Protein AF-A0A951AHW3-F1 (afdb_monomer_lite)

Sequence (593 aa):
MLTKVSANDRNKIVEYWTRSLRESMLRDPKLNNRERVKIEQVKAGRLAPDVVARIQASLKAGGKSEKTNSSKPNSSIGSSDPRAGQTSAAGETPHPNPLPVLVAPYLVVPVNRVKKDQPHVLFWVPARLMPDGALQAHPDQLPFVPRVLLDPPVTEHNGRRPTPIASWDEYDCATRAMGVDWQEGWSERLERAEEMFRSVAGVGASEWKCEGWQRVINPIVVPWDKDSGPAGCILPLCEAWLKKETLPGALLGILSPAEHGPGTVESAIEGDVMHLGHYGDHPLNRNQRDAVRAIRLLEEGRVQAVNGPPGTGKTSLLKTLIADAVVNAAAAGDPAPCIVIASTNNDAVINAAGELKIADADGLPVERKRWLPGLRHFAAYNKRRDNPGSGKDANSSDLLLLKSLHSILFTPNYAEEAELHFLDRFKEWCLASGGTFPQHVDLTFAKAILRERLHEVIATIKTKAELIAKAERFVLPGDVPTNITEVRFRLNRTQTDANAAERNREDLSNQHRKAIHTLDSRGNLHPLWMRWVSFLPPIEARRAALLRQTATALKYLPKDDISLDSRAKLYAAVDAEFGNQIDAEEKTAPNPS

pLDDT: mean 75.42, std 17.47, range [23.09, 95.0]

Secondary structure (DSSP, 8-state):
------HHHHHHHHHHHHHHHHHHHT----GGGPEE--HHHHHTTB--HHHHHHHHHHHHHHTTTT-S--PPP-----------------PPP-PPPPEEEEEES-EEEESS--TT---EES-BEEEEE-TTSBEEE-TT---B--GGGEESP-S--SS--PPPSEEHHHHHHHHHHT---SS--HHHHHHHHHHHHHHHHSS-TTT---TTEEEESS-EEEE--TT-STHHHHHHHHHHHHT-SS--HHHHHHHS---SS---HHHHTTS--------SSSPPPHHHHHHHHHHHTPPTT--------TTS-HHHHHHHHHHHHHHHHHHHTPPPP------S-HHHHHHHHHTTB----TT--GGGS-SSTT--BSS-B------TT-TT-TTTTTS-BHHHHHHHHTSTTHHHHHHHHHHHHHHHHHHHTTPPPPSS--HHHHHHHHHHHHHHHHHHHHHHHHHHHHHHHHHTTS---S-HHHHHHHHHHHHHHHHHHHHHHHHHHHHHHHHHHHHHHHHHTS-HHHHHTTTSHHHHHHHHHHHHHHHHHTTSS-S------SHHHHHHHHHHHHHHHHHHHHHHS----

Radius of gyration: 40.54 Å; chains: 1; bounding box: 112×82×89 Å

Foldseek 3Di:
DPDDPDLVNLLVVLVVVLVVLVLVLQADDDCPLKDWFALVCLLVQFGDLVSLVSQVVSVVVVCVVVDPDDDDDDDDDDDDDDDDDDDDDDDDDDADDWFKKKWQSWWKWFPDDDPLTDIAGQKIFIWTQGNRRGTWHDQPDAIDGHLLQEPPRPDPRPYDGFHRQYHPVQLVVLLVVLPDDSPDTSNRSVVSNQVSSCSRNVHGSVPDDTPRMDIDRTMIMHGDDSCPDPSVVCSVVSVVQSVDPDDALLSVQVVDDPPDDPPPLVVLVVDPQDQQFADDDDDQDPLLVSQLSVVSPDDGSHDDDDDDDPPNCPLRSVRSNQRSQQLVCLLVVHPGDDDDDDDPDPVVLLVSFLSQFQDPDPPDDLVSDDLAPPDGGPDADADDDDDVPPPPPPSCVPGHHPVVCCVQCPDPCRVVVSQVSNVVSLCSNCVVVVHDDDPDDGPVNSSVVVSVVSVVVVVVVVVVVVVVVLVVVVPVVVCPPPDPVVVVVVVVVLVVLVVVLVVVLVVLVVVLVVLVVVLVVVLVPPDPVLVVVCVDQVSQQVSCVVSVVVCCVVVLAPPDDDRQSHVVSSNVRSVVSSVVVNVVSVVVRPPSD

Structure (mmCIF, N/CA/C/O backbone):
data_AF-A0A951AHW3-F1
#
_entry.id   AF-A0A951AHW3-F1
#
loop_
_atom_site.group_PDB
_atom_site.id
_atom_site.type_symbol
_atom_site.label_atom_id
_atom_site.label_alt_id
_atom_site.label_comp_id
_atom_site.label_asym_id
_atom_site.label_entity_id
_atom_site.label_seq_id
_atom_site.pdbx_PDB_ins_code
_atom_site.Cartn_x
_atom_site.Cartn_y
_atom_site.Cartn_z
_atom_site.occupancy
_atom_site.B_iso_or_equiv
_atom_site.auth_seq_id
_atom_site.auth_comp_id
_atom_site.auth_asym_id
_atom_site.auth_atom_id
_atom_site.pdbx_PDB_model_num
ATOM 1 N N . MET A 1 1 ? -28.454 1.665 -17.421 1.00 29.88 1 MET A N 1
ATOM 2 C CA . MET A 1 1 ? -27.746 0.455 -17.899 1.00 29.88 1 MET A CA 1
ATOM 3 C C . MET A 1 1 ? -26.393 0.853 -18.487 1.00 29.88 1 MET A C 1
ATOM 5 O O . MET A 1 1 ? -26.208 0.800 -19.693 1.00 29.88 1 MET A O 1
ATOM 9 N N . LEU A 1 2 ? -25.445 1.282 -17.651 1.00 25.47 2 LEU A N 1
ATOM 10 C CA . LEU A 1 2 ? -24.068 1.546 -18.080 1.00 25.47 2 LEU A CA 1
ATOM 11 C C . LEU A 1 2 ? -23.147 0.576 -17.338 1.00 25.47 2 LEU A C 1
ATOM 13 O O . LEU A 1 2 ? -22.740 0.792 -16.207 1.00 25.47 2 LEU A O 1
ATOM 17 N N . THR A 1 3 ? -23.023 -0.575 -17.997 1.00 33.25 3 THR A N 1
ATOM 18 C CA . THR A 1 3 ? -21.928 -1.550 -18.029 1.00 33.25 3 THR A CA 1
ATOM 19 C C . THR A 1 3 ? -20.988 -1.647 -16.825 1.00 33.25 3 THR A C 1
ATOM 21 O O . THR A 1 3 ? -19.967 -0.968 -16.748 1.00 33.25 3 THR A O 1
ATOM 24 N N . LYS A 1 4 ? -21.260 -2.667 -15.998 1.00 41.50 4 LYS A N 1
ATOM 25 C CA . LYS A 1 4 ? -20.240 -3.457 -15.298 1.00 41.50 4 LYS A CA 1
ATOM 26 C C . LYS A 1 4 ? -19.067 -3.699 -16.252 1.00 41.50 4 LYS A C 1
ATOM 28 O O . LYS A 1 4 ? -19.249 -4.357 -17.275 1.00 41.50 4 LYS A O 1
ATOM 33 N N . VAL A 1 5 ? -17.882 -3.193 -15.918 1.00 47.88 5 VAL A N 1
ATOM 34 C CA . VAL A 1 5 ? -16.636 -3.578 -16.594 1.00 47.88 5 VAL A CA 1
ATOM 35 C C . VAL A 1 5 ? -16.549 -5.102 -16.545 1.00 47.88 5 VAL A C 1
ATOM 37 O O . VAL A 1 5 ? -16.540 -5.681 -15.451 1.00 47.88 5 VAL A O 1
ATOM 40 N N . SER A 1 6 ? -16.567 -5.744 -17.713 1.00 53.81 6 SER A N 1
ATOM 41 C CA . SER A 1 6 ? -16.580 -7.201 -17.819 1.00 53.81 6 SER A CA 1
ATOM 42 C C . SER A 1 6 ? -15.304 -7.784 -17.196 1.00 53.81 6 SER A C 1
ATOM 44 O O . SER A 1 6 ? -14.267 -7.119 -17.153 1.00 53.81 6 SER A O 1
ATOM 46 N N . ALA A 1 7 ? -15.342 -9.032 -16.715 1.00 56.00 7 ALA A N 1
ATOM 47 C CA . ALA A 1 7 ? -14.135 -9.718 -16.231 1.00 56.00 7 ALA A CA 1
ATOM 48 C C . ALA A 1 7 ? -12.995 -9.690 -17.275 1.00 56.00 7 ALA A C 1
ATOM 50 O O . ALA A 1 7 ? -11.824 -9.574 -16.921 1.00 56.00 7 ALA A O 1
ATOM 51 N N . ASN A 1 8 ? -13.364 -9.682 -18.561 1.00 58.88 8 ASN A N 1
ATOM 52 C CA . ASN A 1 8 ? -12.454 -9.596 -19.696 1.00 58.88 8 ASN A CA 1
ATOM 53 C C . ASN A 1 8 ? -11.688 -8.259 -19.749 1.00 58.88 8 ASN A C 1
ATOM 55 O O . ASN A 1 8 ? -10.498 -8.236 -20.036 1.00 58.88 8 ASN A O 1
ATOM 59 N N . ASP A 1 9 ? -12.328 -7.137 -19.415 1.00 64.69 9 ASP A N 1
ATOM 60 C CA . ASP A 1 9 ? -11.677 -5.819 -19.455 1.00 64.69 9 ASP A CA 1
ATOM 61 C C . ASP A 1 9 ? -10.730 -5.588 -18.268 1.00 64.69 9 ASP A C 1
ATOM 63 O O . ASP A 1 9 ? -9.774 -4.823 -18.367 1.00 64.69 9 ASP A O 1
ATOM 67 N N . ARG A 1 10 ? -10.943 -6.297 -17.156 1.00 69.38 10 ARG A N 1
ATOM 68 C CA . ARG A 1 10 ? -10.081 -6.223 -15.964 1.00 69.38 10 ARG A CA 1
ATOM 69 C C . ARG A 1 10 ? -8.768 -6.969 -16.177 1.00 69.38 10 ARG A C 1
ATOM 71 O O . ARG A 1 10 ? -7.709 -6.450 -15.824 1.00 69.38 10 ARG A O 1
ATOM 78 N N . ASN A 1 11 ? -8.830 -8.137 -16.819 1.00 71.56 11 ASN A N 1
ATOM 79 C CA . ASN A 1 11 ? -7.635 -8.878 -17.216 1.00 71.56 11 ASN A CA 1
ATOM 80 C C . ASN A 1 11 ? -6.808 -8.091 -18.238 1.00 71.56 11 ASN A C 1
ATOM 82 O O . ASN A 1 11 ? -5.597 -8.015 -18.069 1.00 71.56 11 ASN A O 1
ATOM 86 N N . LYS A 1 12 ? -7.440 -7.375 -19.182 1.00 74.81 12 LYS A N 1
ATOM 87 C CA . LYS A 1 12 ? -6.726 -6.477 -20.113 1.00 74.81 12 LYS A CA 1
ATOM 88 C C . LYS A 1 12 ? -5.884 -5.410 -19.406 1.00 74.81 12 LYS A C 1
ATOM 90 O O . LYS A 1 12 ? -4.805 -5.077 -19.886 1.00 74.81 12 LYS A O 1
ATOM 95 N N . ILE A 1 13 ? -6.335 -4.869 -18.268 1.00 77.00 13 ILE A N 1
ATOM 96 C CA . ILE A 1 13 ? -5.553 -3.863 -17.526 1.00 77.00 13 ILE A CA 1
ATOM 97 C C . ILE A 1 13 ? -4.350 -4.504 -16.831 1.00 77.00 13 ILE A C 1
ATOM 99 O O . ILE A 1 13 ? -3.252 -3.951 -16.871 1.00 77.00 13 ILE A O 1
ATOM 103 N N . VAL A 1 14 ? -4.522 -5.683 -16.227 1.00 81.44 14 VAL A N 1
ATOM 104 C CA . VAL A 1 14 ? -3.399 -6.423 -15.632 1.00 81.44 14 VAL A CA 1
ATOM 105 C C . VAL A 1 14 ? -2.416 -6.876 -16.716 1.00 81.44 14 VAL A C 1
ATOM 107 O O . VAL A 1 14 ? -1.206 -6.797 -16.509 1.00 81.44 14 VAL A O 1
ATOM 110 N N . GLU A 1 15 ? -2.901 -7.282 -17.889 1.00 77.25 15 GLU A N 1
ATOM 111 C CA . GLU A 1 15 ? -2.076 -7.586 -19.064 1.00 77.25 15 GLU A CA 1
ATOM 112 C C . GLU A 1 15 ? -1.301 -6.352 -19.518 1.00 77.25 15 GLU A C 1
ATOM 114 O O . GLU A 1 15 ? -0.089 -6.435 -19.713 1.00 77.25 15 GLU A O 1
ATOM 119 N N . TYR A 1 16 ? -1.966 -5.198 -19.606 1.00 78.38 16 TYR A N 1
ATOM 120 C CA . TYR A 1 16 ? -1.329 -3.925 -19.921 1.00 78.38 16 TYR A CA 1
ATOM 121 C C . TYR A 1 16 ? -0.237 -3.578 -18.903 1.00 78.38 16 TYR A C 1
ATOM 123 O O . TYR A 1 16 ? 0.895 -3.324 -19.300 1.00 78.38 16 TYR A O 1
ATOM 131 N N . TRP A 1 17 ? -0.505 -3.657 -17.594 1.00 79.38 17 TRP A N 1
ATOM 132 C CA . TRP A 1 17 ? 0.514 -3.418 -16.562 1.00 79.38 17 TRP A CA 1
ATOM 133 C C . TRP A 1 17 ? 1.667 -4.413 -16.633 1.00 79.38 17 TRP A C 1
ATOM 135 O O . TRP A 1 17 ? 2.822 -4.020 -16.488 1.00 79.38 17 TRP A O 1
ATOM 145 N N . THR A 1 18 ? 1.375 -5.690 -16.882 1.00 78.94 18 THR A N 1
ATOM 146 C CA . THR A 1 18 ? 2.400 -6.726 -17.055 1.00 78.94 18 THR A CA 1
ATOM 147 C C . THR A 1 18 ? 3.284 -6.391 -18.253 1.00 78.94 18 THR A C 1
ATOM 149 O O . THR A 1 18 ? 4.509 -6.450 -18.145 1.00 78.94 18 THR A O 1
ATOM 152 N N . ARG A 1 19 ? 2.682 -5.972 -19.373 1.00 71.38 19 ARG A N 1
ATOM 153 C CA . ARG A 1 19 ? 3.387 -5.537 -20.584 1.00 71.38 19 ARG A CA 1
ATOM 154 C C . ARG A 1 19 ? 4.236 -4.295 -20.299 1.00 71.38 19 ARG A C 1
ATOM 156 O O . ARG A 1 19 ? 5.442 -4.353 -20.509 1.00 71.38 19 ARG A O 1
ATOM 163 N N . SER A 1 20 ? 3.681 -3.267 -19.656 1.00 70.62 20 SER A N 1
ATOM 164 C CA . SER A 1 20 ? 4.406 -2.052 -19.250 1.00 70.62 20 SER A CA 1
ATOM 165 C C . SER A 1 20 ? 5.531 -2.300 -18.233 1.00 70.62 20 SER A C 1
ATOM 167 O O . SER A 1 20 ? 6.553 -1.613 -18.235 1.00 70.62 20 SER A O 1
ATOM 169 N N . LEU A 1 21 ? 5.391 -3.284 -17.342 1.00 72.81 21 LEU A N 1
ATOM 170 C CA . LEU A 1 21 ? 6.455 -3.654 -16.408 1.00 72.81 21 LEU A CA 1
ATOM 171 C C . LEU A 1 21 ? 7.578 -4.407 -17.122 1.00 72.81 21 LEU A C 1
ATOM 173 O O . LEU A 1 21 ? 8.745 -4.097 -16.873 1.00 72.81 21 LEU A O 1
ATOM 177 N N . ARG A 1 22 ? 7.253 -5.318 -18.051 1.00 69.50 22 ARG A N 1
ATOM 178 C CA . ARG A 1 22 ? 8.246 -5.960 -18.930 1.00 69.50 22 ARG A CA 1
ATOM 179 C C . ARG A 1 22 ? 8.958 -4.917 -19.791 1.00 69.50 22 ARG A C 1
ATOM 181 O O . ARG A 1 22 ? 10.179 -4.924 -19.853 1.00 69.50 22 ARG A O 1
ATOM 188 N N . GLU A 1 23 ? 8.222 -3.957 -20.346 1.00 63.44 23 GLU A N 1
ATOM 189 C CA . GLU A 1 23 ? 8.766 -2.785 -21.044 1.00 63.44 23 GLU A CA 1
ATOM 190 C C . GLU A 1 23 ? 9.741 -1.996 -20.174 1.00 63.44 23 GLU A C 1
ATOM 192 O O . GLU A 1 23 ? 10.816 -1.607 -20.623 1.00 63.44 23 GLU A O 1
ATOM 197 N N . SER A 1 24 ? 9.398 -1.768 -18.905 1.00 62.00 24 SER A N 1
ATOM 198 C CA . SER A 1 24 ? 10.264 -1.024 -17.991 1.00 62.00 24 SER A CA 1
ATOM 199 C C . SER A 1 24 ? 11.580 -1.746 -17.677 1.00 62.00 24 SER A C 1
ATOM 201 O O . SER A 1 24 ? 12.550 -1.085 -17.302 1.00 62.00 24 SER A O 1
ATOM 203 N N . MET A 1 25 ? 11.637 -3.071 -17.854 1.00 62.38 25 MET A N 1
ATOM 204 C CA . MET A 1 25 ? 12.884 -3.840 -17.778 1.00 62.38 25 MET A CA 1
ATOM 205 C C . MET A 1 25 ? 13.758 -3.676 -19.021 1.00 62.38 25 MET A C 1
ATOM 207 O O . MET A 1 25 ? 14.972 -3.826 -18.931 1.00 62.38 25 MET A O 1
ATOM 211 N N . LEU A 1 26 ? 13.165 -3.303 -20.156 1.00 60.56 26 LEU A N 1
ATOM 212 C CA . LEU A 1 26 ? 13.854 -2.974 -21.408 1.00 60.56 26 LEU A CA 1
ATOM 213 C C . LEU A 1 26 ? 14.328 -1.505 -21.432 1.00 60.56 26 LEU A C 1
ATOM 215 O O . LEU A 1 26 ? 14.475 -0.895 -22.492 1.00 60.56 26 LEU A O 1
ATOM 219 N N . ARG A 1 27 ? 14.531 -0.885 -20.260 1.00 62.12 27 ARG A N 1
ATOM 220 C CA . ARG A 1 27 ? 15.001 0.504 -20.165 1.00 62.12 27 ARG A CA 1
ATOM 221 C C . ARG A 1 27 ? 16.423 0.639 -20.695 1.00 62.12 27 ARG A C 1
ATOM 223 O O . ARG A 1 27 ? 17.281 -0.193 -20.418 1.00 62.12 27 ARG A O 1
ATOM 230 N N . ASP A 1 28 ? 16.661 1.756 -21.380 1.00 63.81 28 ASP A N 1
ATOM 231 C CA . ASP A 1 28 ? 17.989 2.156 -21.834 1.00 63.81 28 ASP A CA 1
ATOM 232 C C . ASP A 1 28 ? 18.928 2.260 -20.613 1.00 63.81 28 ASP A C 1
ATOM 234 O O . ASP A 1 28 ? 18.671 3.073 -19.708 1.00 63.81 28 ASP A O 1
ATOM 238 N N . PRO A 1 29 ? 19.959 1.403 -20.500 1.00 69.38 29 PRO A N 1
ATOM 239 C CA . PRO A 1 29 ? 20.860 1.432 -19.362 1.00 69.38 29 PRO A CA 1
ATOM 240 C C . PRO A 1 29 ? 21.580 2.780 -19.300 1.00 69.38 29 PRO A C 1
ATOM 242 O O . PRO A 1 29 ? 21.905 3.401 -20.313 1.00 69.38 29 PRO A O 1
ATOM 245 N N . LYS A 1 30 ? 21.912 3.234 -18.085 1.00 69.94 30 LYS A N 1
ATOM 246 C CA . LYS A 1 30 ? 22.781 4.407 -17.946 1.00 69.94 30 LYS A CA 1
ATOM 247 C C . LYS A 1 30 ? 24.118 4.109 -18.616 1.00 69.94 30 LYS A C 1
ATOM 249 O O . LYS A 1 30 ? 24.856 3.222 -18.199 1.00 69.94 30 LYS A O 1
ATOM 254 N N . LEU A 1 31 ? 24.476 4.927 -19.595 1.00 72.75 31 LEU A N 1
ATOM 255 C CA . LEU A 1 31 ? 25.666 4.741 -20.421 1.00 72.75 31 LEU A CA 1
ATOM 256 C C . LEU A 1 31 ? 26.993 5.134 -19.731 1.00 72.75 31 LEU A C 1
ATOM 258 O O . LEU A 1 31 ? 27.953 5.510 -20.406 1.00 72.75 31 LEU A O 1
ATOM 262 N N . ASN A 1 32 ? 27.049 5.085 -18.397 1.00 66.12 32 ASN A N 1
ATOM 263 C CA . ASN A 1 32 ? 28.188 5.539 -17.592 1.00 66.12 32 ASN A CA 1
ATOM 264 C C . ASN A 1 32 ? 29.388 4.579 -17.672 1.00 66.12 32 ASN A C 1
ATOM 266 O O . ASN A 1 32 ? 30.523 5.038 -17.620 1.00 66.12 32 ASN A O 1
ATOM 270 N N . ASN A 1 33 ? 29.137 3.279 -17.870 1.00 73.38 33 ASN A N 1
ATOM 271 C CA . ASN A 1 33 ? 30.155 2.218 -17.930 1.00 73.38 33 ASN A CA 1
ATOM 272 C C . ASN A 1 33 ? 30.241 1.582 -19.329 1.00 73.38 33 ASN A C 1
ATOM 274 O O . ASN A 1 33 ? 30.407 0.373 -19.464 1.00 73.38 33 ASN A O 1
ATOM 278 N N . ARG A 1 34 ? 30.042 2.385 -20.380 1.00 84.19 34 ARG A N 1
ATOM 279 C CA . ARG A 1 34 ? 30.096 1.903 -21.766 1.00 84.19 34 ARG A CA 1
ATOM 280 C C . ARG A 1 34 ? 31.534 1.771 -22.256 1.00 84.19 34 ARG A C 1
ATOM 282 O O . ARG A 1 34 ? 32.315 2.713 -22.149 1.00 84.19 34 ARG A O 1
ATOM 289 N N . GLU A 1 35 ? 31.830 0.655 -22.899 1.00 87.75 35 GLU A N 1
ATOM 290 C CA . GLU A 1 35 ? 33.065 0.440 -23.644 1.00 87.75 35 GLU A CA 1
ATOM 291 C C . GLU A 1 35 ? 32.789 0.597 -25.135 1.00 87.75 35 GLU A C 1
ATOM 293 O O . GLU A 1 35 ? 31.811 0.063 -25.655 1.00 87.75 35 GLU A O 1
ATOM 298 N N . ARG A 1 36 ? 33.641 1.353 -25.833 1.00 88.62 36 ARG A N 1
ATOM 299 C CA . ARG A 1 36 ? 33.556 1.493 -27.291 1.00 88.62 36 ARG A CA 1
ATOM 300 C C . ARG A 1 36 ? 34.306 0.347 -27.946 1.00 88.62 36 ARG A C 1
ATOM 302 O O . ARG A 1 36 ? 35.459 0.098 -27.603 1.00 88.62 36 ARG A O 1
ATOM 309 N N . VAL A 1 37 ? 33.675 -0.293 -28.919 1.00 91.12 37 VAL A N 1
ATOM 310 C CA . VAL A 1 37 ? 34.258 -1.413 -29.667 1.00 91.12 37 VAL A CA 1
ATOM 311 C C . VAL A 1 37 ? 34.194 -1.146 -31.164 1.00 91.12 37 VAL A C 1
ATOM 313 O O . VAL A 1 37 ? 33.603 -0.161 -31.606 1.00 91.12 37 VAL A O 1
ATOM 316 N N . LYS A 1 38 ? 34.846 -2.004 -31.947 1.00 89.81 38 LYS A N 1
ATOM 317 C CA . LYS A 1 38 ? 34.792 -1.964 -33.409 1.00 89.81 38 LYS A CA 1
ATOM 318 C C . LYS A 1 38 ? 33.591 -2.766 -33.918 1.00 89.81 38 LYS A C 1
ATOM 320 O O . LYS A 1 38 ? 33.267 -3.807 -33.349 1.00 89.81 38 LYS A O 1
ATOM 325 N N . ILE A 1 39 ? 32.940 -2.316 -34.991 1.00 88.88 39 ILE A N 1
ATOM 326 C CA . ILE A 1 39 ? 31.772 -3.021 -35.551 1.00 88.88 39 ILE A CA 1
ATOM 327 C C . ILE A 1 39 ? 32.142 -4.409 -36.079 1.00 88.88 39 ILE A C 1
ATOM 329 O O . ILE A 1 39 ? 31.355 -5.340 -35.950 1.00 88.88 39 ILE A O 1
ATOM 333 N N . GLU A 1 40 ? 33.363 -4.580 -36.582 1.00 90.12 40 GLU A N 1
ATOM 334 C CA . GLU A 1 40 ? 33.877 -5.861 -37.062 1.00 90.12 40 GLU A CA 1
ATOM 335 C C . GLU A 1 40 ? 33.987 -6.883 -35.923 1.00 90.12 40 GLU A C 1
ATOM 337 O O . GLU A 1 40 ? 33.681 -8.051 -36.123 1.00 90.12 40 GLU A O 1
ATOM 342 N N . GLN A 1 41 ? 34.342 -6.442 -34.709 1.00 90.12 41 GLN A N 1
ATOM 343 C CA . GLN A 1 41 ? 34.396 -7.299 -33.514 1.00 90.12 41 GLN A CA 1
ATOM 344 C C . GLN A 1 41 ? 33.001 -7.754 -33.079 1.00 90.12 41 GLN A C 1
ATOM 346 O O . GLN A 1 41 ? 32.807 -8.911 -32.712 1.00 90.12 41 GLN A O 1
ATOM 351 N N . VAL A 1 42 ? 32.020 -6.849 -33.154 1.00 90.62 42 VAL A N 1
ATOM 352 C CA . VAL A 1 42 ? 30.616 -7.166 -32.868 1.00 90.62 42 VAL A CA 1
ATOM 353 C C . VAL A 1 42 ? 30.082 -8.158 -33.897 1.00 90.62 42 VAL A C 1
ATOM 355 O O . VAL A 1 42 ? 29.520 -9.173 -33.509 1.00 90.62 42 VAL A O 1
ATOM 358 N N . LYS A 1 43 ? 30.306 -7.928 -35.195 1.00 90.56 43 LYS A N 1
ATOM 359 C CA . LYS A 1 43 ? 29.845 -8.830 -36.265 1.00 90.56 43 LYS A CA 1
ATOM 360 C C . LYS A 1 43 ? 30.532 -10.197 -36.232 1.00 90.56 43 LYS A C 1
ATOM 362 O O . LYS A 1 43 ? 29.877 -11.207 -36.448 1.00 90.56 43 LYS A O 1
ATOM 367 N N . ALA A 1 44 ? 31.824 -10.238 -35.904 1.00 90.81 44 ALA A N 1
ATOM 368 C CA . ALA A 1 44 ? 32.575 -11.482 -35.736 1.00 90.81 44 ALA A CA 1
ATOM 369 C C . ALA A 1 44 ? 32.254 -12.226 -34.424 1.00 90.81 44 ALA A C 1
ATOM 371 O O . ALA A 1 44 ? 32.784 -13.311 -34.200 1.00 90.81 44 ALA A O 1
ATOM 372 N N . GLY A 1 45 ? 31.445 -11.639 -33.532 1.00 91.44 45 GLY A N 1
ATOM 373 C CA . GLY A 1 45 ? 31.101 -12.235 -32.241 1.00 91.44 45 GLY A CA 1
ATOM 374 C C . GLY A 1 45 ? 32.283 -12.384 -31.292 1.00 91.44 45 GLY A C 1
ATOM 375 O O . GLY A 1 45 ? 32.273 -13.270 -30.441 1.00 91.44 45 GLY A O 1
ATOM 376 N N . ARG A 1 46 ? 33.318 -11.545 -31.422 1.00 93.19 46 ARG A N 1
ATOM 377 C CA . ARG A 1 46 ? 34.514 -11.629 -30.579 1.00 93.19 46 ARG A CA 1
ATOM 378 C C . ARG A 1 46 ? 35.087 -10.259 -30.246 1.00 93.19 46 ARG A C 1
ATOM 380 O O . ARG A 1 46 ? 35.539 -9.528 -31.126 1.00 93.19 46 ARG A O 1
ATOM 387 N N . LEU A 1 47 ? 35.114 -9.932 -28.958 1.00 91.62 47 LEU A N 1
ATOM 388 C CA . LEU A 1 47 ? 35.725 -8.716 -28.429 1.00 91.62 47 LEU A CA 1
ATOM 389 C C . LEU A 1 47 ? 37.217 -8.921 -28.153 1.00 91.62 47 LEU A C 1
ATOM 391 O O . LEU A 1 47 ? 37.664 -10.017 -27.815 1.00 91.62 47 LEU A O 1
ATOM 395 N N . ALA A 1 48 ? 37.992 -7.843 -28.273 1.00 89.88 48 ALA A N 1
ATOM 396 C CA . ALA A 1 48 ? 39.416 -7.888 -27.970 1.00 89.88 48 ALA A CA 1
ATOM 397 C C . ALA A 1 48 ? 39.667 -8.098 -26.458 1.00 89.88 48 ALA A C 1
ATOM 399 O O . ALA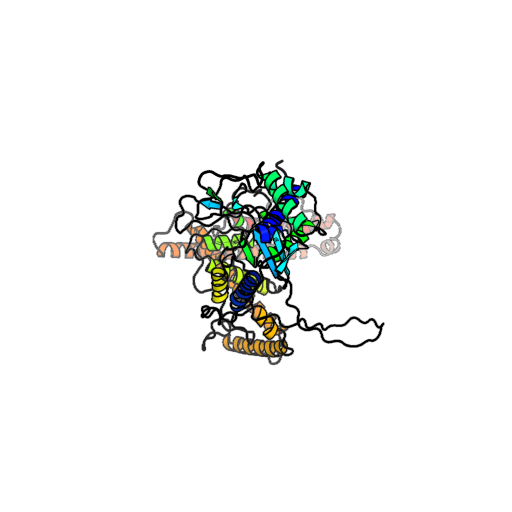 A 1 48 ? 38.919 -7.558 -25.636 1.00 89.88 48 ALA A O 1
ATOM 400 N N . PRO A 1 49 ? 40.723 -8.837 -26.062 1.00 85.50 49 PRO A N 1
ATOM 401 C CA . PRO A 1 49 ? 40.985 -9.162 -24.656 1.00 85.50 49 PRO A CA 1
ATOM 402 C C . PRO A 1 49 ? 41.107 -7.942 -23.728 1.00 85.50 49 PRO A C 1
ATOM 404 O O . PRO A 1 49 ? 40.706 -7.999 -22.566 1.00 85.50 49 PRO A O 1
ATOM 407 N N . ASP A 1 50 ? 41.615 -6.815 -24.233 1.00 86.38 50 ASP A N 1
ATOM 408 C CA . ASP A 1 50 ? 41.732 -5.560 -23.484 1.00 86.38 50 ASP A CA 1
ATOM 409 C C . ASP A 1 50 ? 40.358 -4.945 -23.161 1.00 86.38 50 ASP A C 1
ATOM 411 O O . ASP A 1 50 ? 40.152 -4.428 -22.062 1.00 86.38 50 ASP A O 1
ATOM 415 N N . VAL A 1 51 ? 39.400 -5.042 -24.089 1.00 85.75 51 VAL A N 1
ATOM 416 C CA . VAL A 1 51 ? 38.006 -4.621 -23.886 1.00 85.75 51 VAL A CA 1
ATOM 417 C C . VAL A 1 51 ? 37.355 -5.501 -22.824 1.00 85.75 51 VAL A C 1
ATOM 419 O O . VAL A 1 51 ? 36.733 -4.985 -21.898 1.00 85.75 51 VAL A O 1
ATOM 422 N N . VAL A 1 52 ? 37.538 -6.822 -22.913 1.00 86.44 52 VAL A N 1
ATOM 423 C CA . VAL A 1 52 ? 37.000 -7.784 -21.935 1.00 86.44 52 VAL A CA 1
ATOM 424 C C . VAL A 1 52 ? 37.515 -7.465 -20.531 1.00 86.44 52 VAL A C 1
ATOM 426 O O . VAL A 1 52 ? 36.727 -7.400 -19.585 1.00 86.44 52 VAL A O 1
ATOM 429 N N . ALA A 1 53 ? 38.815 -7.186 -20.399 1.00 84.56 53 ALA A N 1
ATOM 430 C CA . ALA A 1 53 ? 39.427 -6.803 -19.132 1.00 84.56 53 ALA A CA 1
ATOM 431 C C . ALA A 1 53 ? 38.848 -5.490 -18.573 1.00 84.56 53 ALA A C 1
ATOM 433 O O . ALA A 1 53 ? 38.588 -5.405 -17.371 1.00 84.56 53 ALA A O 1
ATOM 434 N N . ARG A 1 54 ? 38.582 -4.484 -19.421 1.00 84.00 54 ARG A N 1
ATOM 435 C CA . ARG A 1 54 ? 37.941 -3.224 -19.000 1.00 84.00 54 ARG A CA 1
ATOM 436 C C . ARG A 1 54 ? 36.487 -3.411 -18.574 1.00 84.00 54 ARG A C 1
ATOM 438 O O . ARG A 1 54 ? 36.104 -2.902 -17.523 1.00 84.00 54 ARG A O 1
ATOM 445 N N . ILE A 1 55 ? 35.700 -4.203 -19.304 1.00 83.00 55 ILE A N 1
ATOM 446 C CA . ILE A 1 55 ? 34.318 -4.546 -18.924 1.00 83.00 55 ILE A CA 1
ATOM 447 C C . ILE A 1 55 ? 34.320 -5.277 -17.575 1.00 83.00 55 ILE A C 1
ATOM 449 O O . ILE A 1 55 ? 33.604 -4.886 -16.652 1.00 83.00 55 ILE A O 1
ATOM 453 N N . GLN A 1 56 ? 35.195 -6.270 -17.404 1.00 81.00 56 GLN A N 1
ATOM 454 C CA . GLN A 1 56 ? 35.390 -6.974 -16.133 1.00 81.00 56 GLN A CA 1
ATOM 455 C C . GLN A 1 56 ? 35.806 -6.027 -15.001 1.00 81.00 56 GLN A C 1
ATOM 457 O O . GLN A 1 56 ? 35.306 -6.148 -13.882 1.00 81.00 56 GLN A O 1
ATOM 462 N N . ALA A 1 57 ? 36.697 -5.071 -15.272 1.00 77.94 57 ALA A N 1
ATOM 463 C CA . ALA A 1 57 ? 37.114 -4.064 -14.304 1.00 77.94 57 ALA A CA 1
ATOM 464 C C . ALA A 1 57 ? 35.971 -3.106 -13.947 1.00 77.94 57 ALA A C 1
ATOM 466 O O . ALA A 1 57 ? 35.781 -2.835 -12.766 1.00 77.94 57 ALA A O 1
ATOM 467 N N . SER A 1 58 ? 35.153 -2.664 -14.908 1.00 71.75 58 SER A N 1
ATOM 468 C CA . SER A 1 58 ? 33.971 -1.830 -14.649 1.00 71.75 58 SER A CA 1
ATOM 469 C C . SER A 1 58 ? 32.908 -2.560 -13.828 1.00 71.75 58 SER A C 1
ATOM 471 O O . SER A 1 58 ? 32.259 -1.944 -12.994 1.00 71.75 58 SER A O 1
ATOM 473 N N . LEU A 1 59 ? 32.793 -3.883 -13.970 1.00 68.06 59 LEU A N 1
ATOM 474 C CA . LEU A 1 59 ? 31.934 -4.734 -13.142 1.00 68.06 59 LEU A CA 1
ATOM 475 C C . LEU A 1 59 ? 32.529 -5.020 -11.766 1.00 68.06 59 LEU A C 1
ATOM 477 O O . LEU A 1 59 ? 31.785 -5.300 -10.836 1.00 68.06 59 LEU A O 1
ATOM 481 N N . LYS A 1 60 ? 33.855 -4.978 -11.612 1.00 63.84 60 LYS A N 1
ATOM 482 C CA . LYS A 1 60 ? 34.545 -5.091 -10.316 1.00 63.84 60 LYS A CA 1
ATOM 483 C C . LYS A 1 60 ? 34.677 -3.750 -9.598 1.00 63.84 60 LYS A C 1
ATOM 485 O O . LYS A 1 60 ? 34.824 -3.759 -8.388 1.00 63.84 60 LYS A O 1
ATOM 490 N N . ALA A 1 61 ? 34.640 -2.623 -10.303 1.00 55.00 61 ALA A N 1
ATOM 491 C CA . ALA A 1 61 ? 34.621 -1.269 -9.749 1.00 55.00 61 ALA A CA 1
ATOM 492 C C . ALA A 1 61 ? 33.179 -0.836 -9.462 1.00 55.00 61 ALA A C 1
ATOM 494 O O . ALA A 1 61 ? 32.873 -0.425 -8.347 1.00 55.00 61 ALA A O 1
ATOM 495 N N . GLY A 1 62 ? 32.274 -1.090 -10.410 1.00 45.94 62 GLY A N 1
ATOM 496 C CA . GLY A 1 62 ? 30.833 -1.157 -10.191 1.00 45.94 62 GLY A CA 1
ATOM 497 C C . GLY A 1 62 ? 30.509 -2.174 -9.106 1.00 45.94 62 GLY A C 1
ATOM 498 O O . GLY A 1 62 ? 29.764 -1.846 -8.214 1.00 45.94 62 GLY A O 1
ATOM 499 N N . GLY A 1 63 ? 31.215 -3.308 -9.056 1.00 36.09 63 GLY A N 1
ATOM 500 C CA . GLY A 1 63 ? 31.205 -4.305 -7.980 1.00 36.09 63 GLY A CA 1
ATOM 501 C C . GLY A 1 63 ? 32.079 -3.985 -6.754 1.00 36.09 63 GLY A C 1
ATOM 502 O O . GLY A 1 63 ? 32.037 -4.692 -5.768 1.00 36.09 63 GLY A O 1
ATOM 503 N N . LYS A 1 64 ? 32.850 -2.907 -6.706 1.00 31.39 64 LYS A N 1
ATOM 504 C CA . LYS A 1 64 ? 33.316 -2.351 -5.420 1.00 31.39 64 LYS A CA 1
ATOM 505 C C . LYS A 1 64 ? 32.313 -1.319 -4.908 1.00 31.39 64 LYS A C 1
ATOM 507 O O . LYS A 1 64 ? 32.341 -0.971 -3.737 1.00 31.39 64 LYS A O 1
ATOM 512 N N . SER A 1 65 ? 31.370 -0.938 -5.772 1.00 35.09 65 SER A N 1
ATOM 513 C CA . SER A 1 65 ? 30.111 -0.279 -5.449 1.00 35.09 65 SER A CA 1
ATOM 514 C C . SER A 1 65 ? 28.898 -1.252 -5.362 1.00 35.09 65 SER A C 1
ATOM 516 O O . SER A 1 65 ? 27.851 -0.822 -4.886 1.00 35.09 65 SER A O 1
ATOM 518 N N . GLU A 1 66 ? 29.018 -2.534 -5.771 1.00 31.45 66 GLU A N 1
ATOM 519 C CA . GLU A 1 66 ? 27.921 -3.540 -5.903 1.00 31.45 66 GLU A CA 1
ATOM 520 C C . GLU A 1 66 ? 28.342 -5.034 -5.720 1.00 31.45 66 GLU A C 1
ATOM 522 O O . GLU A 1 66 ? 27.565 -5.948 -5.973 1.00 31.45 66 GLU A O 1
ATOM 527 N N . LYS A 1 67 ? 29.558 -5.348 -5.260 1.00 27.20 67 LYS A N 1
ATOM 528 C CA . LYS A 1 67 ? 30.052 -6.705 -4.910 1.00 27.20 67 LYS A CA 1
ATOM 529 C C . LYS A 1 67 ? 30.973 -6.648 -3.686 1.00 27.20 67 LYS A C 1
ATOM 531 O O . LYS A 1 67 ? 32.167 -6.935 -3.743 1.00 27.20 67 LYS A O 1
ATOM 536 N N . THR A 1 68 ? 30.364 -6.445 -2.531 1.00 28.44 68 THR A N 1
ATOM 537 C CA . THR A 1 68 ? 30.573 -7.411 -1.452 1.00 28.44 68 THR A CA 1
ATOM 538 C C . THR A 1 68 ? 29.243 -8.116 -1.242 1.00 28.44 68 THR A C 1
ATOM 540 O O . THR A 1 68 ? 28.323 -7.552 -0.667 1.00 28.44 68 THR A O 1
ATOM 543 N N . ASN A 1 69 ? 29.121 -9.311 -1.829 1.00 30.19 69 ASN A N 1
ATOM 544 C CA . ASN A 1 69 ? 28.380 -10.474 -1.318 1.00 30.19 69 ASN A CA 1
ATOM 545 C C . ASN A 1 69 ? 27.842 -11.347 -2.454 1.00 30.19 69 ASN A C 1
ATOM 547 O O . ASN A 1 69 ? 26.745 -11.155 -2.967 1.00 30.19 69 ASN A O 1
ATOM 551 N N . SER A 1 70 ? 28.588 -12.408 -2.738 1.00 28.34 70 SER A N 1
ATOM 552 C CA . SER A 1 70 ? 27.976 -13.714 -2.949 1.00 28.34 70 SER A CA 1
ATOM 553 C C . SER A 1 70 ? 28.727 -14.711 -2.066 1.00 28.34 70 SER A C 1
ATOM 555 O O . SER A 1 70 ? 29.723 -15.303 -2.482 1.00 28.34 70 SER A O 1
ATOM 557 N N . SER A 1 71 ? 28.308 -14.835 -0.805 1.00 28.58 71 SER A N 1
ATOM 558 C CA . SER A 1 71 ? 28.558 -16.053 -0.041 1.00 28.58 71 SER A CA 1
ATOM 559 C C . SER A 1 71 ? 27.635 -17.153 -0.575 1.00 28.58 71 SER A C 1
ATOM 561 O O . SER A 1 71 ? 26.511 -16.903 -1.008 1.00 28.58 71 SER A O 1
ATOM 563 N N . LYS A 1 72 ? 28.202 -18.356 -0.622 1.00 27.03 72 LYS A N 1
ATOM 564 C CA . LYS A 1 72 ? 27.671 -19.603 -1.184 1.00 27.03 72 LYS A CA 1
ATOM 565 C C . LYS A 1 72 ? 26.243 -19.939 -0.706 1.00 27.03 72 LYS A C 1
ATOM 567 O O . LYS A 1 72 ? 25.884 -19.566 0.410 1.00 27.03 72 LYS A O 1
ATOM 572 N N . PRO A 1 73 ? 25.462 -20.705 -1.491 1.00 24.44 73 PRO A N 1
ATOM 573 C CA . PRO A 1 73 ? 24.197 -21.254 -1.022 1.00 24.44 73 PRO A CA 1
ATOM 574 C C . PRO A 1 73 ? 24.484 -22.353 0.011 1.00 24.44 73 PRO A C 1
ATOM 576 O O . PRO A 1 73 ? 25.206 -23.300 -0.290 1.00 24.44 73 PRO A O 1
ATOM 579 N N . ASN A 1 74 ? 23.919 -22.238 1.214 1.00 26.50 74 ASN A N 1
ATOM 580 C CA . ASN A 1 74 ? 23.792 -23.376 2.121 1.00 26.50 74 ASN A CA 1
ATOM 581 C C . ASN A 1 74 ? 22.388 -23.954 1.973 1.00 26.50 74 ASN A C 1
ATOM 583 O O . ASN A 1 74 ? 21.396 -23.345 2.367 1.00 26.50 74 ASN A O 1
ATOM 587 N N . SER A 1 75 ? 22.343 -25.145 1.389 1.00 26.09 75 SER A N 1
ATOM 588 C CA . SER A 1 75 ? 21.259 -26.104 1.511 1.00 26.09 75 SER A CA 1
ATOM 589 C C . SER A 1 75 ? 21.302 -26.766 2.890 1.00 26.09 75 SER A C 1
ATOM 591 O O . SER A 1 75 ? 22.287 -27.425 3.223 1.00 26.09 75 SER A O 1
ATOM 593 N N . SER A 1 76 ? 20.211 -26.681 3.643 1.00 24.33 76 SER A N 1
ATOM 594 C CA . SER A 1 76 ? 19.779 -27.750 4.546 1.00 24.33 76 SER A CA 1
ATOM 595 C C . SER A 1 76 ? 18.279 -27.612 4.812 1.00 24.33 76 SER A C 1
ATOM 597 O O . SER A 1 76 ? 17.830 -26.617 5.364 1.00 24.33 76 SER A O 1
ATOM 599 N N . ILE A 1 77 ? 17.507 -28.592 4.343 1.00 27.19 77 ILE A N 1
ATOM 600 C CA . ILE A 1 77 ? 16.500 -29.377 5.077 1.00 27.19 77 ILE A CA 1
ATOM 601 C C . ILE A 1 77 ? 16.085 -30.498 4.112 1.00 27.19 77 ILE A C 1
ATOM 603 O O . ILE A 1 77 ? 15.822 -30.263 2.934 1.00 27.19 77 ILE A O 1
ATOM 607 N N . GLY A 1 78 ? 16.176 -31.732 4.604 1.00 23.34 78 GLY A N 1
ATOM 608 C CA . GLY A 1 78 ? 16.141 -32.950 3.810 1.00 23.34 78 GLY A CA 1
ATOM 609 C C . GLY A 1 78 ? 14.768 -33.344 3.272 1.00 23.34 78 GLY A C 1
ATOM 610 O O . GLY A 1 78 ? 13.733 -33.113 3.887 1.00 23.34 78 GLY A O 1
ATOM 611 N N . SER A 1 79 ? 14.811 -34.052 2.150 1.00 24.78 79 SER A N 1
ATOM 612 C CA . SER A 1 79 ? 13.907 -35.163 1.874 1.00 24.78 79 SER A CA 1
ATOM 613 C C . SER A 1 79 ? 14.760 -36.306 1.323 1.00 24.78 79 SER A C 1
ATOM 615 O O . SER A 1 79 ? 15.718 -36.092 0.582 1.00 24.78 79 SER A O 1
ATOM 617 N N . SER A 1 80 ? 14.495 -37.494 1.840 1.00 26.08 80 SER A N 1
ATOM 618 C CA . SER A 1 80 ? 15.206 -38.745 1.619 1.00 26.08 80 SER A CA 1
ATOM 619 C C . SER A 1 80 ? 15.003 -39.293 0.210 1.00 26.08 80 SER A C 1
ATOM 621 O O . SER A 1 80 ? 13.857 -39.491 -0.178 1.00 26.08 80 SER A O 1
ATOM 623 N N . ASP A 1 81 ? 16.086 -39.664 -0.476 1.00 26.95 81 ASP A N 1
ATOM 624 C CA . ASP A 1 81 ? 16.086 -40.859 -1.330 1.00 26.95 81 ASP A CA 1
ATOM 625 C C . ASP A 1 81 ? 17.523 -41.360 -1.605 1.00 26.95 81 ASP A C 1
ATOM 627 O O . ASP A 1 81 ? 18.392 -40.552 -1.945 1.00 26.95 81 ASP A O 1
ATOM 631 N N . PRO A 1 82 ? 17.829 -42.666 -1.444 1.00 28.20 82 PRO A N 1
ATOM 632 C CA . PRO A 1 82 ? 19.171 -43.204 -1.628 1.00 28.20 82 PRO A CA 1
ATOM 633 C C . PRO A 1 82 ? 19.295 -43.930 -2.974 1.00 28.20 82 PRO A C 1
ATOM 635 O O . PRO A 1 82 ? 18.611 -44.928 -3.187 1.00 28.20 82 PRO A O 1
ATOM 638 N N . ARG A 1 83 ? 20.218 -43.512 -3.853 1.00 25.94 83 ARG A N 1
ATOM 639 C CA . ARG A 1 83 ? 20.900 -44.402 -4.822 1.00 25.94 83 ARG A CA 1
ATOM 640 C C . ARG A 1 83 ? 22.004 -43.680 -5.606 1.00 25.94 83 ARG A C 1
ATOM 642 O O . ARG A 1 83 ? 21.784 -42.593 -6.118 1.00 25.94 83 ARG A O 1
ATOM 649 N N . ALA A 1 84 ? 23.127 -44.395 -5.750 1.00 27.98 84 ALA A N 1
ATOM 650 C CA . ALA A 1 84 ? 24.332 -44.121 -6.551 1.00 27.98 84 ALA A CA 1
ATOM 651 C C . ALA A 1 84 ? 25.242 -42.988 -6.018 1.00 27.98 84 ALA A C 1
ATOM 653 O O . ALA A 1 84 ? 24.807 -41.865 -5.842 1.00 27.98 84 ALA A O 1
ATOM 654 N N . GLY A 1 85 ? 26.527 -43.167 -5.701 1.00 23.09 85 GLY A N 1
ATOM 655 C CA . GLY A 1 85 ? 27.491 -44.205 -6.073 1.00 23.09 85 GLY A CA 1
ATOM 656 C C . GLY A 1 85 ? 28.664 -43.573 -6.839 1.00 23.09 85 GLY A C 1
ATOM 657 O O . GLY A 1 85 ? 28.541 -43.390 -8.036 1.00 23.09 85 GLY A O 1
ATOM 658 N N . GLN A 1 86 ? 29.739 -43.226 -6.111 1.00 25.25 86 GLN A N 1
ATOM 659 C CA . GLN A 1 86 ? 31.171 -43.101 -6.488 1.00 25.25 86 GLN A CA 1
ATOM 660 C C . GLN A 1 86 ? 31.577 -42.564 -7.888 1.00 25.25 86 GLN A C 1
ATOM 662 O O . GLN A 1 86 ? 31.268 -43.194 -8.885 1.00 25.25 86 GLN A O 1
ATOM 667 N N . THR A 1 87 ? 32.413 -41.506 -7.954 1.00 25.62 87 THR A N 1
ATOM 668 C CA . THR A 1 87 ? 33.887 -41.574 -8.207 1.00 25.62 87 THR A CA 1
ATOM 669 C C . THR A 1 87 ? 34.547 -40.184 -8.401 1.00 25.62 87 THR A C 1
ATOM 671 O O . THR A 1 87 ? 34.122 -39.390 -9.228 1.00 25.62 87 THR A O 1
ATOM 674 N N . SER A 1 88 ? 35.599 -39.941 -7.605 1.00 24.72 88 SER A N 1
ATOM 675 C CA . SER A 1 88 ? 36.883 -39.226 -7.823 1.00 24.72 88 SER A CA 1
ATOM 676 C C . SER A 1 88 ? 37.113 -38.115 -8.881 1.00 24.72 88 SER A C 1
ATOM 678 O O . SER A 1 88 ? 37.094 -38.363 -10.078 1.00 24.72 88 SER A O 1
ATOM 680 N N . ALA A 1 89 ? 37.593 -36.973 -8.357 1.00 25.72 89 ALA A N 1
ATOM 681 C CA . ALA A 1 89 ? 38.857 -36.258 -8.644 1.00 25.72 89 ALA A CA 1
ATOM 682 C C . ALA A 1 89 ? 39.273 -35.847 -10.080 1.00 25.72 89 ALA A C 1
ATOM 684 O O . ALA A 1 89 ? 39.717 -36.678 -10.860 1.00 25.72 89 ALA A O 1
ATOM 685 N N . ALA A 1 90 ? 39.372 -34.528 -10.308 1.00 25.12 90 ALA A N 1
ATOM 686 C CA . ALA A 1 90 ? 40.540 -33.829 -10.878 1.00 25.12 90 ALA A CA 1
ATOM 687 C C . ALA A 1 90 ? 40.345 -32.306 -10.722 1.00 25.12 90 ALA A C 1
ATOM 689 O O . ALA A 1 90 ? 39.229 -31.808 -10.833 1.00 25.12 90 ALA A O 1
ATOM 690 N N . GLY A 1 91 ? 41.411 -31.572 -10.394 1.00 32.28 91 GLY A N 1
ATOM 691 C CA . GLY A 1 91 ? 41.358 -30.130 -10.157 1.00 32.28 91 GLY A CA 1
ATOM 692 C C . GLY A 1 91 ? 41.121 -29.327 -11.435 1.00 32.28 91 GLY A C 1
ATOM 693 O O . GLY A 1 91 ? 41.932 -29.380 -12.354 1.00 32.28 91 GLY A O 1
ATOM 694 N N . GLU A 1 92 ? 40.057 -28.529 -11.449 1.00 26.27 92 GLU A N 1
ATOM 695 C CA . GLU A 1 92 ? 39.850 -27.462 -12.428 1.00 26.27 92 GLU A CA 1
ATOM 696 C C . GLU A 1 92 ? 40.152 -26.107 -11.778 1.00 26.27 92 GLU A C 1
ATOM 698 O O . GLU A 1 92 ? 39.653 -25.759 -10.704 1.00 26.27 92 GLU A O 1
ATOM 703 N N . THR A 1 93 ? 41.019 -25.339 -12.430 1.00 27.30 93 THR A N 1
ATOM 704 C CA . THR A 1 93 ? 41.263 -23.925 -12.146 1.00 27.30 93 THR A CA 1
ATOM 705 C C . THR A 1 93 ? 39.964 -23.119 -12.319 1.00 27.30 93 THR A C 1
ATOM 707 O O . THR A 1 93 ? 39.124 -23.467 -13.148 1.00 27.30 93 THR A O 1
ATOM 710 N N . PRO A 1 94 ? 39.746 -22.025 -11.562 1.00 33.78 94 PRO A N 1
ATOM 711 C CA . PRO A 1 94 ? 38.493 -21.279 -11.632 1.00 33.78 94 PRO A CA 1
ATOM 712 C C . PRO A 1 94 ? 38.408 -20.512 -12.960 1.00 33.78 94 PRO A C 1
ATOM 714 O O . PRO A 1 94 ? 38.972 -19.425 -13.100 1.00 33.78 94 PRO A O 1
ATOM 717 N N . HIS A 1 95 ? 37.701 -21.065 -13.945 1.00 35.19 95 HIS A N 1
ATOM 718 C CA . HIS A 1 95 ? 37.348 -20.343 -15.165 1.00 35.19 95 HIS A CA 1
ATOM 719 C C . HIS A 1 95 ? 36.446 -19.137 -14.815 1.00 35.19 95 HIS A C 1
ATOM 721 O O . HIS A 1 95 ? 35.515 -19.280 -14.018 1.00 35.19 95 HIS A O 1
ATOM 727 N N . PRO A 1 96 ? 36.693 -17.926 -15.355 1.00 54.91 96 PRO A N 1
ATOM 728 C CA . PRO A 1 96 ? 35.841 -16.772 -15.077 1.00 54.91 96 PRO A CA 1
ATOM 729 C C . PRO A 1 96 ? 34.420 -17.018 -15.607 1.00 54.91 96 PRO A C 1
ATOM 731 O O . PRO A 1 96 ? 34.251 -17.465 -16.737 1.00 54.91 96 PRO A O 1
ATOM 734 N N . ASN A 1 97 ? 33.392 -16.717 -14.808 1.00 73.25 97 ASN A N 1
ATOM 735 C CA . ASN A 1 97 ? 32.001 -16.896 -15.236 1.00 73.25 97 ASN A CA 1
ATOM 736 C C . ASN A 1 97 ? 31.656 -15.968 -16.426 1.00 73.25 97 ASN A C 1
ATOM 738 O O . ASN A 1 97 ? 32.107 -14.816 -16.429 1.00 73.25 97 ASN A O 1
ATOM 742 N N . PRO A 1 98 ? 30.827 -16.418 -17.391 1.00 83.12 98 PRO A N 1
ATOM 743 C CA . PRO A 1 98 ? 30.308 -15.572 -18.467 1.00 83.12 98 PRO A CA 1
ATOM 744 C C . PRO A 1 98 ? 29.621 -14.315 -17.920 1.00 83.12 98 PRO A C 1
ATOM 746 O O . PRO A 1 98 ? 28.915 -14.375 -16.910 1.00 83.12 98 PRO A O 1
ATOM 749 N N . LEU A 1 99 ? 29.809 -13.176 -18.587 1.00 85.75 99 LEU A N 1
ATOM 750 C CA . LEU A 1 99 ? 29.287 -11.885 -18.138 1.00 85.75 99 LEU A CA 1
ATOM 751 C C . LEU A 1 99 ? 28.068 -11.439 -18.951 1.00 85.75 99 LEU A C 1
ATOM 753 O O . LEU A 1 99 ? 28.171 -11.359 -20.174 1.00 85.75 99 LEU A O 1
ATOM 757 N N . PRO A 1 100 ? 26.938 -11.084 -18.316 1.00 86.44 100 PRO A N 1
ATOM 758 C CA . PRO A 1 100 ? 25.814 -10.486 -19.025 1.00 86.44 100 PRO A CA 1
ATOM 759 C C . PRO A 1 100 ? 26.161 -9.059 -19.475 1.00 86.44 100 PRO A C 1
ATOM 761 O O . PRO A 1 100 ? 26.589 -8.213 -18.682 1.00 86.44 100 PRO A O 1
ATOM 764 N N . VAL A 1 101 ? 25.990 -8.793 -20.769 1.00 88.69 101 VAL A N 1
ATOM 765 C CA . VAL A 1 101 ? 26.238 -7.486 -21.388 1.00 88.69 101 VAL A CA 1
ATOM 766 C C . VAL A 1 101 ? 25.108 -7.127 -22.352 1.00 88.69 101 VAL A C 1
ATOM 768 O O . VAL A 1 101 ? 24.457 -8.006 -22.916 1.00 88.69 101 VAL A O 1
ATOM 771 N N . LEU A 1 102 ? 24.892 -5.831 -22.570 1.00 90.56 102 LEU A N 1
ATOM 772 C CA . LEU A 1 102 ? 24.116 -5.331 -23.704 1.00 90.56 102 LEU A CA 1
ATOM 773 C C . LEU A 1 102 ? 25.072 -4.755 -24.744 1.00 90.56 102 LEU A C 1
ATOM 775 O O . LEU A 1 102 ? 25.964 -3.964 -24.423 1.00 90.56 102 LEU A O 1
ATOM 779 N N . VAL A 1 103 ? 24.862 -5.139 -25.997 1.00 92.25 103 VAL A N 1
ATOM 780 C CA . VAL A 1 103 ? 25.608 -4.636 -27.149 1.00 92.25 103 VAL A CA 1
ATOM 781 C C . VAL A 1 103 ? 24.699 -3.708 -27.944 1.00 92.25 103 VAL A C 1
ATOM 783 O O . VAL A 1 103 ? 23.587 -4.082 -28.299 1.00 92.25 103 VAL A O 1
ATOM 786 N N . ALA A 1 104 ? 25.170 -2.500 -28.233 1.00 93.50 104 ALA A N 1
ATOM 787 C CA . ALA A 1 104 ? 24.516 -1.554 -29.129 1.00 93.50 104 ALA A CA 1
ATOM 788 C C . ALA A 1 104 ? 25.387 -1.373 -30.374 1.00 93.50 104 ALA A C 1
ATOM 790 O O . ALA A 1 104 ? 26.367 -0.618 -30.327 1.00 93.50 104 ALA A O 1
ATOM 791 N N . PRO A 1 105 ? 25.046 -2.044 -31.490 1.00 92.19 105 PRO A N 1
ATOM 792 C CA . PRO A 1 105 ? 25.775 -1.907 -32.747 1.00 92.19 105 PRO A CA 1
ATOM 793 C C . PRO A 1 105 ? 25.734 -0.476 -33.285 1.00 92.19 105 PRO A C 1
ATOM 795 O O . PRO A 1 105 ? 26.723 0.015 -33.827 1.00 92.19 105 PRO A O 1
ATOM 798 N N . TYR A 1 106 ? 24.601 0.209 -33.108 1.00 91.75 106 TYR A N 1
ATOM 799 C CA . TYR A 1 106 ? 24.344 1.506 -33.718 1.00 91.75 106 TYR A CA 1
ATOM 800 C C . TYR A 1 106 ? 23.705 2.481 -32.731 1.00 91.75 106 TYR A C 1
ATOM 802 O O . TYR A 1 106 ? 22.803 2.133 -31.966 1.00 91.75 106 TYR A O 1
ATOM 810 N N . LEU A 1 107 ? 24.179 3.725 -32.768 1.00 90.81 107 LEU A N 1
ATOM 811 C CA . LEU A 1 107 ? 23.721 4.801 -31.898 1.00 90.81 107 LEU A CA 1
ATOM 812 C C . LEU A 1 107 ? 23.883 6.170 -32.564 1.00 90.81 107 LEU A C 1
ATOM 814 O O . LEU A 1 107 ? 24.719 6.362 -33.454 1.00 90.81 107 LEU A O 1
ATOM 818 N N . VAL A 1 108 ? 23.081 7.126 -32.107 1.00 89.06 108 VAL A N 1
ATOM 819 C CA . VAL A 1 108 ? 23.014 8.489 -32.636 1.00 89.06 108 VAL A CA 1
ATOM 820 C C . VAL A 1 108 ? 23.225 9.530 -31.544 1.00 89.06 108 VAL A C 1
ATOM 822 O O . VAL A 1 108 ? 22.922 9.314 -30.372 1.00 89.06 108 VAL A O 1
ATOM 825 N N . VAL A 1 109 ? 23.764 10.682 -31.931 1.00 87.81 109 VAL A N 1
ATOM 826 C CA . VAL A 1 109 ? 23.955 11.860 -31.073 1.00 87.81 109 VAL A CA 1
ATOM 827 C C . VAL A 1 109 ? 23.394 13.094 -31.771 1.00 87.81 109 VAL A C 1
ATOM 829 O O . VAL A 1 109 ? 23.405 13.138 -33.000 1.00 87.81 109 VAL A O 1
ATOM 832 N N . PRO A 1 110 ? 22.933 14.118 -31.039 1.00 85.12 110 PRO A N 1
ATOM 833 C CA . PRO A 1 110 ? 22.479 15.338 -31.686 1.00 85.12 110 PRO A CA 1
ATOM 834 C C . PRO A 1 110 ? 23.661 16.062 -32.345 1.00 85.12 110 PRO A C 1
ATOM 836 O O . PRO A 1 110 ? 24.780 16.056 -31.821 1.00 85.12 110 PRO A O 1
ATOM 839 N N . VAL A 1 111 ? 23.414 16.679 -33.504 1.00 83.62 111 VAL A N 1
ATOM 840 C CA . VAL A 1 111 ? 24.439 17.379 -34.307 1.00 83.62 111 VAL A CA 1
ATOM 841 C C . VAL A 1 111 ? 25.057 18.544 -33.521 1.00 83.62 111 VAL A C 1
ATOM 843 O O . VAL A 1 111 ? 26.276 18.691 -33.492 1.00 83.62 111 VAL A O 1
ATOM 846 N N . ASN A 1 112 ? 24.232 19.302 -32.788 1.00 78.88 112 ASN A N 1
ATOM 847 C CA . ASN A 1 112 ? 24.650 20.438 -31.957 1.00 78.88 112 ASN A CA 1
ATOM 848 C C . ASN A 1 112 ? 24.564 20.083 -30.471 1.00 78.88 112 ASN A C 1
ATOM 850 O O . ASN A 1 112 ? 23.608 20.443 -29.785 1.00 78.88 112 ASN A O 1
ATOM 854 N N . ARG A 1 113 ? 25.549 19.324 -29.988 1.00 68.38 113 ARG A N 1
ATOM 855 C CA . ARG A 1 113 ? 25.522 18.728 -28.650 1.00 68.38 113 ARG A CA 1
ATOM 856 C C . ARG A 1 113 ? 25.672 19.769 -27.533 1.00 68.38 113 ARG A C 1
ATOM 858 O O . ARG A 1 113 ? 26.719 20.396 -27.396 1.00 68.38 113 ARG A O 1
ATOM 865 N N . VAL A 1 114 ? 24.670 19.875 -26.662 1.00 68.62 114 VAL A N 1
ATOM 866 C CA . VAL A 1 114 ? 24.739 20.621 -25.392 1.00 68.62 114 VAL A CA 1
ATOM 867 C C . VAL A 1 114 ? 25.175 19.671 -24.265 1.00 68.62 114 VAL A C 1
ATOM 869 O O . VAL A 1 114 ? 24.989 18.461 -24.361 1.00 68.62 114 VAL A O 1
ATOM 872 N N . LYS A 1 115 ? 25.728 20.179 -23.150 1.00 60.34 115 LYS A N 1
ATOM 873 C CA . LYS A 1 115 ? 26.141 19.355 -21.983 1.00 60.34 115 LYS A CA 1
ATOM 874 C C . LYS A 1 115 ? 25.056 18.390 -21.463 1.00 60.34 115 LYS A C 1
ATOM 876 O O . LYS A 1 115 ? 25.401 17.401 -20.824 1.00 60.34 115 LYS A O 1
ATOM 881 N N . LYS A 1 116 ? 23.772 18.668 -21.718 1.00 58.72 116 LYS A N 1
ATOM 882 C CA . LYS A 1 116 ? 22.631 17.823 -21.320 1.00 58.72 116 LYS A CA 1
ATOM 883 C C . LYS A 1 116 ? 22.296 16.703 -22.321 1.00 58.72 116 LYS A C 1
ATOM 885 O O . LYS A 1 116 ? 21.526 15.814 -21.972 1.00 58.72 116 LYS A O 1
ATOM 890 N N . ASP A 1 117 ? 22.872 16.713 -23.522 1.00 67.50 117 ASP A N 1
ATOM 891 C CA . ASP A 1 117 ? 22.523 15.772 -24.586 1.00 67.50 117 ASP A CA 1
ATOM 892 C C . ASP A 1 117 ? 23.256 14.428 -24.459 1.00 67.50 117 ASP A C 1
ATOM 894 O O . ASP A 1 117 ? 24.497 14.342 -24.422 1.00 67.50 117 ASP A O 1
ATOM 898 N N . GLN A 1 118 ? 22.461 13.359 -24.442 1.00 71.38 118 GLN A N 1
ATOM 899 C CA . GLN A 1 118 ? 22.920 11.977 -24.352 1.00 71.38 118 GLN A CA 1
ATOM 900 C C . GLN A 1 118 ? 22.816 11.275 -25.717 1.00 71.38 118 GLN A C 1
ATOM 902 O O . GLN A 1 118 ? 21.942 11.619 -26.511 1.00 71.38 118 GLN A O 1
ATOM 907 N N . PRO A 1 119 ? 23.726 10.329 -26.022 1.00 82.75 119 PRO A N 1
ATOM 908 C CA . PRO A 1 119 ? 23.551 9.446 -27.169 1.00 82.75 119 PRO A CA 1
ATOM 909 C C . PRO A 1 119 ? 22.349 8.528 -26.951 1.00 82.75 119 PRO A C 1
ATOM 911 O O . PRO A 1 119 ? 22.160 8.051 -25.834 1.00 82.75 119 PRO A O 1
ATOM 914 N N . HIS A 1 120 ? 21.619 8.237 -28.027 1.00 86.25 120 HIS A N 1
ATOM 915 C CA . HIS A 1 120 ? 20.524 7.265 -28.036 1.00 86.25 120 HIS A CA 1
ATOM 916 C C . HIS A 1 120 ? 20.901 6.058 -28.880 1.00 86.25 120 HIS A C 1
ATOM 918 O O . HIS A 1 120 ? 21.447 6.194 -29.978 1.00 86.25 120 HIS A O 1
ATOM 924 N N . VAL A 1 121 ? 20.623 4.874 -28.352 1.00 89.31 121 VAL A N 1
ATOM 925 C CA . VAL A 1 121 ? 20.861 3.602 -29.033 1.00 89.31 121 VAL A CA 1
ATOM 926 C C . VAL A 1 121 ? 19.688 3.275 -29.955 1.00 89.31 121 VAL A C 1
ATOM 928 O O . VAL A 1 121 ? 18.542 3.550 -29.613 1.00 89.31 121 VAL A O 1
ATOM 931 N N . LEU A 1 122 ? 19.971 2.699 -31.127 1.00 91.06 122 LEU A N 1
ATOM 932 C CA . LEU A 1 122 ? 18.923 2.293 -32.072 1.00 91.06 122 LEU A CA 1
ATOM 933 C C . LEU A 1 122 ? 18.230 0.997 -31.643 1.00 91.06 122 LEU A C 1
ATOM 935 O O . LEU A 1 122 ? 17.007 0.912 -31.650 1.00 91.06 122 LEU A O 1
ATOM 939 N N . PHE A 1 123 ? 19.013 0.004 -31.227 1.00 91.56 123 PHE A N 1
ATOM 940 C CA . PHE A 1 123 ? 18.531 -1.225 -30.606 1.00 91.56 123 PHE A CA 1
ATOM 941 C C . PHE A 1 123 ? 19.626 -1.850 -29.740 1.00 91.56 123 PHE A C 1
ATOM 943 O O . PHE A 1 123 ? 20.823 -1.649 -29.974 1.00 91.56 123 PHE A O 1
ATOM 950 N N . TRP A 1 124 ? 19.204 -2.621 -28.746 1.00 91.38 124 TRP A N 1
ATOM 951 C CA . TRP A 1 124 ? 20.071 -3.375 -27.854 1.00 91.38 124 TRP A CA 1
ATOM 952 C C . TRP A 1 124 ? 20.029 -4.862 -28.188 1.00 91.38 124 TRP A C 1
ATOM 954 O O . TRP A 1 124 ? 18.963 -5.414 -28.452 1.00 91.38 124 TRP A O 1
ATOM 964 N N . VAL A 1 125 ? 21.188 -5.516 -28.121 1.00 92.19 125 VAL A N 1
ATOM 965 C CA . VAL A 1 125 ? 21.351 -6.962 -28.287 1.00 92.19 125 VAL A CA 1
ATOM 966 C C . VAL A 1 125 ? 21.922 -7.547 -26.992 1.00 92.19 125 VAL A C 1
ATOM 968 O O . VAL A 1 125 ? 23.104 -7.345 -26.694 1.00 92.19 125 VAL A O 1
ATOM 971 N N . PRO A 1 126 ? 21.102 -8.246 -26.192 1.00 90.00 126 PRO A N 1
ATOM 972 C CA . PRO A 1 126 ? 21.572 -8.982 -25.024 1.00 90.00 126 PRO A CA 1
ATOM 973 C C . PRO A 1 126 ? 22.547 -10.110 -25.369 1.00 90.00 126 PRO A C 1
ATOM 975 O O . PRO A 1 126 ? 22.265 -10.942 -26.233 1.00 90.00 126 PRO A O 1
ATOM 978 N N . ALA A 1 127 ? 23.666 -10.176 -24.644 1.00 90.75 127 ALA A N 1
ATOM 979 C CA . ALA A 1 127 ? 24.710 -11.172 -24.861 1.00 90.75 127 ALA A CA 1
ATOM 980 C C . ALA A 1 127 ? 25.325 -11.694 -23.553 1.00 90.75 127 ALA A C 1
ATOM 982 O O . ALA A 1 127 ? 25.274 -11.046 -22.504 1.00 90.75 127 ALA A O 1
ATOM 983 N N . ARG A 1 128 ? 25.972 -12.857 -23.643 1.00 91.19 128 ARG A N 1
ATOM 984 C CA . ARG A 1 128 ? 26.945 -13.359 -22.670 1.00 91.19 128 ARG A CA 1
ATOM 985 C C . ARG A 1 128 ? 28.345 -13.185 -23.242 1.00 91.19 128 ARG A C 1
ATOM 987 O O . ARG A 1 128 ? 28.671 -13.755 -24.277 1.00 91.19 128 ARG A O 1
ATOM 994 N N . LEU A 1 129 ? 29.164 -12.395 -22.560 1.00 91.62 129 LEU A N 1
ATOM 995 C CA . LEU A 1 129 ? 30.572 -12.221 -22.873 1.00 91.62 129 LEU A CA 1
ATOM 996 C C . LEU A 1 129 ? 31.392 -13.294 -22.153 1.00 91.62 129 LEU A C 1
ATOM 998 O O . LEU A 1 129 ? 31.492 -13.299 -20.922 1.00 91.62 129 LEU A O 1
ATOM 1002 N N . MET A 1 130 ? 31.974 -14.193 -22.935 1.00 92.12 130 MET A N 1
ATOM 1003 C CA . MET A 1 130 ? 32.850 -15.255 -22.464 1.00 92.12 130 MET A CA 1
ATOM 1004 C C . MET A 1 130 ? 34.247 -14.706 -22.118 1.00 92.12 130 MET A C 1
ATOM 1006 O O . MET A 1 130 ? 34.660 -13.667 -22.645 1.00 92.12 130 MET A O 1
ATOM 1010 N N . PRO A 1 131 ? 35.012 -15.382 -21.240 1.00 85.56 131 PRO A N 1
ATOM 1011 C CA . PRO A 1 131 ? 36.340 -14.916 -20.826 1.00 85.56 131 PRO A CA 1
ATOM 1012 C C . PRO A 1 131 ? 37.356 -14.800 -21.967 1.00 85.56 131 PRO A C 1
ATOM 1014 O O . PRO A 1 131 ? 38.276 -13.991 -21.891 1.00 85.56 131 PRO A O 1
ATOM 1017 N N . ASP A 1 132 ? 37.182 -15.596 -23.020 1.00 87.88 132 ASP A N 1
ATOM 1018 C CA . ASP A 1 132 ? 38.001 -15.616 -24.236 1.00 87.88 132 ASP A CA 1
ATOM 1019 C C . ASP A 1 132 ? 37.590 -14.541 -25.268 1.00 87.88 132 ASP A C 1
ATOM 1021 O O . ASP A 1 132 ? 38.100 -14.518 -26.396 1.00 87.88 132 ASP A O 1
ATOM 1025 N N . GLY A 1 133 ? 36.649 -13.673 -24.882 1.00 89.19 133 GLY A N 1
ATOM 1026 C CA . GLY A 1 133 ? 36.107 -12.583 -25.681 1.00 89.19 133 GLY A CA 1
ATOM 1027 C C . GLY A 1 133 ? 34.954 -12.969 -26.599 1.00 89.19 133 GLY A C 1
ATOM 1028 O O . GLY A 1 133 ? 34.430 -12.077 -27.265 1.00 89.19 133 GLY A O 1
ATOM 1029 N N . ALA A 1 134 ? 34.536 -14.238 -26.650 1.00 93.00 134 ALA A N 1
ATOM 1030 C CA . ALA A 1 134 ? 33.405 -14.642 -27.478 1.00 93.00 134 ALA A CA 1
ATOM 1031 C C . ALA A 1 134 ? 32.083 -14.053 -26.950 1.00 93.00 134 ALA A C 1
ATOM 1033 O O . ALA A 1 134 ? 31.804 -14.076 -25.750 1.00 93.00 134 ALA A O 1
ATOM 1034 N N . LEU A 1 135 ? 31.261 -13.525 -27.854 1.00 92.50 135 LEU A N 1
ATOM 1035 C CA . LEU A 1 135 ? 29.894 -13.101 -27.583 1.00 92.50 135 LEU A CA 1
ATOM 1036 C C . LEU A 1 135 ? 28.955 -14.250 -27.931 1.00 92.50 135 LEU A C 1
ATOM 1038 O O . LEU A 1 135 ? 28.971 -14.763 -29.045 1.00 92.50 135 LEU A O 1
ATOM 1042 N N . GLN A 1 136 ? 28.130 -14.641 -26.969 1.00 92.62 136 GLN A N 1
ATOM 1043 C CA . GLN A 1 136 ? 27.058 -15.609 -27.161 1.00 92.62 136 GLN A CA 1
ATOM 1044 C C . GLN A 1 136 ? 25.712 -14.920 -26.973 1.00 92.62 136 GLN A C 1
ATOM 1046 O O . GLN A 1 136 ? 25.582 -14.007 -26.154 1.00 92.62 136 GLN A O 1
ATOM 1051 N N . ALA A 1 137 ? 24.703 -15.359 -27.719 1.00 89.44 137 ALA A N 1
ATOM 1052 C CA . ALA A 1 137 ? 23.342 -14.878 -27.556 1.00 89.44 137 ALA A CA 1
ATOM 1053 C C . ALA A 1 137 ? 22.851 -15.107 -26.113 1.00 89.44 137 ALA A C 1
ATOM 1055 O O . ALA A 1 137 ? 23.154 -16.125 -25.486 1.00 89.44 137 ALA A O 1
ATOM 1056 N N . HIS A 1 138 ? 22.113 -14.147 -25.548 1.00 85.88 138 HIS A N 1
ATOM 1057 C CA . HIS A 1 138 ? 21.551 -14.340 -24.212 1.00 85.88 138 HIS A CA 1
ATOM 1058 C C . HIS A 1 138 ? 20.423 -15.392 -24.261 1.00 85.88 138 HIS A C 1
ATOM 1060 O O . HIS A 1 138 ? 19.499 -15.231 -25.065 1.00 85.88 138 HIS A O 1
ATOM 1066 N N . PRO A 1 139 ? 20.420 -16.417 -23.385 1.00 80.12 139 PRO A N 1
ATOM 1067 C CA . PRO A 1 139 ? 19.482 -17.540 -23.500 1.00 80.12 139 PRO A CA 1
ATOM 1068 C C . PRO A 1 139 ? 18.021 -17.155 -23.269 1.00 80.12 139 PRO A C 1
ATOM 1070 O O . PRO A 1 139 ? 17.147 -17.782 -23.841 1.00 80.12 139 PRO A O 1
ATOM 1073 N N . ASP A 1 140 ? 17.763 -16.108 -22.476 1.00 76.81 140 ASP A N 1
ATOM 1074 C CA . ASP A 1 140 ? 16.388 -15.739 -22.095 1.00 76.81 140 ASP A CA 1
ATOM 1075 C C . ASP A 1 140 ? 15.972 -14.324 -22.522 1.00 76.81 140 ASP A C 1
ATOM 1077 O O . ASP A 1 140 ? 14.972 -13.810 -22.020 1.00 76.81 140 ASP A O 1
ATOM 1081 N N . GLN A 1 141 ? 16.781 -13.605 -23.311 1.00 79.75 141 GLN A N 1
ATOM 1082 C CA . GLN A 1 141 ? 16.535 -12.183 -23.610 1.00 79.75 141 GLN A CA 1
ATOM 1083 C C . GLN A 1 141 ? 16.758 -11.863 -25.081 1.00 79.75 141 GLN A C 1
ATOM 1085 O O . GLN A 1 141 ? 17.860 -12.034 -25.598 1.00 79.75 141 GLN A O 1
ATOM 1090 N N . LEU A 1 142 ? 15.709 -11.364 -25.729 1.00 85.62 142 LEU A N 1
ATOM 1091 C CA . LEU A 1 142 ? 15.727 -10.989 -27.137 1.00 85.62 142 LEU A CA 1
ATOM 1092 C C . LEU A 1 142 ? 16.225 -9.550 -27.333 1.00 85.62 142 LEU A C 1
ATOM 1094 O O . LEU A 1 142 ? 16.201 -8.756 -26.387 1.00 85.62 142 LEU A O 1
ATOM 1098 N N . PRO A 1 143 ? 16.676 -9.205 -28.550 1.00 89.06 143 PRO A N 1
ATOM 1099 C CA . PRO A 1 143 ? 16.962 -7.826 -28.913 1.00 89.06 143 PRO A CA 1
ATOM 1100 C C . PRO A 1 143 ? 15.735 -6.928 -28.728 1.00 89.06 143 PRO A C 1
ATOM 1102 O O . PRO A 1 143 ? 14.603 -7.394 -28.850 1.00 89.06 143 PRO A O 1
ATOM 1105 N N . PHE A 1 144 ? 15.954 -5.645 -28.441 1.00 87.81 144 PHE A N 1
ATOM 1106 C CA . PHE A 1 144 ? 14.858 -4.691 -28.259 1.00 87.81 144 PHE A CA 1
ATOM 1107 C C . PHE A 1 144 ? 15.212 -3.272 -28.710 1.00 87.81 144 PHE A C 1
ATOM 1109 O O . PHE A 1 144 ? 16.373 -2.858 -28.670 1.00 87.81 144 PHE A O 1
ATOM 1116 N N . VAL A 1 145 ? 14.195 -2.505 -29.110 1.00 88.44 145 VAL A N 1
ATOM 1117 C CA . VAL A 1 145 ? 14.316 -1.073 -29.427 1.00 88.44 145 VAL A CA 1
ATOM 1118 C C . VAL A 1 145 ? 14.058 -0.237 -28.164 1.00 88.44 145 VAL A C 1
ATOM 1120 O O . VAL A 1 145 ? 13.043 -0.445 -27.495 1.00 88.44 145 VAL A O 1
ATOM 1123 N N . PRO A 1 146 ? 14.929 0.730 -27.812 1.00 83.88 146 PRO A N 1
ATOM 1124 C CA . PRO A 1 146 ? 14.694 1.632 -26.691 1.00 83.88 146 PRO A CA 1
ATOM 1125 C C . PRO A 1 146 ? 13.409 2.444 -26.841 1.00 83.88 146 PRO A C 1
ATOM 1127 O O . PRO A 1 146 ? 13.139 3.033 -27.888 1.00 83.88 146 PRO A O 1
ATOM 1130 N N . ARG A 1 147 ? 12.665 2.594 -25.739 1.00 79.56 147 ARG A N 1
ATOM 1131 C CA . ARG A 1 147 ? 11.390 3.330 -25.717 1.00 79.56 147 ARG A CA 1
ATOM 1132 C C . ARG A 1 147 ? 11.495 4.789 -26.172 1.00 79.56 147 ARG A C 1
ATOM 1134 O O . ARG A 1 147 ? 10.494 5.354 -26.588 1.00 79.56 147 ARG A O 1
ATOM 1141 N N . VAL A 1 148 ? 12.683 5.402 -26.115 1.00 80.19 148 VAL A N 1
ATOM 1142 C CA . VAL A 1 148 ? 12.917 6.775 -26.604 1.00 80.19 148 VAL A CA 1
ATOM 1143 C C . VAL A 1 148 ? 12.660 6.926 -28.109 1.00 80.19 148 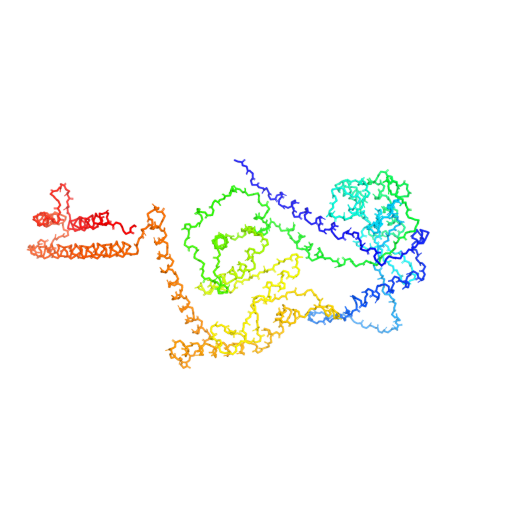VAL A C 1
ATOM 1145 O O . VAL A 1 148 ? 12.392 8.036 -28.556 1.00 80.19 148 VAL A O 1
ATOM 1148 N N . LEU A 1 149 ? 12.716 5.825 -28.865 1.00 86.06 149 LEU A N 1
ATOM 1149 C CA . LEU A 1 149 ? 12.424 5.778 -30.297 1.00 86.06 149 LEU A CA 1
ATOM 1150 C C . LEU A 1 149 ? 10.981 5.350 -30.602 1.00 86.06 149 LEU A C 1
ATOM 1152 O O . LEU A 1 149 ? 10.635 5.237 -31.769 1.00 86.06 149 LEU A O 1
ATOM 1156 N N . LEU A 1 150 ? 10.133 5.106 -29.600 1.00 85.75 150 LEU A N 1
ATOM 1157 C CA . LEU A 1 150 ? 8.769 4.604 -29.798 1.00 85.75 150 LEU A CA 1
ATOM 1158 C C . LEU A 1 150 ? 7.733 5.571 -29.212 1.00 85.75 150 LEU A C 1
ATOM 1160 O O . LEU A 1 150 ? 7.972 6.177 -28.166 1.00 85.75 150 LEU A O 1
ATOM 1164 N N . ASP A 1 151 ? 6.546 5.635 -29.814 1.00 82.56 151 ASP A N 1
ATOM 1165 C CA . ASP A 1 151 ? 5.418 6.467 -29.358 1.00 82.56 151 ASP A CA 1
ATOM 1166 C C . ASP A 1 151 ? 4.397 5.657 -28.517 1.00 82.56 151 ASP A C 1
ATOM 1168 O O . ASP A 1 151 ? 4.240 4.456 -28.759 1.00 82.56 151 ASP A O 1
ATOM 1172 N N . PRO A 1 152 ? 3.752 6.200 -27.462 1.00 73.12 152 PRO A N 1
ATOM 1173 C CA . PRO A 1 152 ? 4.101 7.418 -26.725 1.00 73.12 152 PRO A CA 1
ATOM 1174 C C . PRO A 1 152 ? 5.360 7.250 -25.859 1.00 73.12 152 PRO A C 1
ATOM 1176 O O . PRO A 1 152 ? 5.538 6.217 -25.217 1.00 73.12 152 PRO A O 1
ATOM 1179 N N . PRO A 1 153 ? 6.238 8.250 -25.738 1.00 65.94 153 PRO A N 1
ATOM 1180 C CA . PRO A 1 153 ? 7.447 8.105 -24.934 1.00 65.94 153 PRO A CA 1
ATOM 1181 C C . PRO A 1 153 ? 7.140 8.001 -23.421 1.00 65.94 153 PRO A C 1
ATOM 1183 O O . PRO A 1 153 ? 6.390 8.800 -22.873 1.00 65.94 153 PRO A O 1
ATOM 1186 N N . VAL A 1 154 ? 7.780 7.060 -22.709 1.00 58.75 154 VAL A N 1
ATOM 1187 C CA . VAL A 1 154 ? 7.443 6.699 -21.301 1.00 58.75 154 VAL A CA 1
ATOM 1188 C C . VAL A 1 154 ? 8.144 7.569 -20.235 1.00 58.75 154 VAL A C 1
ATOM 1190 O O . VAL A 1 154 ? 8.004 7.348 -19.035 1.00 58.75 154 VAL A O 1
ATOM 1193 N N . THR A 1 155 ? 8.903 8.591 -20.623 1.00 53.31 155 THR A N 1
ATOM 1194 C CA . THR A 1 155 ? 9.679 9.409 -19.673 1.00 53.31 155 THR A CA 1
ATOM 1195 C C . THR A 1 155 ? 9.712 10.882 -20.056 1.00 53.31 155 THR A C 1
ATOM 1197 O O . THR A 1 155 ? 9.838 11.241 -21.226 1.00 53.31 155 THR A O 1
ATOM 1200 N N . GLU A 1 156 ? 9.703 11.761 -19.056 1.00 47.62 156 GLU A N 1
ATOM 1201 C CA . GLU A 1 156 ? 10.202 13.133 -19.167 1.00 47.62 156 GLU A CA 1
ATOM 1202 C C . GLU A 1 156 ? 11.742 13.095 -19.268 1.00 47.62 156 GLU A C 1
ATOM 1204 O O . GLU A 1 156 ? 12.475 13.293 -18.303 1.00 47.62 156 GLU A O 1
ATOM 1209 N N . HIS A 1 157 ? 12.290 12.752 -20.435 1.00 53.72 157 HIS A N 1
ATOM 1210 C CA . HIS A 1 157 ? 13.694 13.026 -20.723 1.00 53.72 157 HIS A CA 1
ATOM 1211 C C . HIS A 1 157 ? 13.909 14.536 -20.863 1.00 53.72 157 HIS A C 1
ATOM 1213 O O . HIS A 1 157 ? 13.348 15.169 -21.755 1.00 53.72 157 HIS A O 1
ATOM 1219 N N . ASN A 1 158 ? 14.800 15.070 -20.025 1.00 52.81 158 ASN A N 1
ATOM 1220 C CA . ASN A 1 158 ? 15.259 16.465 -19.997 1.00 52.81 158 ASN A CA 1
ATOM 1221 C C . ASN A 1 158 ? 16.147 16.874 -21.200 1.00 52.81 158 ASN A C 1
ATOM 1223 O O . ASN A 1 158 ? 16.895 17.849 -21.107 1.00 52.81 158 ASN A O 1
ATOM 1227 N N . GLY A 1 159 ? 16.131 16.112 -22.297 1.00 63.19 159 GLY A N 1
ATOM 1228 C CA . GLY A 1 159 ? 17.012 16.288 -23.456 1.00 63.19 159 GLY A CA 1
ATOM 1229 C C . GLY A 1 159 ? 16.279 16.095 -24.781 1.00 63.19 159 GLY A C 1
ATOM 1230 O O . GLY A 1 159 ? 15.150 15.600 -24.809 1.00 63.19 159 GLY A O 1
ATOM 1231 N N . ARG A 1 160 ? 16.931 16.487 -25.885 1.00 72.00 160 ARG A N 1
ATOM 1232 C CA . ARG A 1 160 ? 16.393 16.277 -27.238 1.00 72.00 160 ARG A CA 1
ATOM 1233 C C . ARG A 1 160 ? 16.203 14.785 -27.510 1.00 72.00 160 ARG A C 1
ATOM 1235 O O . ARG A 1 160 ? 16.996 13.952 -27.061 1.00 72.00 160 ARG A O 1
ATOM 1242 N N . ARG A 1 161 ? 15.165 14.458 -28.280 1.00 77.62 161 ARG A N 1
ATOM 1243 C CA . ARG A 1 161 ? 14.849 13.085 -28.691 1.00 77.62 161 ARG A CA 1
ATOM 1244 C C . ARG A 1 161 ? 14.783 12.982 -30.212 1.00 77.62 161 ARG A C 1
ATOM 1246 O O . ARG A 1 161 ? 14.446 13.980 -30.852 1.00 77.62 161 ARG A O 1
ATOM 1253 N N . PRO A 1 162 ? 15.130 11.824 -30.785 1.00 83.19 162 PRO A N 1
ATOM 1254 C CA . PRO A 1 162 ? 14.837 11.538 -32.178 1.00 83.19 162 PRO A CA 1
ATOM 1255 C C . PRO A 1 162 ? 13.329 11.424 -32.389 1.00 83.19 162 PRO A C 1
ATOM 1257 O O . PRO A 1 162 ? 12.583 11.165 -31.442 1.00 83.19 162 PRO A O 1
ATOM 1260 N N . THR A 1 163 ? 12.891 11.620 -33.628 1.00 85.38 163 THR A N 1
ATOM 1261 C CA . THR A 1 163 ? 11.508 11.339 -34.017 1.00 85.38 163 THR A CA 1
ATOM 1262 C C . THR A 1 163 ? 11.217 9.854 -33.776 1.00 85.38 163 THR A C 1
ATOM 1264 O O . THR A 1 163 ? 12.064 9.027 -34.139 1.00 85.38 163 THR A O 1
ATOM 1267 N N . PRO A 1 164 ? 10.073 9.496 -33.162 1.00 88.25 164 PRO A N 1
ATOM 1268 C CA . PRO A 1 164 ? 9.692 8.100 -32.997 1.00 88.25 164 PRO A CA 1
ATOM 1269 C C . PRO A 1 164 ? 9.674 7.366 -34.341 1.00 88.25 164 PRO A C 1
ATOM 1271 O O . PRO A 1 164 ? 9.208 7.912 -35.339 1.00 88.25 164 PRO A O 1
ATOM 1274 N N . ILE A 1 165 ? 10.198 6.141 -34.363 1.00 90.56 165 ILE A N 1
ATOM 1275 C CA . ILE A 1 165 ? 10.253 5.296 -35.561 1.00 90.56 165 ILE A CA 1
ATOM 1276 C C . ILE A 1 165 ? 8.968 4.490 -35.763 1.00 90.56 165 ILE A C 1
ATOM 1278 O O . ILE A 1 165 ? 8.669 4.125 -36.890 1.00 90.56 165 ILE A O 1
ATOM 1282 N N . ALA A 1 166 ? 8.225 4.229 -34.684 1.00 89.12 166 ALA A N 1
ATOM 1283 C CA . ALA A 1 166 ? 6.944 3.532 -34.696 1.00 89.12 166 ALA A CA 1
ATOM 1284 C C . ALA A 1 166 ? 6.177 3.781 -33.392 1.00 89.12 166 ALA A C 1
ATOM 1286 O O . ALA A 1 166 ? 6.747 4.202 -32.375 1.00 89.12 166 ALA A O 1
ATOM 1287 N N . SER A 1 167 ? 4.890 3.458 -33.394 1.00 86.25 167 SER A N 1
ATOM 1288 C CA . SER A 1 167 ? 4.133 3.267 -32.161 1.00 86.25 167 SER A CA 1
ATOM 1289 C C . SER A 1 167 ? 4.562 1.983 -31.440 1.00 86.25 167 SER A C 1
ATOM 1291 O O . SER A 1 167 ? 5.129 1.052 -32.019 1.00 86.25 167 SER A O 1
ATOM 1293 N N . TRP A 1 168 ? 4.284 1.916 -30.140 1.00 80.94 168 TRP A N 1
ATOM 1294 C CA . TRP A 1 168 ? 4.538 0.714 -29.346 1.00 80.94 168 TRP A CA 1
ATOM 1295 C C . TRP A 1 168 ? 3.783 -0.520 -29.854 1.00 80.94 168 TRP A C 1
ATOM 1297 O O . TRP A 1 168 ? 4.317 -1.627 -29.814 1.00 80.94 168 TRP A O 1
ATOM 1307 N N . ASP A 1 169 ? 2.550 -0.338 -30.327 1.00 80.75 169 ASP A N 1
ATOM 1308 C CA . ASP A 1 169 ? 1.728 -1.451 -30.800 1.00 80.75 169 ASP A CA 1
ATOM 1309 C C . ASP A 1 169 ? 2.225 -2.006 -32.135 1.00 80.75 169 ASP A C 1
ATOM 1311 O O . ASP A 1 169 ? 2.261 -3.223 -32.306 1.00 80.75 169 ASP A O 1
ATOM 1315 N N . GLU A 1 170 ? 2.705 -1.147 -33.037 1.00 85.69 170 GLU A N 1
ATOM 1316 C CA . GLU A 1 170 ? 3.392 -1.580 -34.260 1.00 85.69 170 GLU A CA 1
ATOM 1317 C C . GLU A 1 170 ? 4.675 -2.357 -33.929 1.00 85.69 170 GLU A C 1
ATOM 1319 O O . GLU A 1 170 ? 4.895 -3.439 -34.474 1.00 85.69 170 GLU A O 1
ATOM 1324 N N . TYR A 1 171 ? 5.482 -1.862 -32.983 1.00 86.81 171 TYR A N 1
ATOM 1325 C CA . TYR A 1 171 ? 6.693 -2.546 -32.515 1.00 86.81 171 TYR A CA 1
ATOM 1326 C C . TYR A 1 171 ? 6.404 -3.926 -31.900 1.00 86.81 171 TYR A C 1
ATOM 1328 O O . TYR A 1 171 ? 7.056 -4.920 -32.230 1.00 86.81 171 TYR A O 1
ATOM 1336 N N . ASP A 1 172 ? 5.422 -4.018 -31.006 1.00 82.19 172 ASP A N 1
ATOM 1337 C CA . ASP A 1 172 ? 5.058 -5.277 -30.350 1.00 82.19 172 ASP A CA 1
ATOM 1338 C C . ASP A 1 172 ? 4.443 -6.279 -31.338 1.00 82.19 172 ASP A C 1
ATOM 1340 O O . ASP A 1 172 ? 4.748 -7.470 -31.289 1.00 82.19 172 ASP A O 1
ATOM 1344 N N . CYS A 1 173 ? 3.631 -5.807 -32.288 1.00 81.94 173 CYS A N 1
ATOM 1345 C CA . CYS A 1 173 ? 3.104 -6.652 -33.353 1.00 81.94 173 CYS A CA 1
ATOM 1346 C C . CYS A 1 173 ? 4.233 -7.206 -34.237 1.00 81.94 173 CYS A C 1
ATOM 1348 O O . CYS A 1 173 ? 4.275 -8.412 -34.493 1.00 81.94 173 CYS A O 1
ATOM 1350 N N . ALA A 1 174 ? 5.172 -6.351 -34.658 1.00 83.81 174 ALA A N 1
ATOM 1351 C CA . ALA A 1 174 ? 6.312 -6.748 -35.480 1.00 83.81 174 ALA A CA 1
ATOM 1352 C C . ALA A 1 174 ? 7.203 -7.773 -34.760 1.00 83.81 174 ALA A C 1
ATOM 1354 O O . ALA A 1 174 ? 7.513 -8.827 -35.309 1.00 83.81 174 ALA A O 1
ATOM 1355 N N . THR A 1 175 ? 7.549 -7.523 -33.495 1.00 82.19 175 THR A N 1
ATOM 1356 C CA . THR A 1 175 ? 8.401 -8.432 -32.707 1.00 82.19 175 THR A CA 1
ATOM 1357 C C . THR A 1 175 ? 7.756 -9.792 -32.444 1.00 82.19 175 THR A C 1
ATOM 1359 O O . THR A 1 175 ? 8.458 -10.804 -32.476 1.00 82.19 175 THR A O 1
ATOM 1362 N N . ARG A 1 176 ? 6.432 -9.857 -32.236 1.00 80.19 176 ARG A N 1
ATOM 1363 C CA . ARG A 1 176 ? 5.703 -11.133 -32.099 1.00 80.19 176 ARG A CA 1
ATOM 1364 C C . ARG A 1 176 ? 5.662 -11.929 -33.399 1.00 80.19 176 ARG A C 1
ATOM 1366 O O . ARG A 1 176 ? 5.798 -13.150 -33.361 1.00 80.19 176 ARG A O 1
ATOM 1373 N N . ALA A 1 177 ? 5.498 -11.255 -34.537 1.00 81.00 177 ALA A N 1
ATOM 1374 C CA . ALA A 1 177 ? 5.456 -11.905 -35.846 1.00 81.00 177 ALA A CA 1
ATOM 1375 C C . ALA A 1 177 ? 6.781 -12.602 -36.208 1.00 81.00 177 ALA A C 1
ATOM 1377 O O . ALA A 1 177 ? 6.772 -13.607 -36.913 1.00 81.00 177 ALA A O 1
ATOM 1378 N N . MET A 1 178 ? 7.911 -12.126 -35.674 1.00 80.12 178 MET A N 1
ATOM 1379 C CA . MET A 1 178 ? 9.241 -12.712 -35.899 1.00 80.12 178 MET A CA 1
ATOM 1380 C C . MET A 1 178 ? 9.481 -14.060 -35.185 1.00 80.12 178 MET A C 1
ATOM 1382 O O . MET A 1 178 ? 10.568 -14.631 -35.310 1.00 80.12 178 MET A O 1
ATOM 1386 N N . GLY A 1 179 ? 8.525 -14.567 -34.394 1.00 76.06 179 GLY A N 1
ATOM 1387 C CA . GLY A 1 179 ? 8.678 -15.814 -33.630 1.00 76.06 179 GLY A CA 1
ATOM 1388 C C . GLY A 1 179 ? 9.776 -15.727 -32.566 1.00 76.06 179 GLY A C 1
ATOM 1389 O O . GLY A 1 179 ? 10.248 -14.639 -32.268 1.00 76.06 179 GLY A O 1
ATOM 1390 N N . VAL A 1 180 ? 10.202 -16.839 -31.966 1.00 78.50 180 VAL A N 1
ATOM 1391 C CA . VAL A 1 180 ? 11.306 -16.852 -30.989 1.00 78.50 180 VAL A CA 1
ATOM 1392 C C . VAL A 1 180 ? 12.145 -18.106 -31.198 1.00 78.50 180 VAL A C 1
ATOM 1394 O O . VAL A 1 180 ? 11.605 -19.206 -31.116 1.00 78.50 180 VAL A O 1
ATOM 1397 N N . ASP A 1 181 ? 13.450 -17.938 -31.418 1.00 80.12 181 ASP A N 1
ATOM 1398 C CA . ASP A 1 181 ? 14.415 -19.037 -31.425 1.00 80.12 181 ASP A CA 1
ATOM 1399 C C . ASP A 1 181 ? 15.484 -18.797 -30.353 1.00 80.12 181 ASP A C 1
ATOM 1401 O O . ASP A 1 181 ? 16.256 -17.841 -30.403 1.00 80.12 181 ASP A O 1
ATOM 1405 N N . TRP A 1 182 ? 15.499 -19.656 -29.337 1.00 81.31 182 TRP A N 1
ATOM 1406 C CA . TRP A 1 182 ? 16.443 -19.562 -28.225 1.00 81.31 182 TRP A CA 1
ATOM 1407 C C . TRP A 1 182 ? 17.752 -20.318 -28.476 1.00 81.31 182 TRP A C 1
ATOM 1409 O O . TRP A 1 182 ? 18.674 -20.186 -27.672 1.00 81.31 182 TRP A O 1
ATOM 1419 N N . GLN A 1 183 ? 17.839 -21.096 -29.560 1.00 81.75 183 GLN A N 1
ATOM 1420 C CA . GLN A 1 183 ? 19.041 -21.840 -29.949 1.00 81.75 183 GLN A CA 1
ATOM 1421 C C . GLN A 1 183 ? 19.932 -21.060 -30.924 1.00 81.75 183 GLN A C 1
ATOM 1423 O O . GLN A 1 183 ? 21.002 -21.545 -31.287 1.00 81.75 183 GLN A O 1
ATOM 1428 N N . GLU A 1 184 ? 19.516 -19.854 -31.320 1.00 84.88 184 GLU A N 1
ATOM 1429 C CA . GLU A 1 184 ? 20.235 -19.058 -32.311 1.00 84.88 184 GLU A CA 1
ATOM 1430 C C . GLU A 1 184 ? 21.639 -18.639 -31.840 1.00 84.88 184 GLU A C 1
ATOM 1432 O O . GLU A 1 184 ? 21.870 -18.247 -30.685 1.00 84.88 184 GLU A O 1
ATOM 1437 N N . GLY A 1 185 ? 22.594 -18.705 -32.767 1.00 89.69 185 GLY A N 1
ATOM 1438 C CA . GLY A 1 185 ? 23.958 -18.236 -32.562 1.00 89.69 185 GLY A CA 1
ATOM 1439 C C . GLY A 1 185 ? 24.043 -16.709 -32.454 1.00 89.69 185 GLY A C 1
ATOM 1440 O O . GLY A 1 185 ? 23.082 -15.975 -32.670 1.00 89.69 185 GLY A O 1
ATOM 1441 N N . TRP A 1 186 ? 25.233 -16.183 -32.145 1.00 93.56 186 TRP A N 1
ATOM 1442 C CA . TRP A 1 186 ? 25.425 -14.730 -32.040 1.00 93.56 186 TRP A CA 1
ATOM 1443 C C . TRP A 1 186 ? 25.157 -13.981 -33.355 1.00 93.56 186 TRP A C 1
ATOM 1445 O O . TRP A 1 186 ? 24.537 -12.918 -33.342 1.00 93.56 186 TRP A O 1
ATOM 1455 N N . SER A 1 187 ? 25.613 -14.526 -34.485 1.00 92.50 187 SER A N 1
ATOM 1456 C CA . SER A 1 187 ? 25.406 -13.912 -35.801 1.00 92.50 187 SER A CA 1
ATOM 1457 C C . SER A 1 187 ? 23.923 -13.857 -36.168 1.00 92.50 187 SER A C 1
ATOM 1459 O O . SER A 1 187 ? 23.434 -12.794 -36.537 1.00 92.50 187 SER A O 1
ATOM 1461 N N . GLU A 1 188 ? 23.194 -14.952 -35.951 1.00 91.44 188 GLU A N 1
ATOM 1462 C CA . GLU A 1 188 ? 21.742 -15.038 -36.166 1.00 91.44 188 GLU A CA 1
ATOM 1463 C C . GLU A 1 188 ? 20.985 -14.053 -35.258 1.00 91.44 188 GLU A C 1
ATOM 1465 O O . GLU A 1 188 ? 20.163 -13.273 -35.734 1.00 91.44 188 GLU A O 1
ATOM 1470 N N . ARG A 1 189 ? 21.357 -13.969 -33.969 1.00 92.00 189 ARG A N 1
ATOM 1471 C CA . ARG A 1 189 ? 20.807 -12.991 -33.010 1.00 92.00 189 ARG A CA 1
ATOM 1472 C C . ARG A 1 189 ? 21.002 -11.544 -33.475 1.00 92.00 189 ARG A C 1
ATOM 1474 O O . ARG A 1 189 ? 20.134 -10.699 -33.241 1.00 92.00 189 ARG A O 1
ATOM 1481 N N . LEU A 1 190 ? 22.146 -11.233 -34.087 1.00 92.81 190 LEU A N 1
ATOM 1482 C CA . LEU A 1 190 ? 22.444 -9.897 -34.604 1.00 92.81 190 LEU A CA 1
ATOM 1483 C C . LEU A 1 190 ? 21.637 -9.590 -35.872 1.00 92.81 190 LEU A C 1
ATOM 1485 O O . LEU A 1 190 ? 21.075 -8.502 -35.972 1.00 92.81 190 LEU A O 1
ATOM 1489 N N . GLU A 1 191 ? 21.536 -10.541 -36.801 1.00 92.44 191 GLU A N 1
ATOM 1490 C CA . GLU A 1 191 ? 20.704 -10.418 -38.006 1.00 92.44 191 GLU A CA 1
ATOM 1491 C C . GLU A 1 191 ? 19.231 -10.223 -37.642 1.00 92.44 191 GLU A C 1
ATOM 1493 O O . GLU A 1 191 ? 18.575 -9.308 -38.142 1.00 92.44 191 GLU A O 1
ATOM 1498 N N . ARG A 1 192 ? 18.741 -10.999 -36.673 1.00 90.62 192 ARG A N 1
ATOM 1499 C CA . ARG A 1 192 ? 17.407 -10.847 -36.096 1.00 90.62 192 ARG A CA 1
ATOM 1500 C C . ARG A 1 192 ? 17.196 -9.457 -35.498 1.00 90.62 192 ARG A C 1
ATOM 1502 O O . ARG A 1 192 ? 16.130 -8.872 -35.669 1.00 90.62 192 ARG A O 1
ATOM 1509 N N . ALA A 1 193 ? 18.187 -8.904 -34.801 1.00 91.75 193 ALA A N 1
ATOM 1510 C CA . ALA A 1 193 ? 18.092 -7.555 -34.249 1.00 91.75 193 ALA A CA 1
ATOM 1511 C C . ALA A 1 193 ? 18.012 -6.477 -35.346 1.00 91.75 193 ALA A C 1
ATOM 1513 O O . ALA A 1 193 ? 17.250 -5.515 -35.214 1.00 91.75 193 ALA A O 1
ATOM 1514 N N . GLU A 1 194 ? 18.772 -6.639 -36.434 1.00 93.38 194 GLU A N 1
ATOM 1515 C CA . GLU A 1 194 ? 18.712 -5.737 -37.587 1.00 93.38 194 GLU A CA 1
ATOM 1516 C C . GLU A 1 194 ? 17.370 -5.840 -38.326 1.00 93.38 194 GLU A C 1
ATOM 1518 O O . GLU A 1 194 ? 16.811 -4.807 -38.698 1.00 93.38 194 GLU A O 1
ATOM 1523 N N . GLU A 1 195 ? 16.822 -7.048 -38.485 1.00 92.44 195 GLU A N 1
ATOM 1524 C CA . GLU A 1 195 ? 15.502 -7.265 -39.088 1.00 92.44 195 GLU A CA 1
ATOM 1525 C C . GLU A 1 195 ? 14.376 -6.704 -38.215 1.00 92.44 195 GLU A C 1
ATOM 1527 O O . GLU A 1 195 ? 13.487 -6.018 -38.716 1.00 92.44 195 GLU A O 1
ATOM 1532 N N . MET A 1 196 ? 14.460 -6.882 -36.893 1.00 91.62 196 MET A N 1
ATOM 1533 C CA . MET A 1 196 ? 13.536 -6.260 -35.945 1.00 91.62 196 MET A CA 1
ATOM 1534 C C . MET A 1 196 ? 13.527 -4.742 -36.129 1.00 91.62 196 MET A C 1
ATOM 1536 O O . MET A 1 196 ? 12.463 -4.152 -36.293 1.00 91.62 196 MET A O 1
ATOM 1540 N N . PHE A 1 197 ? 14.697 -4.098 -36.153 1.00 93.25 197 PHE A N 1
ATOM 1541 C CA . PHE A 1 197 ? 14.759 -2.654 -36.366 1.00 93.25 197 PHE A CA 1
ATOM 1542 C C . PHE A 1 197 ? 14.205 -2.254 -37.741 1.00 93.25 197 PHE A C 1
ATOM 1544 O O . PHE A 1 197 ? 13.450 -1.290 -37.827 1.00 93.25 197 PHE A O 1
ATOM 1551 N N . ARG A 1 198 ? 14.535 -3.000 -38.805 1.00 93.94 198 ARG A N 1
ATOM 1552 C CA . ARG A 1 198 ? 14.059 -2.738 -40.173 1.00 93.94 198 ARG A CA 1
ATOM 1553 C C . ARG A 1 198 ? 12.539 -2.824 -40.281 1.00 93.94 198 ARG A C 1
ATOM 1555 O O . ARG A 1 198 ? 11.938 -1.942 -40.885 1.00 93.94 198 ARG A O 1
ATOM 1562 N N . SER A 1 199 ? 11.928 -3.836 -39.670 1.00 90.75 199 SER A N 1
ATOM 1563 C CA . SER A 1 199 ? 10.473 -4.029 -39.686 1.00 90.75 199 SER A CA 1
ATOM 1564 C C . SER A 1 199 ? 9.712 -2.878 -39.018 1.00 90.75 199 SER A C 1
ATOM 1566 O O . SER A 1 199 ? 8.599 -2.557 -39.419 1.00 90.75 199 SER A O 1
ATOM 1568 N N . VAL A 1 200 ? 10.339 -2.227 -38.036 1.00 90.88 200 VAL A N 1
ATOM 1569 C CA . VAL A 1 200 ? 9.736 -1.159 -37.230 1.00 90.88 200 VAL A CA 1
ATOM 1570 C C . VAL A 1 200 ? 10.039 0.219 -37.819 1.00 90.88 200 VAL A C 1
ATOM 1572 O O . VAL A 1 200 ? 9.156 1.059 -37.902 1.00 90.88 200 VAL A O 1
ATOM 1575 N N . ALA A 1 201 ? 11.278 0.465 -38.255 1.00 91.00 201 ALA A N 1
ATOM 1576 C CA . ALA A 1 201 ? 11.712 1.751 -38.805 1.00 91.00 201 ALA A CA 1
ATOM 1577 C C . ALA A 1 201 ? 11.487 1.893 -40.322 1.00 91.00 201 ALA A C 1
ATOM 1579 O O . ALA A 1 201 ? 11.759 2.956 -40.880 1.00 91.00 201 ALA A O 1
ATOM 1580 N N . GLY A 1 202 ? 11.108 0.813 -41.013 1.00 90.06 202 GLY A N 1
ATOM 1581 C CA . GLY A 1 202 ? 10.995 0.730 -42.474 1.00 90.06 202 GLY A CA 1
ATOM 1582 C C . GLY A 1 202 ? 12.332 0.703 -43.230 1.00 90.06 202 GLY A C 1
ATOM 1583 O O . GLY A 1 202 ? 12.359 0.420 -44.425 1.00 90.06 202 GLY A O 1
ATOM 1584 N N . VAL A 1 203 ? 13.453 0.978 -42.556 1.00 92.56 203 VAL A N 1
ATOM 1585 C CA . VAL A 1 203 ? 14.805 1.007 -43.133 1.00 92.56 203 VAL A CA 1
ATOM 1586 C C . VAL A 1 203 ? 15.812 0.321 -42.213 1.00 92.56 203 VAL A C 1
ATOM 1588 O O . VAL A 1 203 ? 15.624 0.250 -40.998 1.00 92.56 203 VAL A O 1
ATOM 1591 N N . GLY A 1 204 ? 16.916 -0.170 -42.780 1.00 91.19 204 GLY A N 1
ATOM 1592 C CA . GLY A 1 204 ? 17.978 -0.797 -41.997 1.00 91.19 204 GLY A CA 1
ATOM 1593 C C . GLY A 1 204 ? 18.630 0.183 -41.019 1.00 91.19 204 GLY A C 1
ATOM 1594 O O . GLY A 1 204 ? 18.845 1.357 -41.328 1.00 91.19 204 GLY A O 1
ATOM 1595 N N . ALA A 1 205 ? 19.027 -0.306 -39.844 1.00 88.94 205 ALA A N 1
ATOM 1596 C CA . ALA A 1 205 ? 19.667 0.529 -38.831 1.00 88.94 205 ALA A CA 1
ATOM 1597 C C . ALA A 1 205 ? 20.984 1.164 -39.301 1.00 88.94 205 ALA A C 1
ATOM 1599 O O . ALA A 1 205 ? 21.391 2.179 -38.746 1.00 88.94 205 ALA A O 1
ATOM 1600 N N . SER A 1 206 ? 21.661 0.596 -40.307 1.00 85.94 206 SER A N 1
ATOM 1601 C CA . SER A 1 206 ? 22.836 1.167 -40.986 1.00 85.94 206 SER A CA 1
ATOM 1602 C C . SER A 1 206 ? 22.539 2.427 -41.797 1.00 85.94 206 SER A C 1
ATOM 1604 O O . SER A 1 206 ? 23.381 3.321 -41.877 1.00 85.94 206 SER A O 1
ATOM 1606 N N . GLU A 1 207 ? 21.339 2.505 -42.356 1.00 87.44 207 GLU A N 1
ATOM 1607 C CA . GLU A 1 207 ? 20.910 3.518 -43.323 1.00 87.44 207 GLU A CA 1
ATOM 1608 C C . GLU A 1 207 ? 19.982 4.564 -42.704 1.00 87.44 207 GLU A C 1
ATOM 1610 O O . GLU A 1 207 ? 19.773 5.628 -43.286 1.00 87.44 207 GLU A O 1
ATOM 1615 N N . TRP A 1 208 ? 19.463 4.285 -41.507 1.00 90.31 208 TRP A N 1
ATOM 1616 C CA . TRP A 1 208 ? 18.573 5.175 -40.779 1.00 90.31 208 TRP A CA 1
ATOM 1617 C C . TRP A 1 208 ? 19.214 6.543 -40.502 1.00 90.31 208 TRP A C 1
ATOM 1619 O O . TRP A 1 208 ? 20.329 6.647 -39.976 1.00 90.31 208 TRP A O 1
ATOM 1629 N N . LYS A 1 209 ? 18.478 7.604 -40.844 1.00 86.75 209 LYS A N 1
ATOM 1630 C CA . LYS A 1 209 ? 18.847 9.009 -40.637 1.00 86.75 209 LYS A CA 1
ATOM 1631 C C . LYS A 1 209 ? 17.680 9.740 -39.984 1.00 86.75 209 LYS A C 1
ATOM 1633 O O . LYS A 1 209 ? 16.532 9.519 -40.349 1.00 86.75 209 LYS A O 1
ATOM 1638 N N . CYS A 1 210 ? 17.987 10.646 -39.063 1.00 85.06 210 CYS A N 1
ATOM 1639 C CA . CYS A 1 210 ? 17.002 11.502 -38.412 1.00 85.06 210 CYS A CA 1
ATOM 1640 C C . CYS A 1 210 ? 17.508 12.943 -38.412 1.00 85.06 210 CYS A C 1
ATOM 1642 O O . CYS A 1 210 ? 18.680 13.198 -38.128 1.00 85.06 210 CYS A O 1
ATOM 1644 N N . GLU A 1 211 ? 16.628 13.892 -38.721 1.00 85.19 211 GLU A N 1
ATOM 1645 C CA . GLU A 1 211 ? 16.975 15.311 -38.742 1.00 85.19 211 GLU A CA 1
ATOM 1646 C C . GLU A 1 211 ? 17.474 15.774 -37.365 1.00 85.19 211 GLU A C 1
ATOM 1648 O O . GLU A 1 211 ? 16.890 15.451 -36.332 1.00 85.19 211 GLU A O 1
ATOM 1653 N N . GLY A 1 212 ? 18.592 16.502 -37.335 1.00 84.81 212 GLY A N 1
ATOM 1654 C CA . GLY A 1 212 ? 19.217 16.958 -36.090 1.00 84.81 212 GLY A CA 1
ATOM 1655 C C . GLY A 1 212 ? 20.031 15.893 -35.342 1.00 84.81 212 GLY A C 1
ATOM 1656 O O . GLY A 1 212 ? 20.621 16.218 -34.306 1.00 84.81 212 GLY A O 1
ATOM 1657 N N . TRP A 1 213 ? 20.132 14.671 -35.875 1.00 88.62 213 TRP A N 1
ATOM 1658 C CA . TRP A 1 213 ? 20.901 13.560 -35.310 1.00 88.62 213 TRP A CA 1
ATOM 1659 C C . TRP A 1 213 ? 21.968 13.061 -36.286 1.00 88.62 213 TRP A C 1
ATOM 1661 O O . TRP A 1 213 ? 21.739 12.927 -37.484 1.00 88.62 213 TRP A O 1
ATOM 1671 N N . GLN A 1 214 ? 23.151 12.756 -35.761 1.00 88.81 214 GLN A N 1
ATOM 1672 C CA . GLN A 1 214 ? 24.259 12.163 -36.504 1.00 88.81 214 GLN A CA 1
ATOM 1673 C C . GLN A 1 214 ? 24.656 10.816 -35.909 1.00 88.81 214 GLN A C 1
ATOM 1675 O O . GLN A 1 214 ? 24.529 10.566 -34.706 1.00 88.81 214 GLN A O 1
ATOM 1680 N N . ARG A 1 215 ? 25.167 9.946 -36.772 1.00 86.06 215 ARG A N 1
ATOM 1681 C CA . ARG A 1 215 ? 25.573 8.590 -36.424 1.00 86.06 215 ARG A CA 1
ATOM 1682 C C . ARG A 1 215 ? 26.914 8.579 -35.702 1.00 86.06 215 ARG A C 1
ATOM 1684 O O . ARG A 1 215 ? 27.846 9.279 -36.090 1.00 86.06 215 ARG A O 1
ATOM 1691 N N . VAL A 1 216 ? 27.031 7.727 -34.691 1.00 82.81 216 VAL A N 1
ATOM 1692 C CA . VAL A 1 216 ? 28.320 7.419 -34.070 1.00 82.81 216 VAL A CA 1
ATOM 1693 C C . VAL A 1 216 ? 28.902 6.160 -34.703 1.00 82.81 216 VAL A C 1
ATOM 1695 O O . VAL A 1 216 ? 28.203 5.174 -34.912 1.00 82.81 216 VAL A O 1
ATOM 1698 N N . ILE A 1 217 ? 30.197 6.218 -35.007 1.00 76.12 217 ILE A N 1
ATOM 1699 C CA . ILE A 1 217 ? 30.912 5.182 -35.766 1.00 76.12 217 ILE A CA 1
ATOM 1700 C C . ILE A 1 217 ? 31.150 3.919 -34.926 1.00 76.12 217 ILE A C 1
ATOM 1702 O O . ILE A 1 217 ? 31.112 2.813 -35.455 1.00 76.12 217 ILE A O 1
ATOM 1706 N N . ASN A 1 218 ? 31.369 4.073 -33.618 1.00 86.12 218 ASN A N 1
ATOM 1707 C CA . ASN A 1 218 ? 31.775 2.965 -32.756 1.00 86.12 218 ASN A CA 1
ATOM 1708 C C . ASN A 1 218 ? 30.582 2.416 -31.960 1.00 86.12 218 ASN A C 1
ATOM 1710 O O . ASN A 1 218 ? 30.006 3.179 -31.171 1.00 86.12 218 ASN A O 1
ATOM 1714 N N . PRO A 1 219 ? 30.266 1.113 -32.093 1.00 90.31 219 PRO A N 1
ATOM 1715 C CA . PRO A 1 219 ? 29.365 0.413 -31.190 1.00 90.31 219 PRO A CA 1
ATOM 1716 C C . PRO A 1 219 ? 29.784 0.541 -29.731 1.00 90.31 219 PRO A C 1
ATOM 1718 O O . PRO A 1 219 ? 30.955 0.788 -29.412 1.00 90.31 219 PRO A O 1
ATOM 1721 N N . ILE A 1 220 ? 28.827 0.300 -28.840 1.00 91.19 220 ILE A N 1
ATOM 1722 C CA . ILE A 1 220 ? 29.090 0.258 -27.406 1.00 91.19 220 ILE A CA 1
ATOM 1723 C C . ILE A 1 220 ? 28.652 -1.063 -26.792 1.00 91.19 220 ILE A C 1
ATOM 1725 O O . ILE A 1 220 ? 27.653 -1.653 -27.194 1.00 91.19 220 ILE A O 1
ATOM 1729 N N . VAL A 1 221 ? 29.399 -1.495 -25.785 1.00 89.81 221 VAL A N 1
ATOM 1730 C CA . VAL A 1 221 ? 29.056 -2.626 -24.927 1.00 89.81 221 VAL A CA 1
ATOM 1731 C C . VAL A 1 221 ? 28.950 -2.108 -23.503 1.00 89.81 221 VAL A C 1
ATOM 1733 O O . VAL A 1 221 ? 29.828 -1.378 -23.039 1.00 89.81 221 VAL A O 1
ATOM 1736 N N . VAL A 1 222 ? 27.869 -2.454 -22.815 1.00 88.25 222 VAL A N 1
ATOM 1737 C CA . VAL A 1 222 ? 27.652 -2.093 -21.412 1.00 88.25 222 VAL A CA 1
ATOM 1738 C C . VAL A 1 222 ? 27.443 -3.356 -20.582 1.00 88.25 222 VAL A C 1
ATOM 1740 O O . VAL A 1 222 ? 26.748 -4.270 -21.031 1.00 88.25 222 VAL A O 1
ATOM 1743 N N . PRO A 1 223 ? 28.010 -3.431 -19.367 1.00 84.25 223 PRO A N 1
ATOM 1744 C CA . PRO A 1 223 ? 27.594 -4.437 -18.404 1.00 84.25 223 PRO A CA 1
ATOM 1745 C C . PRO A 1 223 ? 26.095 -4.328 -18.130 1.00 84.25 223 PRO A C 1
ATOM 1747 O O . PRO A 1 223 ? 25.576 -3.216 -17.996 1.00 84.25 223 PRO A O 1
ATOM 1750 N N . TRP A 1 224 ? 25.411 -5.465 -18.031 1.00 78.31 224 TRP A N 1
ATOM 1751 C CA . TRP A 1 224 ? 23.968 -5.486 -17.833 1.00 78.31 224 TRP A CA 1
ATOM 1752 C C . TRP A 1 224 ? 23.574 -6.391 -16.678 1.00 78.31 224 TRP A C 1
ATOM 1754 O O . TRP A 1 224 ? 23.840 -7.589 -16.699 1.00 78.31 224 TRP A O 1
ATOM 1764 N N . ASP A 1 225 ? 22.919 -5.806 -15.679 1.00 68.81 225 ASP A N 1
ATOM 1765 C CA . ASP A 1 225 ? 22.281 -6.550 -14.601 1.00 68.81 225 ASP A CA 1
ATOM 1766 C C . ASP A 1 225 ? 20.772 -6.606 -14.859 1.00 68.81 225 ASP A C 1
ATOM 1768 O O . ASP A 1 225 ? 20.044 -5.638 -14.624 1.00 68.81 225 ASP A O 1
ATOM 1772 N N . LYS A 1 226 ? 20.308 -7.742 -15.381 1.00 57.31 226 LYS A N 1
ATOM 1773 C CA . LYS A 1 226 ? 18.893 -8.000 -15.680 1.00 57.31 226 LYS A CA 1
ATOM 1774 C C . LYS A 1 226 ? 18.012 -7.943 -14.423 1.00 57.31 226 LYS A C 1
ATOM 1776 O O . LYS A 1 226 ? 16.837 -7.596 -14.524 1.00 57.31 226 LYS A O 1
ATOM 1781 N N . ASP A 1 227 ? 18.580 -8.215 -13.249 1.00 54.16 227 ASP A N 1
ATOM 1782 C CA . ASP A 1 227 ? 17.851 -8.223 -11.977 1.00 54.16 227 ASP A CA 1
ATOM 1783 C C . ASP A 1 227 ? 17.789 -6.825 -11.333 1.00 54.16 227 ASP A C 1
ATOM 1785 O O . ASP A 1 227 ? 17.187 -6.622 -10.271 1.00 54.16 227 ASP A O 1
ATOM 1789 N N . SER A 1 228 ? 18.374 -5.815 -11.986 1.00 54.16 228 SER A N 1
ATOM 1790 C CA . SER A 1 228 ? 18.406 -4.442 -11.490 1.00 54.16 228 SER A CA 1
ATOM 1791 C C . SER A 1 228 ? 17.113 -3.679 -11.826 1.00 54.16 228 SER A C 1
ATOM 1793 O O . SER A 1 228 ? 17.038 -2.847 -12.725 1.00 54.16 228 SER A O 1
ATOM 1795 N N . GLY A 1 229 ? 16.042 -3.910 -11.060 1.00 61.19 229 GLY A N 1
ATOM 1796 C CA . GLY A 1 229 ? 14.842 -3.076 -11.176 1.00 61.19 229 GLY A CA 1
ATOM 1797 C C . GLY A 1 229 ? 13.667 -3.491 -10.288 1.00 61.19 229 GLY A C 1
ATOM 1798 O O . GLY A 1 229 ? 13.478 -4.681 -10.047 1.00 61.19 229 GLY A O 1
ATOM 1799 N N . PRO A 1 230 ? 12.816 -2.545 -9.833 1.00 62.59 230 PRO A N 1
ATOM 1800 C CA . PRO A 1 230 ? 11.607 -2.871 -9.067 1.00 62.59 230 PRO A CA 1
ATOM 1801 C C . PRO A 1 230 ? 10.640 -3.794 -9.820 1.00 62.59 230 PRO A C 1
ATOM 1803 O O . PRO A 1 230 ? 9.943 -4.591 -9.198 1.00 62.59 230 PRO A O 1
ATOM 1806 N N . ALA A 1 231 ? 10.626 -3.717 -11.156 1.00 69.50 231 ALA A N 1
ATOM 1807 C CA . ALA A 1 231 ? 9.758 -4.527 -12.003 1.00 69.50 231 ALA A CA 1
ATOM 1808 C C . ALA A 1 231 ? 9.970 -6.035 -11.805 1.00 69.50 231 ALA A C 1
ATOM 1810 O O . ALA A 1 231 ? 9.008 -6.787 -11.908 1.00 69.50 231 ALA A O 1
ATOM 1811 N N . GLY A 1 232 ? 11.180 -6.483 -11.448 1.00 67.31 232 GLY A N 1
ATOM 1812 C CA . GLY A 1 232 ? 11.473 -7.914 -11.300 1.00 67.31 232 GLY A CA 1
ATOM 1813 C C . GLY A 1 232 ? 10.742 -8.537 -10.122 1.00 67.31 232 GLY A C 1
ATOM 1814 O O . GLY A 1 232 ? 10.343 -9.693 -10.179 1.00 67.31 232 GLY A O 1
ATOM 1815 N N . CYS A 1 233 ? 10.483 -7.739 -9.086 1.00 73.88 233 CYS A N 1
ATOM 1816 C CA . CYS A 1 233 ? 9.702 -8.160 -7.930 1.00 73.88 233 CYS A CA 1
ATOM 1817 C C . CYS A 1 233 ? 8.188 -8.078 -8.179 1.00 73.88 233 CYS A C 1
ATOM 1819 O O . CYS A 1 233 ? 7.428 -8.798 -7.539 1.00 73.88 233 CYS A O 1
ATOM 1821 N N . ILE A 1 234 ? 7.742 -7.192 -9.077 1.00 81.81 234 ILE A N 1
ATOM 1822 C CA . ILE A 1 234 ? 6.315 -6.933 -9.325 1.00 81.81 234 ILE A CA 1
ATOM 1823 C C . ILE A 1 234 ? 5.768 -7.864 -10.416 1.00 81.81 234 ILE A C 1
ATOM 1825 O O . ILE A 1 234 ? 4.633 -8.320 -10.319 1.00 81.81 234 ILE A O 1
ATOM 1829 N N . LEU A 1 235 ? 6.571 -8.199 -11.429 1.00 81.12 235 LEU A N 1
ATOM 1830 C CA . LEU A 1 235 ? 6.152 -9.049 -12.546 1.00 81.12 235 LEU A CA 1
ATOM 1831 C C . LEU A 1 235 ? 5.582 -10.409 -12.112 1.00 81.12 235 LEU A C 1
ATOM 1833 O O . LEU A 1 235 ? 4.491 -10.735 -12.580 1.00 81.12 235 LEU A O 1
ATOM 1837 N N . PRO A 1 236 ? 6.211 -11.167 -11.188 1.00 84.31 236 PRO A N 1
ATOM 1838 C CA . PRO A 1 236 ? 5.643 -12.430 -10.718 1.00 84.31 236 PRO A CA 1
ATOM 1839 C C . PRO A 1 236 ? 4.257 -12.265 -10.084 1.00 84.31 236 PRO A C 1
ATOM 1841 O O . PRO A 1 236 ? 3.402 -13.136 -10.230 1.00 84.31 236 PRO A O 1
ATOM 1844 N N . LEU A 1 237 ? 4.011 -11.137 -9.405 1.00 86.56 237 LEU A N 1
ATOM 1845 C CA . LEU A 1 237 ? 2.709 -10.829 -8.815 1.00 86.56 237 LEU A CA 1
ATOM 1846 C C . LEU A 1 237 ? 1.656 -10.573 -9.901 1.00 86.56 237 LEU A C 1
ATOM 1848 O O . LEU A 1 237 ? 0.558 -11.121 -9.822 1.00 86.56 237 LEU A O 1
ATOM 1852 N N . CYS A 1 238 ? 1.993 -9.793 -10.931 1.00 84.75 238 CYS A N 1
ATOM 1853 C CA . CYS A 1 238 ? 1.089 -9.545 -12.053 1.00 84.75 238 CYS A CA 1
ATOM 1854 C C . CYS A 1 238 ? 0.792 -10.830 -12.844 1.00 84.75 238 CYS A C 1
ATOM 1856 O O . CYS A 1 238 ? -0.366 -11.110 -13.141 1.00 84.75 238 CYS A O 1
ATOM 1858 N N . GLU A 1 239 ? 1.804 -11.659 -13.112 1.00 83.56 239 GLU A N 1
ATOM 1859 C CA . GLU A 1 239 ? 1.623 -12.967 -13.755 1.00 83.56 239 GLU A CA 1
ATOM 1860 C C . GLU A 1 239 ? 0.744 -13.907 -12.922 1.00 83.56 239 GLU A C 1
ATOM 1862 O O . GLU A 1 239 ? -0.085 -14.632 -13.471 1.00 83.56 239 GLU A O 1
ATOM 1867 N N . ALA A 1 240 ? 0.898 -13.896 -11.595 1.00 86.69 240 ALA A N 1
ATOM 1868 C CA . ALA A 1 240 ? 0.039 -14.664 -10.702 1.00 86.69 240 ALA A CA 1
ATOM 1869 C C . ALA A 1 240 ? -1.414 -14.169 -10.747 1.00 86.69 240 ALA A C 1
ATOM 1871 O O . ALA A 1 240 ? -2.329 -14.989 -10.698 1.00 86.69 240 ALA A O 1
ATOM 1872 N N . TRP A 1 241 ? -1.644 -12.858 -10.871 1.00 86.81 241 TRP A N 1
ATOM 1873 C CA . TRP A 1 241 ? -2.988 -12.298 -11.040 1.00 86.81 241 TRP A CA 1
ATOM 1874 C C . TRP A 1 241 ? -3.633 -12.687 -12.369 1.00 86.81 241 TRP A C 1
ATOM 1876 O O . TRP A 1 241 ? -4.811 -13.022 -12.364 1.00 86.81 241 TRP A O 1
ATOM 1886 N N . LEU A 1 242 ? -2.873 -12.736 -13.467 1.00 83.25 242 LEU A N 1
ATOM 1887 C CA . LEU A 1 242 ? -3.382 -13.187 -14.772 1.00 83.25 242 LEU A CA 1
ATOM 1888 C C . LEU A 1 242 ? -3.844 -14.651 -14.773 1.00 83.25 242 LEU A C 1
ATOM 1890 O O . LEU A 1 242 ? -4.698 -15.027 -15.568 1.00 83.25 242 LEU A O 1
ATOM 1894 N N . LYS A 1 243 ? -3.287 -15.481 -13.884 1.00 84.06 243 LYS A N 1
ATOM 1895 C CA . LYS A 1 243 ? -3.658 -16.897 -13.740 1.00 84.06 243 LYS A CA 1
ATOM 1896 C C . LYS A 1 243 ? -4.864 -17.122 -12.823 1.00 84.06 243 LYS A C 1
ATOM 1898 O O . LYS A 1 243 ? -5.341 -18.249 -12.738 1.00 84.06 243 LYS A O 1
ATOM 1903 N N . LYS A 1 244 ? -5.324 -16.101 -12.091 1.00 80.31 244 LYS A N 1
ATOM 1904 C CA . LYS A 1 244 ? -6.455 -16.220 -11.161 1.00 80.31 244 LYS A CA 1
ATOM 1905 C C . LYS A 1 244 ? -7.771 -15.884 -11.854 1.00 80.31 244 LYS A C 1
ATOM 1907 O O . LYS A 1 244 ? -7.856 -14.910 -12.590 1.00 80.31 244 LYS A O 1
ATOM 1912 N N . GLU A 1 245 ? -8.822 -16.632 -11.520 1.00 69.12 245 GLU A N 1
ATOM 1913 C CA . GLU A 1 245 ? -10.189 -16.343 -11.979 1.00 69.12 245 GLU A CA 1
ATOM 1914 C C . GLU A 1 245 ? -10.739 -15.032 -11.389 1.00 69.12 245 GLU A C 1
ATOM 1916 O O . GLU A 1 245 ? -11.511 -14.326 -12.035 1.00 69.12 245 GLU A O 1
ATOM 1921 N N . THR A 1 246 ? -10.311 -14.673 -10.171 1.00 76.06 246 THR A N 1
ATOM 1922 C CA . THR A 1 246 ? -10.750 -13.461 -9.466 1.00 76.06 246 THR A CA 1
ATOM 1923 C C . THR A 1 246 ? -9.568 -12.617 -8.994 1.00 76.06 246 THR A C 1
ATOM 1925 O O . THR A 1 246 ? -8.692 -13.093 -8.263 1.00 76.06 246 THR A O 1
ATOM 1928 N N . LEU A 1 247 ? -9.575 -11.336 -9.368 1.00 82.19 247 LEU A N 1
ATOM 1929 C CA . LEU A 1 247 ? -8.601 -10.340 -8.917 1.00 82.19 247 LEU A CA 1
ATOM 1930 C C . LEU A 1 247 ? -8.905 -9.849 -7.486 1.00 82.19 247 LEU A C 1
ATOM 1932 O O . LEU A 1 247 ? -10.061 -9.896 -7.063 1.00 82.19 247 LEU A O 1
ATOM 1936 N N . PRO A 1 248 ? -7.903 -9.335 -6.741 1.00 84.00 248 PRO A N 1
ATOM 1937 C CA . PRO A 1 248 ? -8.120 -8.774 -5.405 1.00 84.00 248 PRO A CA 1
ATOM 1938 C C . PRO A 1 248 ? -9.142 -7.628 -5.393 1.00 84.00 248 PRO A C 1
ATOM 1940 O O . PRO A 1 248 ? -9.098 -6.755 -6.260 1.00 84.00 248 PRO A O 1
ATOM 1943 N N . GLY A 1 249 ? -9.999 -7.574 -4.367 1.00 82.19 249 GLY A N 1
ATOM 1944 C CA . GLY A 1 249 ? -11.054 -6.557 -4.238 1.00 82.19 249 GLY A CA 1
ATOM 1945 C C . GLY A 1 249 ? -10.536 -5.119 -4.3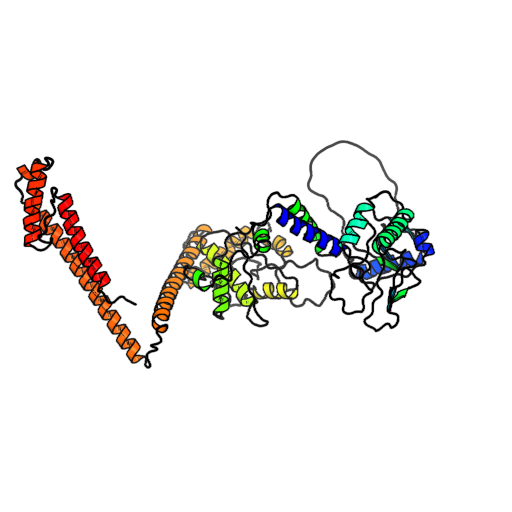30 1.00 82.19 249 GLY A C 1
ATOM 1946 O O . GLY A 1 249 ? -11.078 -4.332 -5.093 1.00 82.19 249 GLY A O 1
ATOM 1947 N N . ALA A 1 250 ? -9.422 -4.802 -3.659 1.00 83.06 250 ALA A N 1
ATOM 1948 C CA . ALA A 1 250 ? -8.805 -3.470 -3.711 1.00 83.06 250 ALA A CA 1
ATOM 1949 C C . ALA A 1 250 ? -8.360 -3.070 -5.127 1.00 83.06 250 ALA A C 1
ATOM 1951 O O . ALA A 1 250 ? -8.540 -1.926 -5.542 1.00 83.06 250 ALA A O 1
ATOM 1952 N N . LEU A 1 251 ? -7.817 -4.025 -5.891 1.00 83.38 251 LEU A N 1
ATOM 1953 C CA . LEU A 1 251 ? -7.463 -3.798 -7.288 1.00 83.38 251 LEU A CA 1
ATOM 1954 C C . LEU A 1 251 ? -8.728 -3.538 -8.110 1.00 83.38 251 LEU A C 1
ATOM 1956 O O . LEU A 1 251 ? -8.777 -2.576 -8.865 1.00 83.38 251 LEU A O 1
ATOM 1960 N N . LEU A 1 252 ? -9.777 -4.338 -7.912 1.00 79.19 252 LEU A N 1
ATOM 1961 C CA . LEU A 1 252 ? -11.067 -4.115 -8.564 1.00 79.19 252 LEU A CA 1
ATOM 1962 C C . LEU A 1 252 ? -11.661 -2.746 -8.222 1.00 79.19 252 LEU A C 1
ATOM 1964 O O . LEU A 1 252 ? -12.193 -2.096 -9.116 1.00 79.19 252 LEU A O 1
ATOM 1968 N N . GLY A 1 253 ? -11.537 -2.289 -6.976 1.00 78.25 253 GLY A N 1
ATOM 1969 C CA . GLY A 1 253 ? -11.969 -0.961 -6.548 1.00 78.25 253 GLY A CA 1
ATOM 1970 C C . GLY A 1 253 ? -11.253 0.167 -7.292 1.00 78.25 253 GLY A C 1
ATOM 1971 O O . GLY A 1 253 ? -11.897 1.133 -7.679 1.00 78.25 253 GLY A O 1
ATOM 1972 N N . ILE A 1 254 ? -9.949 0.019 -7.556 1.00 79.88 254 ILE A N 1
ATOM 1973 C CA . ILE A 1 254 ? -9.151 0.990 -8.329 1.00 79.88 254 ILE A CA 1
ATOM 1974 C C . ILE A 1 254 ? -9.500 0.949 -9.822 1.00 79.88 254 ILE A C 1
ATOM 1976 O O . ILE A 1 254 ? -9.535 1.987 -10.477 1.00 79.88 254 ILE A O 1
ATOM 1980 N N . LEU A 1 255 ? -9.716 -0.250 -10.370 1.00 76.12 255 LEU A N 1
ATOM 1981 C CA . LEU A 1 255 ? -9.994 -0.450 -11.795 1.00 76.12 255 LEU A CA 1
ATOM 1982 C C . LEU A 1 255 ? -11.441 -0.130 -12.180 1.00 76.12 255 LEU A C 1
ATOM 1984 O O . LEU A 1 255 ? -11.739 0.048 -13.361 1.00 76.12 255 LEU A O 1
ATOM 1988 N N . SER A 1 256 ? -12.352 -0.108 -11.208 1.00 70.19 256 SER A N 1
ATOM 1989 C CA . SER A 1 256 ? -13.755 0.186 -11.467 1.00 70.19 256 SER A CA 1
ATOM 1990 C C . SER A 1 256 ? -13.928 1.687 -11.701 1.00 70.19 256 SER A C 1
ATOM 1992 O O . SER A 1 256 ? -13.444 2.484 -10.895 1.00 70.19 256 SER A O 1
ATOM 1994 N N . PRO A 1 257 ? -14.624 2.105 -12.774 1.00 61.81 257 PRO A N 1
ATOM 1995 C CA . PRO A 1 257 ? -15.021 3.496 -12.918 1.00 61.81 257 PRO A CA 1
ATOM 1996 C C . PRO A 1 257 ? -15.835 3.903 -11.688 1.00 61.81 257 PRO A C 1
ATOM 1998 O O . PRO A 1 257 ? -16.599 3.098 -11.153 1.00 61.81 257 PRO A O 1
ATOM 2001 N N . ALA A 1 258 ? -15.654 5.138 -11.222 1.00 58.66 258 ALA A N 1
ATOM 2002 C CA . ALA A 1 258 ? -16.428 5.660 -10.106 1.00 58.66 258 ALA A CA 1
ATOM 2003 C C . ALA A 1 258 ? -17.919 5.649 -10.488 1.00 58.66 258 ALA A C 1
ATOM 2005 O O . ALA A 1 258 ? -18.392 6.524 -11.205 1.00 58.66 258 ALA A O 1
ATOM 2006 N N . GLU A 1 259 ? -18.657 4.630 -10.038 1.00 51.00 259 GLU A N 1
ATOM 2007 C CA . GLU A 1 259 ? -20.102 4.494 -10.289 1.00 51.00 259 GLU A CA 1
ATOM 2008 C C . GLU A 1 259 ? -20.916 5.584 -9.573 1.00 51.00 259 GLU A C 1
ATOM 2010 O O . GLU A 1 259 ? -22.093 5.781 -9.860 1.00 51.00 259 GLU A O 1
ATOM 2015 N N . HIS A 1 260 ? -20.276 6.321 -8.666 1.00 49.78 260 HIS A N 1
ATOM 2016 C CA . HIS A 1 260 ? -20.883 7.359 -7.856 1.00 49.78 260 HIS A CA 1
ATOM 2017 C C . HIS A 1 260 ? -20.209 8.692 -8.197 1.00 49.78 260 HIS A C 1
ATOM 2019 O O . HIS A 1 260 ? -18.980 8.801 -8.155 1.00 49.78 260 HIS A O 1
ATOM 2025 N N . GLY A 1 261 ? -21.014 9.719 -8.509 1.00 47.06 261 GLY A N 1
ATOM 2026 C CA . GLY A 1 261 ? -20.564 11.113 -8.401 1.00 47.06 261 GLY A CA 1
ATOM 2027 C C . GLY A 1 261 ? -20.024 11.380 -6.988 1.00 47.06 261 GLY A C 1
ATOM 2028 O O . GLY A 1 261 ? -20.196 10.517 -6.128 1.00 47.06 261 GLY A O 1
ATOM 2029 N N . PRO A 1 262 ? -19.356 12.517 -6.719 1.00 45.72 262 PRO A N 1
ATOM 2030 C CA . PRO A 1 262 ? -18.814 12.806 -5.394 1.00 45.72 262 PRO A CA 1
ATOM 2031 C C . PRO A 1 262 ? -19.938 12.691 -4.363 1.00 45.72 262 PRO A C 1
ATOM 2033 O O . PRO A 1 262 ? -20.755 13.597 -4.224 1.00 45.72 262 PRO A O 1
ATOM 2036 N N . GLY A 1 263 ? -20.017 11.540 -3.693 1.00 49.78 263 GLY A N 1
ATOM 2037 C CA . GLY A 1 263 ? -20.919 11.339 -2.582 1.00 49.78 263 GLY A CA 1
ATOM 2038 C C . GLY A 1 263 ? -20.491 12.369 -1.565 1.00 49.78 263 GLY A C 1
ATOM 2039 O O . GLY A 1 263 ? -19.329 12.385 -1.151 1.00 49.78 263 GLY A O 1
ATOM 2040 N N . THR A 1 264 ? -21.378 13.302 -1.251 1.00 48.38 264 THR A N 1
ATOM 2041 C CA . THR A 1 264 ? -21.097 14.270 -0.212 1.00 48.38 264 THR A CA 1
ATOM 2042 C C . THR A 1 264 ? -20.819 13.480 1.055 1.00 48.38 264 THR A C 1
ATOM 2044 O O . THR A 1 264 ? -21.656 12.700 1.521 1.00 48.38 264 THR A O 1
ATOM 2047 N N . VAL A 1 265 ? -19.612 13.668 1.597 1.00 51.00 265 VAL A N 1
ATOM 2048 C CA . VAL A 1 265 ? -19.181 13.111 2.886 1.00 51.00 265 VAL A CA 1
ATOM 2049 C C . VAL A 1 265 ? -20.248 13.390 3.959 1.00 51.00 265 VAL A C 1
ATOM 2051 O O . VAL A 1 265 ? -20.420 12.599 4.877 1.00 51.00 265 VAL A O 1
ATOM 2054 N N . GLU A 1 266 ? -21.043 14.450 3.775 1.00 47.62 266 GLU A N 1
ATOM 2055 C CA . GLU A 1 266 ? -22.218 14.820 4.569 1.00 47.62 266 GLU A CA 1
ATOM 2056 C C . GLU A 1 266 ? -23.250 13.696 4.777 1.00 47.62 266 GLU A C 1
ATOM 2058 O O . GLU A 1 266 ? -23.703 13.538 5.904 1.00 47.62 266 GLU A O 1
ATOM 2063 N N . SER A 1 267 ? -23.581 12.877 3.769 1.00 45.28 267 SER A N 1
ATOM 2064 C CA . SER A 1 267 ? -24.541 11.760 3.943 1.00 45.28 267 SER A CA 1
ATOM 2065 C C . SER A 1 267 ? -23.943 10.552 4.676 1.00 45.28 267 SER A C 1
ATOM 2067 O O . SER A 1 267 ? -24.657 9.748 5.264 1.00 45.28 267 SER A O 1
ATOM 2069 N N . ALA A 1 268 ? -22.614 10.439 4.672 1.00 44.75 268 ALA A N 1
ATOM 2070 C CA . ALA A 1 268 ? -21.873 9.357 5.310 1.00 44.75 268 ALA A CA 1
ATOM 2071 C C . ALA A 1 268 ? -21.593 9.643 6.804 1.00 44.75 268 ALA A C 1
ATOM 2073 O O . ALA A 1 268 ? -21.331 8.729 7.583 1.00 44.75 268 ALA A O 1
ATOM 2074 N N . ILE A 1 269 ? -21.674 10.916 7.217 1.00 50.03 269 ILE A N 1
ATOM 2075 C CA . ILE A 1 269 ? -21.435 11.389 8.593 1.00 50.03 269 ILE A CA 1
ATOM 2076 C C . ILE A 1 269 ? -22.620 11.090 9.543 1.00 50.03 269 ILE A C 1
ATOM 2078 O O . ILE A 1 269 ? -22.478 11.253 10.751 1.00 50.03 269 ILE A O 1
ATOM 2082 N N . GLU A 1 270 ? -23.762 10.593 9.051 1.00 48.50 270 GLU A N 1
ATOM 2083 C CA . GLU A 1 270 ? -24.877 10.150 9.913 1.00 48.50 270 GLU A CA 1
ATOM 2084 C C . GLU A 1 270 ? -24.589 8.845 10.674 1.00 48.50 270 GLU A C 1
ATOM 2086 O O . GLU A 1 270 ? -25.254 8.548 11.666 1.00 48.50 270 GLU A O 1
ATOM 2091 N N . GLY A 1 271 ? -23.581 8.074 10.252 1.00 47.28 271 GLY A N 1
ATOM 2092 C CA . GLY A 1 271 ? -23.121 6.912 11.004 1.00 47.28 271 GLY A CA 1
ATOM 2093 C C . GLY A 1 271 ? -22.363 7.330 12.265 1.00 47.28 271 GLY A C 1
ATOM 2094 O O . GLY A 1 271 ? -21.519 8.223 12.211 1.00 47.28 271 GLY A O 1
ATOM 2095 N N . ASP A 1 272 ? -22.608 6.637 13.381 1.00 53.38 272 ASP A N 1
ATOM 2096 C CA . ASP A 1 272 ? -21.880 6.711 14.665 1.00 53.38 272 ASP A CA 1
ATOM 2097 C C . ASP A 1 272 ? -20.416 6.220 14.535 1.00 53.38 272 ASP A C 1
ATOM 2099 O O . ASP A 1 272 ? -19.914 5.375 15.277 1.00 53.38 272 ASP A O 1
ATOM 2103 N N . VAL A 1 273 ? -19.710 6.700 13.511 1.00 60.12 273 VAL A N 1
ATOM 2104 C CA . VAL A 1 273 ? -18.342 6.328 13.171 1.00 60.12 273 VAL A CA 1
ATOM 2105 C C . VAL A 1 273 ? -17.411 7.253 13.933 1.00 60.12 273 VAL A C 1
ATOM 2107 O O . VAL A 1 273 ? -16.831 8.216 13.419 1.00 60.12 273 VAL A O 1
ATOM 2110 N N . MET A 1 274 ? -17.331 6.975 15.227 1.00 69.56 274 MET A N 1
ATOM 2111 C CA . MET A 1 274 ? -16.453 7.682 16.137 1.00 69.56 274 MET A CA 1
ATOM 2112 C C . MET A 1 274 ? -14.999 7.278 15.900 1.00 69.56 274 MET A C 1
ATOM 2114 O O . MET A 1 274 ? -14.652 6.103 15.823 1.00 69.56 274 MET A O 1
ATOM 2118 N N . HIS A 1 275 ? -14.140 8.287 15.813 1.00 80.88 275 HIS A N 1
ATOM 2119 C CA . HIS A 1 275 ? -12.694 8.125 15.848 1.00 80.88 275 HIS A CA 1
ATOM 2120 C C . HIS A 1 275 ? -12.267 7.927 17.310 1.00 80.88 275 HIS A C 1
ATOM 2122 O O . HIS A 1 275 ? -12.439 8.831 18.134 1.00 80.88 275 HIS A O 1
ATOM 2128 N N . LEU A 1 276 ? -11.757 6.738 17.628 1.00 86.12 276 LEU A N 1
ATOM 2129 C CA . LEU A 1 276 ? -11.419 6.296 18.983 1.00 86.12 276 LEU A CA 1
ATOM 2130 C C . LEU A 1 276 ? -9.920 6.395 19.284 1.00 86.12 276 LEU A C 1
ATOM 2132 O O . LEU A 1 276 ? -9.549 6.532 20.448 1.00 86.12 276 LEU A O 1
ATOM 2136 N N . GLY A 1 277 ? -9.055 6.327 18.267 1.00 87.94 277 GLY A N 1
ATOM 2137 C CA . GLY A 1 277 ? -7.602 6.315 18.458 1.00 87.94 277 GLY A CA 1
ATOM 2138 C C . GLY A 1 277 ? -6.885 7.479 17.785 1.00 87.94 277 GLY A C 1
ATOM 2139 O O . GLY A 1 277 ? -6.813 7.536 16.566 1.00 87.94 277 GLY A O 1
ATOM 2140 N N . HI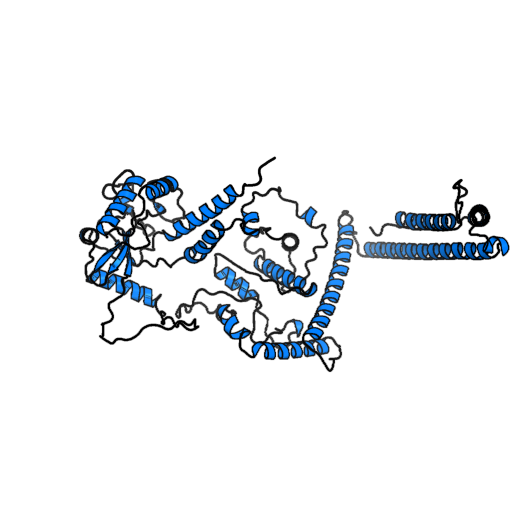S A 1 278 ? -6.258 8.352 18.577 1.00 88.06 278 HIS A N 1
ATOM 2141 C CA . HIS A 1 278 ? -5.457 9.476 18.085 1.00 88.06 278 HIS A CA 1
ATOM 2142 C C . HIS A 1 278 ? -3.971 9.312 18.417 1.00 88.06 278 HIS A C 1
ATOM 2144 O O . HIS A 1 278 ? -3.627 8.835 19.497 1.00 88.06 278 HIS A O 1
ATOM 2150 N N . TYR A 1 279 ? -3.090 9.760 17.517 1.00 85.38 279 TYR A N 1
ATOM 2151 C CA . TYR A 1 279 ? -1.648 9.783 17.757 1.00 85.38 279 TYR A CA 1
ATOM 2152 C C . TYR A 1 279 ? -1.109 11.215 17.781 1.00 85.38 279 TYR A C 1
ATOM 2154 O O . TYR A 1 279 ? -1.142 11.915 16.766 1.00 85.38 279 TYR A O 1
ATOM 2162 N N . GLY A 1 280 ? -0.505 11.593 18.908 1.00 79.50 280 GLY A N 1
ATOM 2163 C CA . GLY A 1 280 ? 0.056 12.922 19.150 1.00 79.50 280 GLY A CA 1
ATOM 2164 C C . GLY A 1 280 ? -0.861 13.810 19.993 1.00 79.50 280 GLY A C 1
ATOM 2165 O O . GLY A 1 280 ? -1.983 13.435 20.317 1.00 79.50 280 GLY A O 1
ATOM 2166 N N . ASP A 1 281 ? -0.358 14.989 20.360 1.00 77.25 281 ASP A N 1
ATOM 2167 C CA . ASP A 1 281 ? -1.063 15.929 21.245 1.00 77.25 281 ASP A CA 1
ATOM 2168 C C . ASP A 1 281 ? -1.818 17.037 20.471 1.00 77.25 281 ASP A C 1
ATOM 2170 O O . ASP A 1 281 ? -2.494 17.875 21.068 1.00 77.25 281 ASP A O 1
ATOM 2174 N N . HIS A 1 282 ? -1.711 17.070 19.136 1.00 80.69 282 HIS A N 1
ATOM 2175 C CA . HIS A 1 282 ? -2.314 18.111 18.297 1.00 80.69 282 HIS A CA 1
ATOM 2176 C C . HIS A 1 282 ? -3.616 17.639 17.637 1.00 80.69 282 HIS A C 1
ATOM 2178 O O . HIS A 1 282 ? -3.592 16.655 16.898 1.00 80.69 282 HIS A O 1
ATOM 2184 N N . PRO A 1 283 ? -4.735 18.370 17.796 1.00 81.62 283 PRO A N 1
ATOM 2185 C CA . PRO A 1 283 ? -6.011 17.961 17.225 1.00 81.62 283 PRO A CA 1
ATOM 2186 C C . PRO A 1 283 ? -5.987 17.978 15.691 1.00 81.62 283 PRO A C 1
ATOM 2188 O O . PRO A 1 283 ? -5.406 18.867 15.065 1.00 81.62 283 PRO A O 1
ATOM 2191 N N . LEU A 1 284 ? -6.696 17.026 15.081 1.00 83.62 284 LEU A N 1
ATOM 2192 C CA . LEU A 1 284 ? -6.951 17.031 13.640 1.00 83.62 284 LEU A CA 1
ATOM 2193 C C . LEU A 1 284 ? -7.829 18.221 13.243 1.00 83.62 284 LEU A C 1
ATOM 2195 O O . LEU A 1 284 ? -8.768 18.570 13.963 1.00 83.62 284 LEU A O 1
ATOM 2199 N N . ASN A 1 285 ? -7.594 18.792 12.062 1.00 83.38 285 ASN A N 1
ATOM 2200 C CA . ASN A 1 285 ? -8.529 19.751 11.468 1.00 83.38 285 ASN A CA 1
ATOM 2201 C C . ASN A 1 285 ? -9.795 19.045 10.935 1.00 83.38 285 ASN A C 1
ATOM 2203 O O . ASN A 1 285 ? -9.855 17.816 10.874 1.00 83.38 285 ASN A O 1
ATOM 2207 N N . ARG A 1 286 ? -10.819 19.818 10.546 1.00 79.19 286 ARG A N 1
ATOM 2208 C CA . ARG A 1 286 ? -12.107 19.273 10.075 1.00 79.19 286 ARG A CA 1
ATOM 2209 C C . ARG A 1 286 ? -11.936 18.291 8.907 1.00 79.19 286 ARG A C 1
ATOM 2211 O O . ARG A 1 286 ? -12.346 17.146 9.035 1.00 79.19 286 ARG A O 1
ATOM 2218 N N . ASN A 1 287 ? -11.221 18.687 7.855 1.00 81.62 287 ASN A N 1
ATOM 2219 C CA . ASN A 1 287 ? -11.013 17.854 6.663 1.00 81.62 287 ASN A CA 1
ATOM 2220 C C . ASN A 1 287 ? -10.262 16.547 6.973 1.00 81.62 287 ASN A C 1
ATOM 2222 O O . ASN A 1 287 ? -10.534 15.511 6.376 1.00 81.62 287 ASN A O 1
ATOM 2226 N N . GLN A 1 288 ? -9.310 16.580 7.908 1.00 85.19 288 GLN A N 1
ATOM 2227 C CA . GLN A 1 288 ? -8.606 15.383 8.370 1.00 85.19 288 GLN A CA 1
ATOM 2228 C C . GLN A 1 288 ? -9.542 14.451 9.147 1.00 85.19 288 GLN A C 1
ATOM 2230 O O . GLN A 1 288 ? -9.489 13.245 8.931 1.00 85.19 288 GLN A O 1
ATOM 2235 N N . ARG A 1 289 ? -10.417 14.983 10.012 1.00 82.31 289 ARG A N 1
ATOM 2236 C CA . ARG A 1 289 ? -11.433 14.176 10.714 1.00 82.31 289 ARG A CA 1
ATOM 2237 C C . ARG A 1 289 ? -12.418 13.539 9.738 1.00 82.31 289 ARG A C 1
ATOM 2239 O O . ARG A 1 289 ? -12.718 12.358 9.874 1.00 82.31 289 ARG A O 1
ATOM 2246 N N . ASP A 1 290 ? -12.856 14.295 8.737 1.00 79.56 290 ASP A N 1
ATOM 2247 C CA . ASP A 1 290 ? -13.748 13.803 7.687 1.00 79.56 290 ASP A CA 1
ATOM 2248 C C . ASP A 1 290 ? -13.079 12.682 6.876 1.00 79.56 290 ASP A C 1
ATOM 2250 O O . ASP A 1 290 ? -13.702 11.658 6.608 1.00 79.56 290 ASP A O 1
ATOM 2254 N N . ALA A 1 291 ? -11.780 12.806 6.579 1.00 85.00 291 ALA A N 1
ATOM 2255 C CA . ALA A 1 291 ? -11.011 11.744 5.933 1.00 85.00 291 ALA A CA 1
ATOM 2256 C C . ALA A 1 291 ? -10.909 10.472 6.796 1.00 85.00 291 ALA A C 1
ATOM 2258 O O . ALA A 1 291 ? -11.072 9.374 6.267 1.00 85.00 291 ALA A O 1
ATOM 2259 N N . VAL A 1 292 ? -10.678 10.596 8.112 1.00 85.69 292 VAL A N 1
ATOM 2260 C CA . VAL A 1 292 ? -10.672 9.441 9.035 1.00 85.69 292 VAL A CA 1
ATOM 2261 C C . VAL A 1 292 ? -12.033 8.741 9.042 1.00 85.69 292 VAL A C 1
ATOM 2263 O O . VAL A 1 292 ? -12.091 7.521 8.898 1.00 85.69 292 VAL A O 1
ATOM 2266 N N . ARG A 1 293 ? -13.129 9.504 9.140 1.00 79.94 293 ARG A N 1
ATOM 2267 C CA . ARG A 1 293 ? -14.500 8.968 9.113 1.00 79.94 293 ARG A CA 1
ATOM 2268 C C . ARG A 1 293 ? -14.821 8.269 7.793 1.00 79.94 293 ARG A C 1
ATOM 2270 O O . ARG A 1 293 ? -15.331 7.155 7.805 1.00 79.94 293 ARG A O 1
ATOM 2277 N N . ALA A 1 294 ? -14.469 8.880 6.663 1.00 80.19 294 ALA A N 1
ATOM 2278 C CA . ALA A 1 294 ? -14.680 8.287 5.344 1.00 80.19 294 ALA A CA 1
ATOM 2279 C C . ALA A 1 294 ? -13.905 6.970 5.179 1.00 80.19 294 ALA A C 1
ATOM 2281 O O . ALA A 1 294 ? -14.456 5.983 4.702 1.00 80.19 294 ALA A O 1
ATOM 2282 N N . ILE A 1 295 ? -12.648 6.922 5.635 1.00 84.19 295 ILE A N 1
ATOM 2283 C CA . ILE A 1 295 ? -11.834 5.698 5.606 1.00 84.19 295 ILE A CA 1
ATOM 2284 C C . ILE A 1 295 ? -12.458 4.596 6.467 1.00 84.19 295 ILE A C 1
ATOM 2286 O O . ILE A 1 295 ? -12.400 3.423 6.111 1.00 84.19 295 ILE A O 1
ATOM 2290 N N . ARG A 1 296 ? -13.086 4.959 7.586 1.00 81.31 296 ARG A N 1
ATOM 2291 C CA . ARG A 1 296 ? -13.723 4.004 8.496 1.00 81.31 296 ARG A CA 1
ATOM 2292 C C . ARG A 1 296 ? -14.972 3.334 7.929 1.00 81.31 296 ARG A C 1
ATOM 2294 O O . ARG A 1 296 ? -15.298 2.244 8.392 1.00 81.31 296 ARG A O 1
ATOM 2301 N N . LEU A 1 297 ? -15.616 3.969 6.954 1.00 79.56 297 LEU A N 1
ATOM 2302 C CA . LEU A 1 297 ? -16.758 3.448 6.203 1.00 79.56 297 LEU A CA 1
ATOM 2303 C C . LEU A 1 297 ? -16.346 2.597 4.996 1.00 79.56 297 LEU A C 1
ATOM 2305 O O . LEU A 1 297 ? -17.209 2.100 4.276 1.00 79.56 297 LEU A O 1
ATOM 2309 N N . LEU A 1 298 ? -15.043 2.434 4.743 1.00 81.50 298 LEU A N 1
ATOM 2310 C CA . LEU A 1 298 ? -14.583 1.590 3.651 1.00 81.50 298 LEU A CA 1
ATOM 2311 C C . LEU A 1 298 ? -14.911 0.126 3.931 1.00 81.50 298 LEU A C 1
ATOM 2313 O O . LEU A 1 298 ? -14.415 -0.477 4.880 1.00 81.50 298 LEU A O 1
ATOM 2317 N N . GLU A 1 299 ? -15.704 -0.450 3.037 1.00 81.56 299 GLU A N 1
ATOM 2318 C CA . GLU A 1 299 ? -15.888 -1.892 2.946 1.00 81.56 299 GLU A CA 1
ATOM 2319 C C . GLU A 1 299 ? -14.624 -2.572 2.402 1.00 81.56 299 GLU A C 1
ATOM 2321 O O . GLU A 1 299 ? -13.763 -1.951 1.765 1.00 81.56 299 GLU A O 1
ATOM 2326 N N . GLU A 1 300 ? -14.527 -3.883 2.611 1.00 83.19 300 GLU A N 1
ATOM 2327 C CA . GLU A 1 300 ? -13.416 -4.679 2.103 1.00 83.19 300 GLU A CA 1
ATOM 2328 C C . GLU A 1 300 ? -13.248 -4.511 0.581 1.00 83.19 300 GLU A C 1
ATOM 2330 O O . GLU A 1 300 ? -14.189 -4.615 -0.206 1.00 83.19 300 GLU A O 1
ATOM 2335 N N . GLY A 1 301 ? -12.019 -4.213 0.153 1.00 81.50 301 GLY A N 1
ATOM 2336 C CA . GLY A 1 301 ? -11.696 -3.975 -1.253 1.00 81.50 301 GLY A CA 1
ATOM 2337 C C . GLY A 1 301 ? -12.074 -2.588 -1.791 1.00 81.50 301 GLY A C 1
ATOM 2338 O O . GLY A 1 301 ? -11.812 -2.311 -2.962 1.00 81.50 301 GLY A O 1
ATOM 2339 N N . ARG A 1 302 ? -12.634 -1.688 -0.975 1.00 83.19 302 ARG A N 1
ATOM 2340 C CA . ARG A 1 302 ? -12.810 -0.275 -1.344 1.00 83.19 302 ARG A CA 1
ATOM 2341 C C . ARG A 1 302 ? -11.536 0.525 -1.080 1.00 83.19 302 ARG A C 1
ATOM 2343 O O . ARG A 1 302 ? -10.708 0.170 -0.245 1.00 83.19 302 ARG A O 1
ATOM 2350 N N . VAL A 1 303 ? -11.374 1.620 -1.819 1.00 84.12 303 VAL A N 1
ATOM 2351 C CA . VAL A 1 303 ? -10.195 2.489 -1.746 1.00 84.12 303 VAL A CA 1
ATOM 2352 C C . VAL A 1 303 ? -10.647 3.934 -1.591 1.00 84.12 303 VAL A C 1
ATOM 2354 O O . VAL A 1 303 ? -11.504 4.395 -2.339 1.00 84.12 303 VAL A O 1
ATOM 2357 N N . GLN A 1 304 ? -10.039 4.654 -0.647 1.00 84.38 304 GLN A N 1
ATOM 2358 C CA . GLN A 1 304 ? -10.245 6.088 -0.464 1.00 84.38 304 GLN A CA 1
ATOM 2359 C C . GLN A 1 304 ? -9.010 6.858 -0.921 1.00 84.38 304 GLN A C 1
ATOM 2361 O O . GLN A 1 304 ? -7.901 6.631 -0.434 1.00 84.38 304 GLN A O 1
ATOM 2366 N N . ALA A 1 305 ? -9.212 7.824 -1.813 1.00 85.38 305 ALA A N 1
ATOM 2367 C CA . ALA A 1 305 ? -8.193 8.808 -2.142 1.00 85.38 305 ALA A CA 1
ATOM 2368 C C . ALA A 1 305 ? -8.284 9.995 -1.173 1.00 85.38 305 ALA A C 1
ATOM 2370 O O . ALA A 1 305 ? -9.364 10.549 -0.958 1.00 85.38 305 ALA A O 1
ATOM 2371 N N . VAL A 1 306 ? -7.144 10.404 -0.612 1.00 84.38 306 VAL A N 1
ATOM 2372 C CA . VAL A 1 306 ? -7.024 11.612 0.214 1.00 84.38 306 VAL A CA 1
ATOM 2373 C C . VAL A 1 306 ? -6.016 12.544 -0.440 1.00 84.38 306 VAL A C 1
ATOM 2375 O O . VAL A 1 306 ? -4.824 12.241 -0.504 1.00 84.38 306 VAL A O 1
ATOM 2378 N N . ASN A 1 307 ? -6.493 13.689 -0.921 1.00 82.75 307 ASN A N 1
ATOM 2379 C CA . ASN A 1 307 ? -5.630 14.726 -1.470 1.00 82.75 307 ASN A CA 1
ATOM 2380 C C . ASN A 1 307 ? -5.303 15.765 -0.391 1.00 82.75 307 ASN A C 1
ATOM 2382 O O . ASN A 1 307 ? -6.190 16.268 0.294 1.00 82.75 307 ASN A O 1
ATOM 2386 N N . GLY A 1 308 ? -4.026 16.109 -0.257 1.00 79.19 308 GLY A N 1
ATOM 2387 C CA . GLY A 1 308 ? -3.572 17.175 0.626 1.00 79.19 308 GLY A CA 1
ATOM 2388 C C . GLY A 1 308 ? -2.407 17.925 -0.015 1.00 79.19 308 GLY A C 1
ATOM 2389 O O . GLY A 1 308 ? -1.437 17.269 -0.403 1.00 79.19 308 GLY A O 1
ATOM 2390 N N . PRO A 1 309 ? -2.436 19.263 -0.116 1.00 78.31 309 PRO A N 1
ATOM 2391 C CA . PRO A 1 309 ? -1.272 20.069 -0.485 1.00 78.31 309 PRO A CA 1
ATOM 2392 C C . PRO A 1 309 ? -0.044 19.842 0.428 1.00 78.31 309 PRO A C 1
ATOM 2394 O O . PRO A 1 309 ? -0.143 19.221 1.495 1.00 78.31 309 PRO A O 1
ATOM 2397 N N . PRO A 1 310 ? 1.162 20.288 0.039 1.00 74.06 310 PRO A N 1
ATOM 2398 C CA . PRO A 1 310 ? 2.322 20.285 0.932 1.00 74.06 310 PRO A CA 1
ATOM 2399 C C . PRO A 1 310 ? 2.010 21.000 2.259 1.00 74.06 310 PRO A C 1
ATOM 2401 O O . PRO A 1 310 ? 1.343 22.028 2.268 1.00 74.06 310 PRO A O 1
ATOM 2404 N N . GLY A 1 311 ? 2.454 20.435 3.387 1.00 74.69 311 GLY A N 1
ATOM 2405 C CA . GLY A 1 311 ? 2.230 21.018 4.718 1.00 74.69 311 GLY A CA 1
ATOM 2406 C C . GLY A 1 311 ? 0.866 20.738 5.370 1.00 74.69 311 GLY A C 1
ATOM 2407 O O . GLY A 1 311 ? 0.683 21.085 6.529 1.00 74.69 311 GLY A O 1
ATOM 2408 N N . THR A 1 312 ? -0.079 20.048 4.717 1.00 75.38 312 THR A N 1
ATOM 2409 C CA . THR A 1 312 ? -1.430 19.803 5.283 1.00 75.38 312 THR A CA 1
ATOM 2410 C C . THR A 1 312 ? -1.530 18.623 6.262 1.00 75.38 312 THR A C 1
ATOM 2412 O O . THR A 1 312 ? -2.593 18.021 6.415 1.00 75.38 312 THR A O 1
ATOM 2415 N N . GLY A 1 313 ? -0.422 18.241 6.904 1.00 78.75 313 GLY A N 1
ATOM 2416 C CA . GLY A 1 313 ? -0.417 17.214 7.954 1.00 78.75 313 GLY A CA 1
ATOM 2417 C C . GLY A 1 313 ? -0.764 15.791 7.493 1.00 78.75 313 GLY A C 1
ATOM 2418 O O . GLY A 1 313 ? -1.355 15.036 8.258 1.00 78.75 313 GLY A O 1
ATOM 2419 N N . LYS A 1 314 ? -0.409 15.400 6.258 1.00 84.44 314 LYS A N 1
ATOM 2420 C CA . LYS A 1 314 ? -0.653 14.037 5.734 1.00 84.44 314 LYS A CA 1
ATOM 2421 C C . LYS A 1 314 ? -0.046 12.938 6.616 1.00 84.44 314 LYS A C 1
ATOM 2423 O O . LYS A 1 314 ? -0.685 11.914 6.832 1.00 84.44 314 LYS A O 1
ATOM 2428 N N . THR A 1 315 ? 1.150 13.161 7.164 1.00 81.62 315 THR A N 1
ATOM 2429 C CA . THR A 1 315 ? 1.779 12.202 8.084 1.00 81.62 315 THR A CA 1
ATOM 2430 C C . THR A 1 315 ? 1.018 12.108 9.406 1.00 81.62 315 THR A C 1
ATOM 2432 O O . THR A 1 315 ? 0.778 11.008 9.890 1.00 81.62 315 THR A O 1
ATOM 2435 N N . SER A 1 316 ? 0.542 13.231 9.955 1.00 84.44 316 SER A N 1
ATOM 2436 C CA . SER A 1 316 ? -0.302 13.239 11.162 1.00 84.44 316 SER A CA 1
ATOM 2437 C C . SER A 1 316 ? -1.618 12.485 10.953 1.00 84.44 316 SER A C 1
ATOM 2439 O O . SER A 1 316 ? -2.042 11.726 11.825 1.00 84.44 316 SER A O 1
ATOM 2441 N N . LEU A 1 317 ? -2.233 12.640 9.774 1.00 87.75 317 LEU A N 1
ATOM 2442 C CA . LEU A 1 317 ? -3.408 11.863 9.385 1.00 87.75 317 LEU A CA 1
ATOM 2443 C C . LEU A 1 317 ? -3.086 10.362 9.345 1.00 87.75 317 LEU A C 1
ATOM 2445 O O . LEU A 1 317 ? -3.805 9.582 9.958 1.00 87.75 317 LEU A O 1
ATOM 2449 N N . LEU A 1 318 ? -1.983 9.961 8.701 1.00 89.31 318 LEU A N 1
ATOM 2450 C CA . LEU A 1 318 ? -1.562 8.556 8.624 1.00 89.31 318 LEU A CA 1
ATOM 2451 C C . LEU A 1 318 ? -1.395 7.920 10.011 1.00 89.31 318 LEU A C 1
ATOM 2453 O O . LEU A 1 318 ? -1.906 6.829 10.247 1.00 89.31 318 LEU A O 1
ATOM 2457 N N . LYS A 1 319 ? -0.723 8.600 10.946 1.00 87.94 319 LYS A N 1
ATOM 2458 C CA . LYS A 1 319 ? -0.565 8.083 12.316 1.00 87.94 319 LYS A CA 1
ATOM 2459 C C . LYS A 1 319 ? -1.894 7.915 13.027 1.00 87.94 319 LYS A C 1
ATOM 2461 O O . LYS A 1 319 ? -2.086 6.945 13.749 1.00 87.94 319 LYS A O 1
ATOM 2466 N N . THR A 1 320 ? -2.795 8.868 12.819 1.00 89.88 320 THR A N 1
ATOM 2467 C CA . THR A 1 320 ? -4.122 8.818 13.418 1.00 89.88 320 THR A CA 1
ATOM 2468 C C . THR A 1 320 ? -4.914 7.629 12.881 1.00 89.88 320 THR A C 1
ATOM 2470 O O . THR A 1 320 ? -5.500 6.899 13.664 1.00 89.88 320 THR A O 1
ATOM 2473 N N . LEU A 1 321 ? -4.846 7.350 11.576 1.00 90.81 321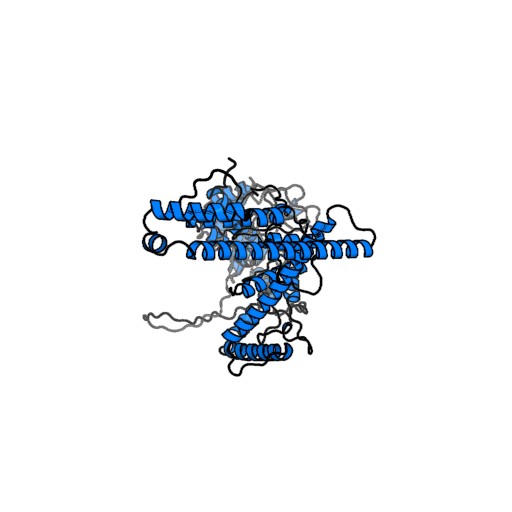 LEU A N 1
ATOM 2474 C CA . LEU A 1 321 ? -5.473 6.160 10.989 1.00 90.81 321 LEU A CA 1
ATOM 2475 C C . LEU A 1 321 ? -4.929 4.854 11.586 1.00 90.81 321 LEU A C 1
ATOM 2477 O O . LEU A 1 321 ? -5.694 3.930 11.846 1.00 90.81 321 LEU A O 1
ATOM 2481 N N . ILE A 1 322 ? -3.618 4.782 11.830 1.00 91.25 322 ILE A N 1
ATOM 2482 C CA . ILE A 1 322 ? -2.981 3.618 12.463 1.00 91.25 322 ILE A CA 1
ATOM 2483 C C . ILE A 1 322 ? -3.462 3.458 13.905 1.00 91.25 322 ILE A C 1
ATOM 2485 O O . ILE A 1 322 ? -3.857 2.362 14.298 1.00 91.25 322 ILE A O 1
ATOM 2489 N N . ALA A 1 323 ? -3.440 4.540 14.686 1.00 90.88 323 ALA A N 1
ATOM 2490 C CA . ALA A 1 323 ? -3.893 4.521 16.071 1.00 90.88 323 ALA A CA 1
ATOM 2491 C C . ALA A 1 323 ? -5.368 4.117 16.167 1.00 90.88 323 ALA A C 1
ATOM 2493 O O . ALA A 1 323 ? -5.708 3.246 16.964 1.00 90.88 323 ALA A O 1
ATOM 2494 N N . ASP A 1 324 ? -6.222 4.685 15.318 1.00 91.31 324 ASP A N 1
ATOM 2495 C CA . ASP A 1 324 ? -7.644 4.370 15.278 1.00 91.31 324 ASP A CA 1
ATOM 2496 C C . ASP A 1 324 ? -7.893 2.898 14.933 1.00 91.31 324 ASP A C 1
ATOM 2498 O O . ASP A 1 324 ? -8.642 2.224 15.639 1.00 91.31 324 ASP A O 1
ATOM 2502 N N . ALA A 1 325 ? -7.212 2.355 13.919 1.00 91.56 325 ALA A N 1
ATOM 2503 C CA . ALA A 1 325 ? -7.332 0.943 13.557 1.00 91.56 325 ALA A CA 1
ATOM 2504 C C . ALA A 1 325 ? -6.922 0.007 14.710 1.00 91.56 325 ALA A C 1
ATOM 2506 O O . ALA A 1 325 ? -7.619 -0.965 14.999 1.00 91.56 325 ALA A O 1
ATOM 2507 N N . VAL A 1 326 ? -5.816 0.312 15.398 1.00 92.31 326 VAL A N 1
ATOM 2508 C CA . VAL A 1 326 ? -5.309 -0.498 16.519 1.00 92.31 326 VAL A CA 1
ATOM 2509 C C . VAL A 1 326 ? -6.237 -0.428 17.734 1.00 92.31 326 VAL A C 1
ATOM 2511 O O . VAL A 1 326 ? -6.543 -1.463 18.323 1.00 92.31 326 VAL A O 1
ATOM 2514 N N . VAL A 1 327 ? -6.710 0.768 18.102 1.00 92.31 327 VAL A N 1
ATOM 2515 C CA . VAL A 1 327 ? -7.615 0.958 19.249 1.00 92.31 327 VAL A CA 1
ATOM 2516 C C . VAL A 1 327 ? -8.950 0.260 19.013 1.00 92.31 327 VAL A C 1
ATOM 2518 O O . VAL A 1 327 ? -9.452 -0.408 19.915 1.00 92.31 327 VAL A O 1
ATOM 2521 N N . ASN A 1 328 ? -9.503 0.355 17.802 1.00 90.44 328 ASN A N 1
ATOM 2522 C CA . ASN A 1 328 ? -10.741 -0.337 17.452 1.00 90.44 328 ASN A CA 1
ATOM 2523 C C . ASN A 1 328 ? -10.588 -1.864 17.535 1.00 90.44 328 ASN A C 1
ATOM 2525 O O . ASN A 1 328 ? -11.433 -2.515 18.145 1.00 90.44 328 ASN A O 1
ATOM 2529 N N . ALA A 1 329 ? -9.502 -2.428 16.994 1.00 92.81 329 ALA A N 1
ATOM 2530 C CA . ALA A 1 329 ? -9.240 -3.865 17.097 1.00 92.81 329 ALA A CA 1
ATOM 2531 C C . ALA A 1 329 ? -9.110 -4.314 18.564 1.00 92.81 329 ALA A C 1
ATOM 2533 O O . ALA A 1 329 ? -9.734 -5.288 18.978 1.00 92.81 329 ALA A O 1
ATOM 2534 N N . ALA A 1 330 ? -8.381 -3.552 19.389 1.00 93.31 330 ALA A N 1
ATOM 2535 C CA . ALA A 1 330 ? -8.250 -3.837 20.817 1.00 93.31 330 ALA A CA 1
ATOM 2536 C C . ALA A 1 330 ? -9.596 -3.766 21.563 1.00 93.31 330 ALA A C 1
ATOM 2538 O O . ALA A 1 330 ? -9.880 -4.618 22.408 1.00 93.31 330 ALA A O 1
ATOM 2539 N N . ALA A 1 331 ? -10.442 -2.785 21.233 1.00 91.81 331 ALA A N 1
ATOM 2540 C CA . ALA A 1 331 ? -11.773 -2.635 21.814 1.00 91.81 331 ALA A CA 1
ATOM 2541 C C . ALA A 1 331 ? -12.717 -3.782 21.420 1.00 91.81 331 ALA A C 1
ATOM 2543 O O . ALA A 1 331 ? -13.502 -4.230 22.256 1.00 91.81 331 ALA A O 1
ATOM 2544 N N . ALA A 1 332 ? -12.623 -4.278 20.184 1.00 90.75 332 ALA A N 1
ATOM 2545 C CA . ALA A 1 332 ? -13.369 -5.446 19.714 1.00 90.75 332 ALA A CA 1
ATOM 2546 C C . ALA A 1 332 ? -12.817 -6.773 20.275 1.00 90.75 332 ALA A C 1
ATOM 2548 O O . ALA A 1 332 ? -13.542 -7.759 20.375 1.00 90.75 332 ALA A O 1
ATOM 2549 N N . GLY A 1 333 ? -11.553 -6.794 20.713 1.00 91.06 333 GLY A N 1
ATOM 2550 C CA . GLY A 1 333 ? -10.844 -8.029 21.058 1.00 91.06 333 GLY A CA 1
ATOM 2551 C C . GLY A 1 333 ? -10.337 -8.795 19.833 1.00 91.06 333 GLY A C 1
ATOM 2552 O O . GLY A 1 333 ? -10.032 -9.981 19.946 1.00 91.06 333 GLY A O 1
ATOM 2553 N N . ASP A 1 334 ? -10.243 -8.120 18.690 1.00 92.94 334 ASP A N 1
ATOM 2554 C CA . ASP A 1 334 ? -9.758 -8.675 17.434 1.00 92.94 334 ASP A CA 1
ATOM 2555 C C . ASP A 1 334 ? -8.219 -8.736 17.403 1.00 92.94 334 ASP A C 1
ATOM 2557 O O . ASP A 1 334 ? -7.534 -8.024 18.151 1.00 92.94 334 ASP A O 1
ATOM 2561 N N . PRO A 1 335 ? -7.630 -9.561 16.515 1.00 92.19 335 PRO A N 1
ATOM 2562 C CA . PRO A 1 335 ? -6.198 -9.526 16.251 1.00 92.19 335 PRO A CA 1
ATOM 2563 C C . PRO A 1 335 ? -5.721 -8.128 15.837 1.00 92.19 335 PRO A C 1
ATOM 2565 O O . PRO A 1 335 ? -6.431 -7.382 15.163 1.00 92.19 335 PRO A O 1
ATOM 2568 N N . ALA A 1 336 ? -4.477 -7.789 16.191 1.00 89.12 336 ALA A N 1
ATOM 2569 C CA . ALA A 1 336 ? -3.880 -6.522 15.781 1.00 89.12 336 ALA A CA 1
ATOM 2570 C C . ALA A 1 336 ? -3.895 -6.384 14.241 1.00 89.12 336 ALA A C 1
ATOM 2572 O O . ALA A 1 336 ? -3.495 -7.325 13.544 1.00 89.12 336 ALA A O 1
ATOM 2573 N N . PRO A 1 337 ? -4.321 -5.231 13.693 1.00 91.50 337 PRO A N 1
ATOM 2574 C CA . PRO A 1 337 ? -4.449 -5.060 12.253 1.00 91.50 337 PRO A CA 1
ATOM 2575 C C . PRO A 1 337 ? -3.077 -5.085 11.570 1.00 91.50 337 PRO A C 1
ATOM 2577 O O . PRO A 1 337 ? -2.104 -4.505 12.059 1.00 91.50 337 PRO A O 1
ATOM 2580 N N . CYS A 1 338 ? -3.003 -5.714 10.396 1.00 91.12 338 CYS A N 1
ATOM 2581 C CA . CYS A 1 338 ? -1.813 -5.665 9.553 1.00 91.12 338 CYS A CA 1
ATOM 2582 C C . CYS A 1 338 ? -1.866 -4.421 8.659 1.00 91.12 338 CYS A C 1
ATOM 2584 O O . CYS A 1 338 ? -2.719 -4.319 7.778 1.00 91.12 338 CYS A O 1
ATOM 2586 N N . ILE A 1 339 ? -0.951 -3.476 8.881 1.00 91.62 339 ILE A N 1
ATOM 2587 C CA . ILE A 1 339 ? -0.904 -2.208 8.147 1.00 91.62 339 ILE A CA 1
ATOM 2588 C C . ILE A 1 339 ? 0.409 -2.126 7.371 1.00 91.62 339 ILE A C 1
ATOM 2590 O O . ILE A 1 339 ? 1.492 -2.211 7.949 1.00 91.62 339 ILE A O 1
ATOM 2594 N N . VAL A 1 340 ? 0.310 -1.921 6.057 1.00 91.25 340 VAL A N 1
ATOM 2595 C CA . VAL A 1 340 ? 1.463 -1.740 5.168 1.00 91.25 340 VAL A CA 1
ATOM 2596 C C . VAL A 1 340 ? 1.481 -0.306 4.656 1.00 91.25 340 VAL A C 1
ATOM 2598 O O . VAL A 1 340 ? 0.548 0.140 3.993 1.00 91.25 340 VAL A O 1
ATOM 2601 N N . ILE A 1 341 ? 2.570 0.408 4.937 1.00 89.12 341 ILE A N 1
ATOM 2602 C CA . ILE A 1 341 ? 2.821 1.750 4.405 1.00 89.12 341 ILE A CA 1
ATOM 2603 C C . ILE A 1 341 ? 3.830 1.629 3.267 1.00 89.12 341 ILE A C 1
ATOM 2605 O O . ILE A 1 341 ? 4.935 1.122 3.461 1.00 89.12 341 ILE A O 1
ATOM 2609 N N . ALA A 1 342 ? 3.467 2.125 2.087 1.00 88.44 342 ALA A N 1
ATOM 2610 C CA . ALA A 1 342 ? 4.329 2.131 0.913 1.00 88.44 342 ALA A CA 1
ATOM 2611 C C . ALA A 1 342 ? 4.403 3.532 0.293 1.00 88.44 342 ALA A C 1
ATOM 2613 O O . ALA A 1 342 ? 3.449 4.306 0.341 1.00 88.44 342 ALA A O 1
ATOM 2614 N N . SER A 1 343 ? 5.547 3.856 -0.308 1.00 84.75 343 SER A N 1
ATOM 2615 C CA . SER A 1 343 ? 5.745 5.079 -1.085 1.00 84.75 343 SER A CA 1
ATOM 2616 C C . SER A 1 343 ? 6.761 4.834 -2.194 1.00 84.75 343 SER A C 1
ATOM 2618 O O . SER A 1 343 ? 7.632 3.975 -2.075 1.00 84.75 343 SER A O 1
ATOM 2620 N N . THR A 1 344 ? 6.672 5.621 -3.263 1.00 76.88 344 THR A N 1
ATOM 2621 C CA . THR A 1 344 ? 7.696 5.682 -4.314 1.00 76.88 344 THR A CA 1
ATOM 2622 C C . THR A 1 344 ? 8.934 6.474 -3.878 1.00 76.88 344 THR A C 1
ATOM 2624 O O . THR A 1 344 ? 9.955 6.422 -4.561 1.00 76.88 344 THR A O 1
ATOM 2627 N N . ASN A 1 345 ? 8.865 7.184 -2.744 1.00 78.12 345 ASN A N 1
ATOM 2628 C CA . ASN A 1 345 ? 9.979 7.911 -2.144 1.00 78.12 345 ASN A CA 1
ATOM 2629 C C . ASN A 1 345 ? 10.402 7.262 -0.814 1.00 78.12 345 ASN A C 1
ATOM 2631 O O . ASN A 1 345 ? 9.639 7.271 0.153 1.00 78.12 345 ASN A O 1
ATOM 2635 N N . ASN A 1 346 ? 11.637 6.754 -0.748 1.00 78.25 346 ASN A N 1
ATOM 2636 C CA . ASN A 1 346 ? 12.191 6.150 0.468 1.00 78.25 346 ASN A CA 1
ATOM 2637 C C . ASN A 1 346 ? 12.198 7.122 1.658 1.00 78.25 346 ASN A C 1
ATOM 2639 O O . ASN A 1 346 ? 11.911 6.696 2.774 1.00 78.25 346 ASN A O 1
ATOM 2643 N N . ASP A 1 347 ? 12.446 8.416 1.428 1.00 78.19 347 ASP A N 1
ATOM 2644 C CA . ASP A 1 347 ? 12.464 9.422 2.499 1.00 78.19 347 ASP A CA 1
ATOM 2645 C C . ASP A 1 347 ? 11.086 9.555 3.159 1.00 78.19 347 ASP A C 1
ATOM 2647 O O . ASP A 1 347 ? 10.980 9.710 4.373 1.00 78.19 347 ASP A O 1
ATOM 2651 N N . ALA A 1 348 ? 10.008 9.425 2.379 1.00 80.31 348 ALA A N 1
ATOM 2652 C CA . ALA A 1 348 ? 8.649 9.473 2.909 1.00 80.31 348 ALA A CA 1
ATOM 2653 C C . ALA A 1 348 ? 8.345 8.267 3.814 1.00 80.31 348 ALA A C 1
ATOM 2655 O O . ALA A 1 348 ? 7.702 8.430 4.849 1.00 80.31 348 ALA A O 1
ATOM 2656 N N . VAL A 1 349 ? 8.833 7.073 3.454 1.00 82.06 349 VAL A N 1
ATOM 2657 C CA . VAL A 1 349 ? 8.670 5.860 4.277 1.00 82.06 349 VAL A CA 1
ATOM 2658 C C . VAL A 1 349 ? 9.508 5.947 5.552 1.00 82.06 349 VAL A C 1
ATOM 2660 O O . VAL A 1 349 ? 9.011 5.619 6.627 1.00 82.06 349 VAL A O 1
ATOM 2663 N N . ILE A 1 350 ? 10.753 6.423 5.449 1.00 82.94 350 ILE A N 1
ATOM 2664 C CA . ILE A 1 350 ? 11.649 6.633 6.594 1.00 82.94 350 ILE A CA 1
ATOM 2665 C C . ILE A 1 350 ? 11.031 7.619 7.584 1.00 82.94 350 ILE A C 1
ATOM 2667 O O . ILE A 1 350 ? 10.967 7.316 8.772 1.00 82.94 350 ILE A O 1
ATOM 2671 N N . ASN A 1 351 ? 10.515 8.752 7.101 1.00 82.88 351 ASN A N 1
ATOM 2672 C CA . ASN A 1 351 ? 9.859 9.743 7.953 1.00 82.88 351 ASN A CA 1
ATOM 2673 C C . ASN A 1 351 ? 8.611 9.159 8.627 1.00 82.88 351 ASN A C 1
ATOM 2675 O O . ASN A 1 351 ? 8.457 9.281 9.839 1.00 82.88 351 ASN A O 1
ATOM 2679 N N . ALA A 1 352 ? 7.756 8.452 7.880 1.00 82.75 352 ALA A N 1
ATOM 2680 C CA . ALA A 1 352 ? 6.577 7.806 8.455 1.00 82.75 352 ALA A CA 1
ATOM 2681 C C . ALA A 1 352 ? 6.939 6.782 9.550 1.00 82.75 352 ALA A C 1
ATOM 2683 O O . ALA A 1 352 ? 6.292 6.751 10.594 1.00 82.75 352 ALA A O 1
ATOM 2684 N N . ALA A 1 353 ? 7.982 5.971 9.337 1.00 84.31 353 ALA A N 1
ATOM 2685 C CA . ALA A 1 353 ? 8.441 4.980 10.309 1.00 84.31 353 ALA A CA 1
ATOM 2686 C C . ALA A 1 353 ? 9.111 5.620 11.538 1.00 84.31 353 ALA A C 1
ATOM 2688 O O . ALA A 1 353 ? 8.821 5.227 12.667 1.00 84.31 353 ALA A O 1
ATOM 2689 N N . GLY A 1 354 ? 9.976 6.617 11.331 1.00 82.81 354 GLY A N 1
ATOM 2690 C CA . GLY A 1 354 ? 10.682 7.317 12.408 1.00 82.81 354 GLY A CA 1
ATOM 2691 C C . GLY A 1 354 ? 9.745 8.120 13.308 1.00 82.81 354 GLY A C 1
ATOM 2692 O O . GLY A 1 354 ? 9.970 8.231 14.509 1.00 82.81 354 GLY A O 1
ATOM 2693 N N . GLU A 1 355 ? 8.639 8.620 12.761 1.00 82.31 355 GLU A N 1
ATOM 2694 C CA . GLU A 1 355 ? 7.632 9.322 13.548 1.00 82.31 355 GLU A CA 1
ATOM 2695 C C . GLU A 1 355 ? 6.750 8.395 14.423 1.00 82.31 355 GLU A C 1
ATOM 2697 O O . GLU A 1 355 ? 6.034 8.888 15.300 1.00 82.31 355 GLU A O 1
ATOM 2702 N N . LEU A 1 356 ? 6.809 7.072 14.214 1.00 84.75 356 LEU A N 1
ATOM 2703 C CA . LEU A 1 356 ? 6.142 6.029 15.016 1.00 84.75 356 LEU A CA 1
ATOM 2704 C C . LEU A 1 356 ? 7.077 5.434 16.088 1.00 84.75 356 LEU A C 1
ATOM 2706 O O . LEU A 1 356 ? 6.974 4.258 16.462 1.00 84.75 356 LEU A O 1
ATOM 2710 N N . LYS A 1 357 ? 8.020 6.250 16.561 1.00 83.25 357 LYS A N 1
ATOM 2711 C CA . LYS A 1 357 ? 8.928 5.938 17.661 1.00 83.25 357 LYS A CA 1
ATOM 2712 C C . LYS A 1 357 ? 8.251 6.159 19.011 1.00 83.25 357 LYS A C 1
ATOM 2714 O O . LYS A 1 357 ? 7.468 7.091 19.187 1.00 83.25 357 LYS A O 1
ATOM 2719 N N . ILE A 1 358 ? 8.600 5.319 19.977 1.00 77.12 358 ILE A N 1
ATOM 2720 C CA . ILE A 1 358 ? 8.162 5.455 21.365 1.00 77.12 358 ILE A CA 1
ATOM 2721 C C . ILE A 1 358 ? 9.191 6.292 22.119 1.00 77.12 358 ILE A C 1
ATOM 2723 O O . ILE A 1 358 ? 10.395 6.045 22.021 1.00 77.12 358 ILE A O 1
ATOM 2727 N N . ALA A 1 359 ? 8.718 7.288 22.865 1.00 69.06 359 ALA A N 1
ATOM 2728 C CA . ALA A 1 359 ? 9.571 8.032 23.775 1.00 69.06 359 ALA A CA 1
ATOM 2729 C C . ALA A 1 359 ? 10.004 7.106 24.922 1.00 69.06 359 ALA A C 1
ATOM 2731 O O . ALA A 1 359 ? 9.174 6.640 25.697 1.00 69.06 359 ALA A O 1
ATOM 2732 N N . ASP A 1 360 ? 11.302 6.829 25.006 1.00 64.12 360 ASP A N 1
ATOM 2733 C CA . ASP A 1 360 ? 11.919 6.084 26.105 1.00 64.12 360 ASP A CA 1
ATOM 2734 C C . ASP A 1 360 ? 12.578 7.114 27.030 1.00 64.12 360 ASP A C 1
ATOM 2736 O O . ASP A 1 360 ? 13.771 7.397 26.928 1.00 64.12 360 ASP A O 1
ATOM 2740 N N . ALA A 1 361 ? 11.744 7.810 27.806 1.00 66.31 361 ALA A N 1
ATOM 2741 C CA . ALA A 1 361 ? 12.171 8.841 28.745 1.00 66.31 361 ALA A CA 1
ATOM 2742 C C . ALA A 1 361 ? 11.725 8.477 30.163 1.00 66.31 361 ALA A C 1
ATOM 2744 O O . ALA A 1 361 ? 10.562 8.125 30.397 1.00 66.31 361 ALA A O 1
ATOM 2745 N N . ASP A 1 362 ? 12.655 8.596 31.107 1.00 66.00 362 ASP A N 1
ATOM 2746 C CA . ASP A 1 362 ? 12.382 8.391 32.524 1.00 66.00 362 ASP A CA 1
ATOM 2747 C C . ASP A 1 362 ? 11.321 9.388 33.017 1.00 66.00 362 ASP A C 1
ATOM 2749 O O . ASP A 1 362 ? 11.337 10.570 32.672 1.00 66.00 362 ASP A O 1
ATOM 2753 N N . GLY A 1 363 ? 10.365 8.898 33.811 1.00 73.75 363 GLY A N 1
ATOM 2754 C CA . GLY A 1 363 ? 9.257 9.701 34.347 1.00 73.75 363 GLY A CA 1
ATOM 2755 C C . GLY A 1 363 ? 7.989 9.751 33.485 1.00 73.75 363 GLY A C 1
ATOM 2756 O O . GLY A 1 363 ? 7.002 10.348 33.913 1.00 73.75 363 GLY A O 1
ATOM 2757 N N . LEU A 1 364 ? 7.957 9.107 32.311 1.00 80.94 364 LEU A N 1
ATOM 2758 C CA . LEU A 1 364 ? 6.708 8.946 31.558 1.00 80.94 364 LEU A CA 1
ATOM 2759 C C . LEU A 1 364 ? 5.719 8.014 32.290 1.00 80.94 364 LEU A C 1
ATOM 2761 O O . LEU A 1 364 ? 6.150 6.999 32.855 1.00 80.94 364 LEU A O 1
ATOM 2765 N N . PRO A 1 365 ? 4.398 8.298 32.228 1.00 86.69 365 PRO A N 1
ATOM 2766 C CA . PRO A 1 365 ? 3.366 7.364 32.670 1.00 86.69 365 PRO A CA 1
ATOM 2767 C C . PRO A 1 365 ? 3.537 6.000 32.001 1.00 86.69 365 PRO A C 1
ATOM 2769 O O . PRO A 1 365 ? 3.952 5.915 30.841 1.00 86.69 365 PRO A O 1
ATOM 2772 N N . VAL A 1 366 ? 3.217 4.928 32.721 1.00 89.12 366 VAL A N 1
ATOM 2773 C CA . VAL A 1 366 ? 3.414 3.550 32.248 1.00 89.12 366 VAL A CA 1
ATOM 2774 C C . VAL A 1 366 ? 2.646 3.256 30.954 1.00 89.12 366 VAL A C 1
ATOM 2776 O O . VAL A 1 366 ? 3.134 2.510 30.110 1.00 89.12 366 VAL A O 1
ATOM 2779 N N . GLU A 1 367 ? 1.511 3.916 30.726 1.00 86.44 367 GLU A N 1
ATOM 2780 C CA . GLU A 1 367 ? 0.708 3.830 29.502 1.00 86.44 367 GLU A CA 1
ATOM 2781 C C . GLU A 1 367 ? 1.451 4.347 28.265 1.00 86.44 367 GLU A C 1
ATOM 2783 O O . GLU A 1 367 ? 1.167 3.922 27.147 1.00 86.44 367 GLU A O 1
ATOM 2788 N N . ARG A 1 368 ? 2.406 5.269 28.450 1.00 85.00 368 ARG A N 1
ATOM 2789 C CA . ARG A 1 368 ? 3.223 5.832 27.363 1.00 85.00 368 ARG A CA 1
ATOM 2790 C C . ARG A 1 368 ? 4.501 5.032 27.104 1.00 85.00 368 ARG A C 1
ATOM 2792 O O . ARG A 1 368 ? 5.169 5.279 26.101 1.00 85.00 368 ARG A O 1
ATOM 2799 N N . LYS A 1 369 ? 4.848 4.086 27.982 1.00 86.88 369 LYS A N 1
ATOM 2800 C CA . LYS A 1 369 ? 6.010 3.204 27.808 1.00 86.88 369 LYS A CA 1
ATOM 2801 C C . LYS A 1 369 ? 5.692 2.084 26.820 1.00 86.88 369 LYS A C 1
ATOM 2803 O O . LYS A 1 369 ? 4.536 1.787 26.526 1.00 86.88 369 LYS A O 1
ATOM 2808 N N . ARG A 1 370 ? 6.726 1.407 26.320 1.00 87.69 370 ARG A N 1
ATOM 2809 C CA . ARG A 1 370 ? 6.550 0.177 25.542 1.00 87.69 370 ARG A CA 1
ATOM 2810 C C . ARG A 1 370 ? 6.379 -1.021 26.477 1.00 87.69 370 ARG A C 1
ATOM 2812 O O . ARG A 1 370 ? 7.185 -1.223 27.374 1.00 87.69 370 ARG A O 1
ATOM 2819 N N . TRP A 1 371 ? 5.347 -1.824 26.224 1.00 90.88 371 TRP A N 1
ATOM 2820 C CA . TRP A 1 371 ? 4.999 -3.016 27.014 1.00 90.88 371 TRP A CA 1
ATOM 2821 C C . TRP A 1 371 ? 5.556 -4.322 26.423 1.00 90.88 371 TRP A C 1
ATOM 2823 O O . TRP A 1 371 ? 5.155 -5.407 26.823 1.00 90.88 371 TRP A O 1
ATOM 2833 N N . LEU A 1 372 ? 6.466 -4.223 25.449 1.00 90.00 372 LEU A N 1
ATOM 2834 C CA . LEU A 1 372 ? 7.168 -5.357 24.848 1.00 90.00 372 LEU A CA 1
ATOM 2835 C C . LEU A 1 372 ? 8.680 -5.097 24.885 1.00 90.00 372 LEU A C 1
ATOM 2837 O O . LEU A 1 372 ? 9.112 -4.034 24.424 1.00 90.00 372 LEU A O 1
ATOM 2841 N N . PRO A 1 373 ? 9.493 -6.041 25.384 1.00 88.88 373 PRO A N 1
ATOM 2842 C CA . PRO A 1 373 ? 10.928 -5.841 25.524 1.00 88.88 373 PRO A CA 1
ATOM 2843 C C . PRO A 1 373 ? 11.620 -5.766 24.156 1.00 88.88 373 PRO A C 1
ATOM 2845 O O . PRO A 1 373 ? 11.171 -6.357 23.171 1.00 88.88 373 PRO A O 1
ATOM 2848 N N . GLY A 1 374 ? 12.718 -5.008 24.084 1.00 83.62 374 GLY A N 1
ATOM 2849 C CA . GLY A 1 374 ? 13.577 -4.925 22.894 1.00 83.62 374 GLY A CA 1
ATOM 2850 C C . GLY A 1 374 ? 12.995 -4.163 21.695 1.00 83.62 374 GLY A C 1
ATOM 2851 O O . GLY A 1 374 ? 13.642 -4.090 20.652 1.00 83.62 374 GLY A O 1
ATOM 2852 N N . LEU A 1 375 ? 11.802 -3.568 21.819 1.00 85.75 375 LEU A N 1
ATOM 2853 C CA . LEU A 1 375 ? 11.148 -2.810 20.750 1.00 85.75 375 LEU A CA 1
ATOM 2854 C C . LEU A 1 375 ? 11.051 -1.327 21.113 1.00 85.75 375 LEU A C 1
ATOM 2856 O O . LEU A 1 375 ? 10.548 -0.975 22.171 1.00 85.75 375 LEU A O 1
ATOM 2860 N N . ARG A 1 376 ? 11.486 -0.442 20.212 1.00 81.38 376 ARG A N 1
ATOM 2861 C CA . ARG A 1 376 ? 11.423 1.025 20.406 1.00 81.38 376 ARG A CA 1
ATOM 2862 C C . ARG A 1 376 ? 10.500 1.752 19.422 1.00 81.38 376 ARG A C 1
ATOM 2864 O O . ARG A 1 376 ? 10.338 2.965 19.500 1.00 81.38 376 ARG A O 1
ATOM 2871 N N . HIS A 1 377 ? 9.897 1.009 18.498 1.00 85.12 377 HIS A N 1
ATOM 2872 C CA . HIS A 1 377 ? 9.067 1.532 17.413 1.00 85.12 377 HIS A CA 1
ATOM 2873 C C . HIS A 1 377 ? 7.785 0.710 17.284 1.00 85.12 377 HIS A C 1
ATOM 2875 O O . HIS A 1 377 ? 7.789 -0.495 17.549 1.00 85.12 377 HIS A O 1
ATOM 2881 N N . PHE A 1 378 ? 6.703 1.351 16.837 1.00 85.31 378 PHE A N 1
ATOM 2882 C CA . PHE A 1 378 ? 5.466 0.664 16.449 1.00 85.31 378 PHE A CA 1
ATOM 2883 C C . PHE A 1 378 ? 5.503 0.132 15.011 1.00 85.31 378 PHE A C 1
ATOM 2885 O O . PHE A 1 378 ? 4.723 -0.752 14.670 1.00 85.31 378 PHE A O 1
ATOM 2892 N N . ALA A 1 379 ? 6.406 0.652 14.178 1.00 87.62 379 ALA A N 1
ATOM 2893 C CA . ALA A 1 379 ? 6.565 0.253 12.787 1.00 87.62 379 ALA A CA 1
ATOM 2894 C C . ALA A 1 379 ? 7.952 -0.341 12.536 1.00 87.62 379 ALA A C 1
ATOM 2896 O O . ALA A 1 379 ? 8.943 0.096 13.123 1.00 87.62 379 ALA A O 1
ATOM 2897 N N . ALA A 1 380 ? 8.016 -1.308 11.621 1.00 88.12 380 ALA A N 1
ATOM 2898 C CA . ALA A 1 380 ? 9.269 -1.834 11.105 1.00 88.12 380 ALA A CA 1
ATOM 2899 C C . ALA A 1 380 ? 9.471 -1.415 9.649 1.00 88.12 380 ALA A C 1
ATOM 2901 O O . ALA A 1 380 ? 8.577 -1.537 8.812 1.00 88.12 380 ALA A O 1
ATOM 2902 N N . TYR A 1 381 ? 10.669 -0.932 9.344 1.00 86.75 381 TYR A N 1
ATOM 2903 C CA . TYR A 1 381 ? 11.055 -0.468 8.024 1.00 86.75 381 TYR A CA 1
ATOM 2904 C C . TYR A 1 381 ? 11.722 -1.590 7.226 1.00 86.75 381 TYR A C 1
ATOM 2906 O O . TYR A 1 381 ? 12.664 -2.244 7.686 1.00 86.75 381 TYR A O 1
ATOM 2914 N N . ASN A 1 382 ? 11.259 -1.809 5.996 1.00 83.50 382 ASN A N 1
ATOM 2915 C CA . ASN A 1 382 ? 11.889 -2.751 5.081 1.00 83.50 382 ASN A CA 1
ATOM 2916 C C . ASN A 1 382 ? 12.937 -2.036 4.220 1.00 83.50 382 ASN A C 1
ATOM 2918 O O . ASN A 1 382 ? 12.642 -1.539 3.132 1.00 83.50 382 ASN A O 1
ATOM 2922 N N . LYS A 1 383 ? 14.175 -1.980 4.716 1.00 71.81 383 LYS A N 1
ATOM 2923 C CA . LYS A 1 383 ? 15.301 -1.411 3.971 1.00 71.81 383 LYS A CA 1
ATOM 2924 C C . LYS A 1 383 ? 15.743 -2.368 2.857 1.00 71.81 383 LYS A C 1
ATOM 2926 O O . LYS A 1 383 ? 15.978 -3.560 3.091 1.00 71.81 383 LYS A O 1
ATOM 2931 N N . ARG A 1 384 ? 15.911 -1.843 1.636 1.00 60.81 384 ARG A N 1
ATOM 2932 C CA . ARG A 1 384 ? 16.602 -2.567 0.553 1.00 60.81 384 ARG A CA 1
ATOM 2933 C C . ARG A 1 384 ? 18.010 -2.926 1.047 1.00 60.81 384 ARG A C 1
ATOM 2935 O O . ARG A 1 384 ? 18.629 -2.088 1.687 1.00 60.81 384 ARG A O 1
ATOM 2942 N N . ARG A 1 385 ? 18.462 -4.168 0.795 1.00 51.97 385 ARG A N 1
ATOM 2943 C CA . ARG A 1 385 ? 19.730 -4.751 1.304 1.00 51.97 385 ARG A CA 1
ATOM 2944 C C . ARG A 1 385 ? 20.830 -3.690 1.459 1.00 51.97 385 ARG A C 1
ATOM 2946 O O . ARG A 1 385 ? 21.130 -2.996 0.492 1.00 51.97 385 ARG A O 1
ATOM 2953 N N . ASP A 1 386 ? 21.388 -3.589 2.665 1.00 43.81 386 ASP A N 1
ATOM 2954 C CA . ASP A 1 386 ? 22.439 -2.630 2.997 1.00 43.81 386 ASP A CA 1
ATOM 2955 C C . ASP A 1 386 ? 23.633 -2.779 2.047 1.00 43.81 386 ASP A C 1
ATOM 2957 O O . ASP A 1 386 ? 24.185 -3.871 1.908 1.00 43.81 386 ASP A O 1
ATOM 2961 N N . ASN A 1 387 ? 24.044 -1.673 1.420 1.00 38.88 387 ASN A N 1
ATOM 2962 C CA . ASN A 1 387 ? 25.390 -1.547 0.874 1.00 38.88 387 ASN A CA 1
ATOM 2963 C C . ASN A 1 387 ? 26.286 -1.085 2.038 1.00 38.88 387 ASN A C 1
ATOM 2965 O O . ASN A 1 387 ? 26.098 0.038 2.521 1.00 38.88 387 ASN A O 1
ATOM 2969 N N . PRO A 1 388 ? 27.236 -1.906 2.524 1.00 37.16 388 PRO A N 1
ATOM 2970 C CA . PRO A 1 388 ? 28.142 -1.516 3.600 1.00 37.16 388 PRO A CA 1
ATOM 2971 C C . PRO A 1 388 ? 29.113 -0.453 3.065 1.00 37.16 388 PRO A C 1
ATOM 2973 O O . PRO A 1 388 ? 30.174 -0.769 2.538 1.00 37.16 388 PRO A O 1
ATOM 2976 N N . GLY A 1 389 ? 28.715 0.820 3.121 1.00 39.84 389 GLY A N 1
ATOM 2977 C CA . GLY A 1 389 ? 29.527 1.934 2.622 1.00 39.84 389 GLY A CA 1
ATOM 2978 C C . GLY A 1 389 ? 28.794 3.258 2.396 1.00 39.84 389 GLY A C 1
ATOM 2979 O O . GLY A 1 389 ? 29.454 4.289 2.276 1.00 39.84 389 GLY A O 1
ATOM 2980 N N . SER A 1 390 ? 27.456 3.301 2.375 1.00 40.53 390 SER A N 1
ATOM 2981 C CA . SER A 1 390 ? 26.736 4.581 2.306 1.00 40.53 390 SER A CA 1
ATOM 2982 C C . SER A 1 390 ? 26.650 5.227 3.692 1.00 40.53 390 SER A C 1
ATOM 2984 O O . SER A 1 390 ? 25.619 5.182 4.357 1.00 40.53 390 SER A O 1
ATOM 2986 N N . GLY A 1 391 ? 27.741 5.859 4.127 1.00 41.84 391 GLY A N 1
ATOM 2987 C CA . GLY A 1 391 ? 27.833 6.659 5.358 1.00 41.84 391 GLY A CA 1
ATOM 2988 C C . GLY A 1 391 ? 26.978 7.938 5.366 1.00 41.84 391 GLY A C 1
ATOM 2989 O O . GLY A 1 391 ? 27.397 8.942 5.931 1.00 41.84 391 GLY A O 1
ATOM 2990 N N . LYS A 1 392 ? 25.809 7.937 4.712 1.00 38.78 392 LYS A N 1
ATOM 2991 C CA . LYS A 1 392 ? 24.851 9.055 4.688 1.00 38.78 392 LYS A CA 1
ATOM 2992 C C . LYS A 1 392 ? 23.582 8.813 5.510 1.00 38.78 392 LYS A C 1
ATOM 2994 O O . LYS A 1 392 ? 22.763 9.720 5.604 1.00 38.78 392 LYS A O 1
ATOM 2999 N N . ASP A 1 393 ? 23.438 7.662 6.162 1.00 44.97 393 ASP A N 1
ATOM 3000 C CA . ASP A 1 393 ? 22.189 7.304 6.843 1.00 44.97 393 ASP A CA 1
ATOM 3001 C C . ASP A 1 393 ? 22.274 7.450 8.373 1.00 44.97 393 ASP A C 1
ATOM 3003 O O . ASP A 1 393 ? 21.911 6.531 9.110 1.00 44.97 393 ASP A O 1
ATOM 3007 N N . ALA A 1 394 ? 22.724 8.605 8.872 1.00 43.53 394 ALA A N 1
ATOM 3008 C CA . ALA A 1 394 ? 22.699 8.899 10.312 1.00 43.53 394 ALA A CA 1
ATOM 3009 C C . ALA A 1 394 ? 21.270 8.866 10.905 1.00 43.53 394 ALA A C 1
ATOM 3011 O O . ALA A 1 394 ? 21.112 8.618 12.093 1.00 43.53 394 ALA A O 1
ATOM 3012 N N . ASN A 1 395 ? 20.232 9.033 10.072 1.00 47.34 395 ASN A N 1
ATOM 3013 C CA . ASN A 1 395 ? 18.825 8.950 10.483 1.00 47.34 395 ASN A CA 1
ATOM 3014 C C . ASN A 1 395 ? 18.221 7.530 10.410 1.00 47.34 395 ASN A C 1
ATOM 3016 O O . ASN A 1 395 ? 17.098 7.343 10.866 1.00 47.34 395 ASN A O 1
ATOM 3020 N N . SER A 1 396 ? 18.907 6.528 9.833 1.00 52.09 396 SER A N 1
ATOM 3021 C CA . SER A 1 396 ? 18.349 5.161 9.710 1.00 52.09 396 SER A CA 1
ATOM 3022 C C . SER A 1 396 ? 18.780 4.201 10.819 1.00 52.09 396 SER A C 1
ATOM 3024 O O . SER A 1 396 ? 18.179 3.140 10.958 1.00 52.09 396 SER A O 1
ATOM 3026 N N . SER A 1 397 ? 19.802 4.558 11.602 1.00 56.50 397 SER A N 1
ATOM 3027 C CA . SER A 1 397 ? 20.337 3.724 12.689 1.00 56.50 397 SER A CA 1
ATOM 3028 C C . SER A 1 397 ? 19.362 3.546 13.852 1.00 56.50 397 SER A C 1
ATOM 3030 O O . SER A 1 397 ? 19.477 2.579 14.598 1.00 56.50 397 SER A O 1
ATOM 3032 N N . ASP A 1 398 ? 18.403 4.459 13.993 1.00 70.81 398 ASP A N 1
ATOM 3033 C CA . ASP A 1 398 ? 17.383 4.418 15.038 1.00 70.81 398 ASP A CA 1
ATOM 3034 C C . ASP A 1 398 ? 16.147 3.608 14.609 1.00 70.81 398 ASP A C 1
ATOM 3036 O O . ASP A 1 398 ? 15.378 3.181 15.455 1.00 70.81 398 ASP A O 1
ATOM 3040 N N . LEU A 1 399 ? 15.949 3.330 13.313 1.00 80.12 399 LEU A N 1
ATOM 3041 C CA . LEU A 1 399 ? 14.756 2.622 12.837 1.00 80.12 399 LEU A CA 1
ATOM 3042 C C . LEU A 1 399 ? 14.789 1.126 13.167 1.00 80.12 399 LEU A C 1
ATOM 3044 O O . LEU A 1 399 ? 15.794 0.438 12.986 1.00 80.12 399 LEU A O 1
ATOM 3048 N N . LEU A 1 400 ? 13.627 0.580 13.523 1.00 84.00 400 LEU A N 1
ATOM 3049 C CA . LEU A 1 400 ? 13.439 -0.863 13.625 1.00 84.00 400 LEU A CA 1
ATOM 3050 C C . LEU A 1 400 ? 13.377 -1.486 12.225 1.00 84.00 400 LEU A C 1
ATOM 3052 O O . LEU A 1 400 ? 12.436 -1.246 11.473 1.00 84.00 400 LEU A O 1
ATOM 3056 N N . LEU A 1 401 ? 14.365 -2.302 11.860 1.00 85.56 401 LEU A N 1
ATOM 3057 C CA . LEU A 1 401 ? 14.372 -2.987 10.566 1.00 85.56 401 LEU A CA 1
ATOM 3058 C C . LEU A 1 401 ? 13.507 -4.251 10.601 1.00 85.56 401 LEU A C 1
ATOM 3060 O O . LEU A 1 401 ? 13.600 -5.056 11.526 1.00 85.56 401 LEU A O 1
ATOM 3064 N N . LEU A 1 402 ? 12.737 -4.484 9.534 1.00 85.06 402 LEU A N 1
ATOM 3065 C CA . LEU A 1 402 ? 11.893 -5.679 9.394 1.00 85.06 402 LEU A CA 1
ATOM 3066 C C . LEU A 1 402 ? 12.702 -6.984 9.490 1.00 85.06 402 LEU A C 1
ATOM 3068 O O . LEU A 1 402 ? 12.236 -7.962 10.059 1.00 85.06 402 LEU A O 1
ATOM 3072 N N . LYS A 1 403 ? 13.941 -7.000 8.987 1.00 81.56 403 LYS A N 1
ATOM 3073 C CA . LYS A 1 403 ? 14.834 -8.164 9.119 1.00 81.56 403 LYS A CA 1
ATOM 3074 C C . LYS A 1 403 ? 15.249 -8.422 10.566 1.00 81.56 403 LYS A C 1
ATOM 3076 O O . LYS A 1 403 ? 15.361 -9.575 10.967 1.00 81.56 403 LYS A O 1
ATOM 3081 N N . SER A 1 404 ? 15.445 -7.356 11.339 1.00 80.88 404 SER A N 1
ATOM 3082 C CA . SER A 1 404 ? 15.824 -7.443 12.749 1.00 80.88 404 SER A CA 1
ATOM 3083 C C . SER A 1 404 ? 14.665 -7.906 13.630 1.00 80.88 404 SER A C 1
ATOM 3085 O O . SER A 1 404 ? 14.905 -8.505 14.674 1.00 80.88 404 SER A O 1
ATOM 3087 N N . LEU A 1 405 ? 13.409 -7.703 13.205 1.00 81.69 405 LEU A N 1
ATOM 3088 C CA . LEU A 1 405 ? 12.254 -8.262 13.914 1.00 81.69 405 LEU A CA 1
ATOM 3089 C C . LEU A 1 405 ? 12.345 -9.781 14.036 1.00 81.69 405 LEU A C 1
ATOM 3091 O O . LEU A 1 405 ? 12.035 -10.308 15.100 1.00 81.69 405 LEU A O 1
ATOM 3095 N N . HIS A 1 406 ? 12.812 -10.477 12.993 1.00 76.69 406 HIS A N 1
ATOM 3096 C CA . HIS A 1 406 ? 12.935 -11.931 13.051 1.00 76.69 406 HIS A CA 1
ATOM 3097 C C . HIS A 1 406 ? 13.915 -12.370 14.150 1.00 76.69 406 HIS A C 1
ATOM 3099 O O . HIS A 1 406 ? 13.643 -13.301 14.899 1.00 76.69 406 HIS A O 1
ATOM 3105 N N . SER A 1 407 ? 15.050 -11.678 14.273 1.00 79.62 407 SER A N 1
ATOM 3106 C CA . SER A 1 407 ? 16.051 -11.973 15.302 1.00 79.62 407 SER A CA 1
ATOM 3107 C C . SER A 1 407 ? 15.643 -11.556 16.713 1.00 79.62 407 SER A C 1
ATOM 3109 O O . SER A 1 407 ? 16.241 -12.053 17.655 1.00 79.6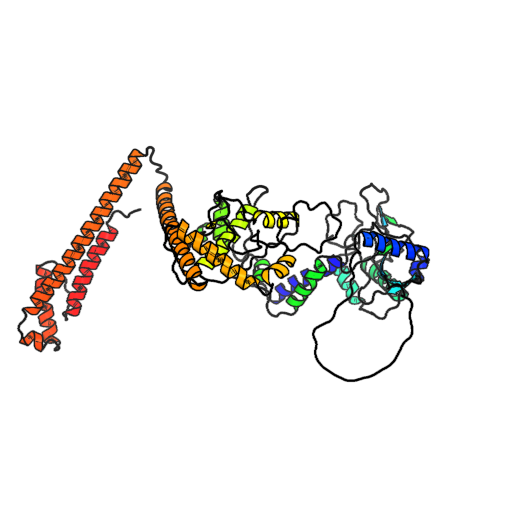2 407 SER A O 1
ATOM 3111 N N . ILE A 1 408 ? 14.682 -10.638 16.866 1.00 81.38 408 ILE A N 1
ATOM 3112 C CA . ILE A 1 408 ? 14.216 -10.173 18.180 1.00 81.38 408 ILE A CA 1
ATOM 3113 C C . ILE A 1 408 ? 13.037 -11.026 18.657 1.00 81.38 408 ILE A C 1
ATOM 3115 O O . ILE A 1 408 ? 13.088 -11.574 19.749 1.00 81.38 408 ILE A O 1
ATOM 3119 N N . LEU A 1 409 ? 11.989 -11.154 17.836 1.00 83.19 409 LEU A N 1
ATOM 3120 C CA . LEU A 1 409 ? 10.705 -11.736 18.245 1.00 83.19 409 LEU A CA 1
ATOM 3121 C C . LEU A 1 409 ? 10.687 -13.266 18.269 1.00 83.19 409 LEU A C 1
ATOM 3123 O O . LEU A 1 409 ? 9.867 -13.845 18.973 1.00 83.19 409 LEU A O 1
ATOM 3127 N N . PHE A 1 410 ? 11.540 -13.919 17.477 1.00 81.94 410 PHE A N 1
ATOM 3128 C CA . PHE A 1 410 ? 11.549 -15.380 17.333 1.00 81.94 410 PHE A CA 1
ATOM 3129 C C . PHE A 1 410 ? 12.765 -16.028 18.001 1.00 81.94 410 PHE A C 1
ATOM 3131 O O . PHE A 1 410 ? 13.167 -17.131 17.624 1.00 81.94 410 PHE A O 1
ATOM 3138 N N . THR A 1 411 ? 13.380 -15.359 18.982 1.00 84.25 411 THR A N 1
ATOM 3139 C CA . THR A 1 411 ? 14.306 -16.062 19.877 1.00 84.25 411 THR A CA 1
ATOM 3140 C C . THR A 1 411 ? 13.509 -17.048 20.741 1.00 84.25 411 THR A C 1
ATOM 3142 O O . THR A 1 411 ? 12.348 -16.775 21.053 1.00 84.25 411 THR A O 1
ATOM 3145 N N . PRO A 1 412 ? 14.097 -18.191 21.145 1.00 79.62 412 PRO A N 1
ATOM 3146 C CA . PRO A 1 412 ? 13.368 -19.236 21.870 1.00 79.62 412 PRO A CA 1
ATOM 3147 C C . PRO A 1 412 ? 12.665 -18.749 23.146 1.00 79.62 412 PRO A C 1
ATOM 3149 O O . PRO A 1 412 ? 11.616 -19.278 23.491 1.00 79.62 412 PRO A O 1
ATOM 3152 N N . ASN A 1 413 ? 13.204 -17.710 23.794 1.00 87.75 413 ASN A N 1
ATOM 3153 C CA . ASN A 1 413 ? 12.741 -17.233 25.098 1.00 87.75 413 ASN A CA 1
ATOM 3154 C C . ASN A 1 413 ? 11.983 -15.895 25.032 1.00 87.75 413 ASN A C 1
ATOM 3156 O O . ASN A 1 413 ? 11.531 -15.409 26.066 1.00 87.75 413 ASN A O 1
ATOM 3160 N N . TYR A 1 414 ? 11.819 -15.281 23.849 1.00 90.44 414 TYR A N 1
ATOM 3161 C CA . TYR A 1 414 ? 11.213 -13.944 23.759 1.00 90.44 414 TYR A CA 1
ATOM 3162 C C . TYR A 1 414 ? 9.796 -13.907 24.332 1.00 90.44 414 TYR A C 1
ATOM 3164 O O . TYR A 1 414 ? 9.429 -12.940 24.988 1.00 90.44 414 TYR A O 1
ATOM 3172 N N . ALA A 1 415 ? 8.992 -14.945 24.084 1.00 89.44 415 ALA A N 1
ATOM 3173 C CA . ALA A 1 415 ? 7.613 -14.995 24.559 1.00 89.44 415 ALA A CA 1
ATOM 3174 C C . ALA A 1 415 ? 7.534 -14.981 26.095 1.00 89.44 415 ALA A C 1
ATOM 3176 O O . ALA A 1 415 ? 6.757 -14.207 26.647 1.00 89.44 415 ALA A O 1
ATOM 3177 N N . GLU A 1 416 ? 8.378 -15.770 26.765 1.00 90.56 416 GLU A N 1
ATOM 3178 C CA . GLU A 1 416 ? 8.447 -15.835 28.230 1.00 90.56 416 GLU A CA 1
ATOM 3179 C C . GLU A 1 416 ? 8.935 -14.503 28.818 1.00 90.56 416 GLU A C 1
ATOM 3181 O O . GLU A 1 416 ? 8.321 -13.954 29.732 1.00 90.56 416 GLU A O 1
ATOM 3186 N N . GLU A 1 417 ? 9.996 -13.925 28.246 1.00 92.56 417 GLU A N 1
ATOM 3187 C CA . GLU A 1 417 ? 10.514 -12.614 28.656 1.00 92.56 417 GLU A CA 1
ATOM 3188 C C . GLU A 1 417 ? 9.487 -11.493 28.438 1.00 92.56 417 GLU A C 1
ATOM 3190 O O . GLU A 1 417 ? 9.324 -10.610 29.284 1.00 92.56 417 GLU A O 1
ATOM 3195 N N . ALA A 1 418 ? 8.781 -11.516 27.306 1.00 93.38 418 ALA A N 1
ATOM 3196 C CA . ALA A 1 418 ? 7.762 -10.534 26.970 1.00 93.38 418 ALA A CA 1
ATOM 3197 C C . ALA A 1 418 ? 6.531 -10.653 27.867 1.00 93.38 418 ALA A C 1
ATOM 3199 O O . ALA A 1 418 ? 5.968 -9.624 28.235 1.00 93.38 418 ALA A O 1
ATOM 3200 N N . GLU A 1 419 ? 6.129 -11.867 28.240 1.00 94.00 419 GLU A N 1
ATOM 3201 C CA . GLU A 1 419 ? 5.028 -12.092 29.174 1.00 94.00 419 GLU A CA 1
ATOM 3202 C C . GLU A 1 419 ? 5.359 -11.539 30.562 1.00 94.00 419 GLU A C 1
ATOM 3204 O O . GLU A 1 419 ? 4.590 -10.737 31.093 1.00 94.00 419 GLU A O 1
ATOM 3209 N N . LEU A 1 420 ? 6.535 -11.871 31.106 1.00 93.38 420 LEU A N 1
ATOM 3210 C CA . LEU A 1 420 ? 6.998 -11.330 32.387 1.00 93.38 420 LEU A CA 1
ATOM 3211 C C . LEU A 1 420 ? 7.066 -9.798 32.354 1.00 93.38 420 LEU A C 1
ATOM 3213 O O . LEU A 1 420 ? 6.506 -9.128 33.221 1.00 93.38 420 LEU A O 1
ATOM 3217 N N . HIS A 1 421 ? 7.672 -9.233 31.305 1.00 94.06 421 HIS A N 1
ATOM 3218 C CA . HIS A 1 421 ? 7.771 -7.785 31.139 1.00 94.06 421 HIS A CA 1
ATOM 3219 C C . HIS A 1 421 ? 6.395 -7.109 31.036 1.00 94.06 421 HIS A C 1
ATOM 3221 O O . HIS A 1 421 ? 6.184 -6.029 31.592 1.00 94.06 421 HIS A O 1
ATOM 3227 N N . PHE A 1 422 ? 5.450 -7.724 30.323 1.00 95.00 422 PHE A N 1
ATOM 3228 C CA . PHE A 1 422 ? 4.091 -7.209 30.186 1.00 95.00 422 PHE A CA 1
ATOM 3229 C C . PHE A 1 422 ? 3.357 -7.205 31.532 1.00 95.00 422 PHE A C 1
ATOM 3231 O O . PHE A 1 422 ? 2.706 -6.216 31.869 1.00 95.00 422 PHE A O 1
ATOM 3238 N N . LEU A 1 423 ? 3.482 -8.280 32.315 1.00 94.12 423 LEU A N 1
ATOM 3239 C CA . LEU A 1 423 ? 2.868 -8.389 33.640 1.00 94.12 423 LEU A CA 1
ATOM 3240 C C . LEU A 1 423 ? 3.472 -7.400 34.645 1.00 94.12 423 LEU A C 1
ATOM 3242 O O . LEU A 1 423 ? 2.729 -6.805 35.428 1.00 94.12 423 LEU A O 1
ATOM 3246 N N . ASP A 1 424 ? 4.779 -7.140 34.578 1.00 92.75 424 ASP A N 1
ATOM 3247 C CA . ASP A 1 424 ? 5.426 -6.097 35.381 1.00 92.75 424 ASP A CA 1
ATOM 3248 C C . ASP A 1 424 ? 4.882 -4.700 35.043 1.00 92.75 424 ASP A C 1
ATOM 3250 O O . ASP A 1 424 ? 4.549 -3.919 35.940 1.00 92.75 424 ASP A O 1
ATOM 3254 N N . ARG A 1 425 ? 4.706 -4.387 33.751 1.00 92.81 425 ARG A N 1
ATOM 3255 C CA . ARG A 1 425 ? 4.082 -3.123 33.316 1.00 92.81 425 ARG A CA 1
ATOM 3256 C C . ARG A 1 425 ? 2.621 -3.023 33.729 1.00 92.81 425 ARG A C 1
ATOM 3258 O O . ARG A 1 425 ? 2.184 -1.960 34.167 1.00 92.81 425 ARG A O 1
ATOM 3265 N N . PHE A 1 426 ? 1.880 -4.122 33.654 1.00 93.69 426 PHE A N 1
ATOM 3266 C CA . PHE A 1 426 ? 0.507 -4.180 34.139 1.00 93.69 426 PHE A CA 1
ATOM 3267 C C . PHE A 1 426 ? 0.432 -3.915 35.649 1.00 93.69 426 PHE A C 1
ATOM 3269 O O . PHE A 1 426 ? -0.407 -3.135 36.098 1.00 93.69 426 PHE A O 1
ATOM 3276 N N . LYS A 1 427 ? 1.356 -4.478 36.434 1.00 92.19 427 LYS A N 1
ATOM 3277 C CA . LYS A 1 427 ? 1.468 -4.212 37.872 1.00 92.19 427 LYS A CA 1
ATOM 3278 C C . LYS A 1 427 ? 1.751 -2.743 38.171 1.00 92.19 427 LYS A C 1
ATOM 3280 O O . LYS A 1 427 ? 1.061 -2.158 39.005 1.00 92.19 427 LYS A O 1
ATOM 3285 N N . GLU A 1 428 ? 2.728 -2.142 37.489 1.00 91.81 428 GLU A N 1
ATOM 3286 C CA . GLU A 1 428 ? 3.009 -0.701 37.586 1.00 91.81 428 GLU A CA 1
ATOM 3287 C C . GLU A 1 428 ? 1.747 0.132 37.293 1.00 91.81 428 GLU A C 1
ATOM 3289 O O . GLU A 1 428 ? 1.439 1.071 38.027 1.00 91.81 428 GLU A O 1
ATOM 3294 N N . TRP A 1 429 ? 0.989 -0.242 36.259 1.00 92.94 429 TRP A N 1
ATOM 3295 C CA . TRP A 1 429 ? -0.246 0.430 35.858 1.00 92.94 429 TRP A CA 1
ATOM 3296 C C . TRP A 1 429 ? -1.380 0.320 36.881 1.00 92.94 429 TRP A C 1
ATOM 3298 O O . TRP A 1 429 ? -2.011 1.334 37.194 1.00 92.94 429 TRP A O 1
ATOM 3308 N N . CYS A 1 430 ? -1.612 -0.861 37.460 1.00 90.38 430 CYS A N 1
ATOM 3309 C CA . CYS A 1 430 ? -2.607 -1.036 38.520 1.00 90.38 430 CYS A CA 1
ATOM 3310 C C . CYS A 1 430 ? -2.294 -0.160 39.739 1.00 90.38 430 CYS A C 1
ATOM 3312 O O . CYS A 1 430 ? -3.185 0.515 40.255 1.00 90.38 430 CYS A O 1
ATOM 3314 N N . LEU A 1 431 ? -1.025 -0.139 40.163 1.00 89.19 431 LEU A N 1
ATOM 3315 C CA . LEU A 1 431 ? -0.572 0.661 41.303 1.00 89.19 431 LEU A CA 1
ATOM 3316 C C . LEU A 1 431 ? -0.704 2.165 41.027 1.00 89.19 431 LEU A C 1
ATOM 3318 O O . LEU A 1 431 ? -1.173 2.907 41.887 1.00 89.19 431 LEU A O 1
ATOM 3322 N N . ALA A 1 432 ? -0.341 2.613 39.821 1.00 88.31 432 ALA A N 1
ATOM 3323 C CA . ALA A 1 432 ? -0.484 4.010 39.410 1.00 88.31 432 ALA A CA 1
ATOM 3324 C C . ALA A 1 432 ? -1.955 4.453 39.307 1.00 88.31 432 ALA A C 1
ATOM 3326 O O . ALA A 1 432 ? -2.275 5.605 39.594 1.00 88.31 432 ALA A O 1
ATOM 3327 N N . SER A 1 433 ? -2.853 3.535 38.945 1.00 83.81 433 SER A N 1
ATOM 3328 C CA . SER A 1 433 ? -4.294 3.791 38.824 1.00 83.81 433 SER A CA 1
ATOM 3329 C C . SER A 1 433 ? -5.046 3.743 40.165 1.00 83.81 433 SER A C 1
ATOM 3331 O O . SER A 1 433 ? -6.264 3.900 40.182 1.00 83.81 433 SER A O 1
ATOM 3333 N N . GLY A 1 434 ? -4.347 3.526 41.289 1.00 78.06 434 GLY A N 1
ATOM 3334 C CA . GLY A 1 434 ? -4.943 3.449 42.629 1.00 78.06 434 GLY A CA 1
ATOM 3335 C C . GLY A 1 434 ? -5.647 2.122 42.944 1.00 78.06 434 GLY A C 1
ATOM 3336 O O . GLY A 1 434 ? -6.382 2.045 43.927 1.00 78.06 434 GLY A O 1
ATOM 3337 N N . GLY A 1 435 ? -5.441 1.087 42.124 1.00 75.81 435 GLY A N 1
ATOM 3338 C CA . GLY A 1 435 ? -5.986 -0.254 42.337 1.00 75.81 435 GLY A CA 1
ATOM 3339 C C . GLY A 1 435 ? -5.072 -1.149 43.182 1.00 75.81 435 GLY A C 1
ATOM 3340 O O . GLY A 1 435 ? -3.884 -0.879 43.363 1.00 75.81 435 GLY A O 1
ATOM 3341 N N . THR A 1 436 ? -5.615 -2.259 43.683 1.00 75.56 436 THR A N 1
ATOM 3342 C CA . THR A 1 436 ? -4.828 -3.331 44.308 1.00 75.56 436 THR A CA 1
ATOM 3343 C C . THR A 1 436 ? -4.388 -4.345 43.253 1.00 75.56 436 THR A C 1
ATOM 3345 O O . THR A 1 436 ? -5.157 -4.703 42.364 1.00 75.56 436 THR A O 1
ATOM 3348 N N . PHE A 1 437 ? -3.141 -4.816 43.336 1.00 78.94 437 PHE A N 1
ATOM 3349 C CA . PHE A 1 437 ? -2.643 -5.859 42.438 1.00 78.94 437 PHE A CA 1
ATOM 3350 C C . PHE A 1 437 ? -3.042 -7.249 42.970 1.00 78.94 437 PHE A C 1
ATOM 3352 O O . PHE A 1 437 ? -2.654 -7.584 44.096 1.00 78.94 437 PHE A O 1
ATOM 3359 N N . PRO A 1 438 ? -3.808 -8.062 42.217 1.00 79.44 438 PRO A N 1
ATOM 3360 C CA . PRO A 1 438 ? -4.189 -9.407 42.646 1.00 79.44 438 PRO A CA 1
ATOM 3361 C C . PRO A 1 438 ? -2.977 -10.338 42.795 1.00 79.44 438 PRO A C 1
ATOM 3363 O O . PRO A 1 438 ? -1.952 -10.151 42.147 1.00 79.44 438 PRO A O 1
ATOM 3366 N N . GLN A 1 439 ? -3.089 -11.373 43.633 1.00 73.19 439 GLN A N 1
ATOM 3367 C CA . GLN A 1 439 ? -1.980 -12.313 43.873 1.00 73.19 439 GLN A CA 1
ATOM 3368 C C . GLN A 1 439 ? -1.692 -13.247 42.687 1.00 73.19 439 GLN A C 1
ATOM 3370 O O . GLN A 1 439 ? -0.546 -13.639 42.498 1.00 73.19 439 GLN A O 1
ATOM 3375 N N . HIS A 1 440 ? -2.713 -13.597 41.899 1.00 79.06 440 HIS A N 1
ATOM 3376 C CA . HIS A 1 440 ? -2.585 -14.465 40.728 1.00 79.06 440 HIS A CA 1
ATOM 3377 C C . HIS A 1 440 ? -3.085 -13.704 39.504 1.00 79.06 440 HIS A C 1
ATOM 3379 O O . HIS A 1 440 ? -4.286 -13.478 39.360 1.00 79.06 440 HIS A O 1
ATOM 3385 N N . VAL A 1 441 ? -2.152 -13.278 38.658 1.00 87.25 441 VAL A N 1
ATOM 3386 C CA . VAL A 1 441 ? -2.428 -12.536 37.428 1.00 87.25 441 VAL A CA 1
ATOM 3387 C C . VAL A 1 441 ? -1.734 -13.259 36.287 1.00 87.25 441 VAL A C 1
ATOM 3389 O O . VAL A 1 441 ? -0.520 -13.441 36.324 1.00 87.25 441 VAL A O 1
ATOM 3392 N N . ASP A 1 442 ? -2.509 -13.654 35.285 1.00 91.19 442 ASP A N 1
ATOM 3393 C CA . ASP A 1 442 ? -2.006 -14.161 34.014 1.00 91.19 442 ASP A CA 1
ATOM 3394 C C . ASP A 1 442 ? -2.259 -13.141 32.890 1.00 91.19 442 ASP A C 1
ATOM 3396 O O . ASP A 1 442 ? -2.898 -12.095 33.075 1.00 91.19 442 ASP A O 1
ATOM 3400 N N . LEU A 1 443 ? -1.746 -13.437 31.695 1.00 91.25 443 LEU A N 1
ATOM 3401 C CA . LEU A 1 443 ? -1.896 -12.563 30.535 1.00 91.25 443 LEU A CA 1
ATOM 3402 C C . LEU A 1 443 ? -3.369 -12.360 30.136 1.00 91.25 443 LEU A C 1
ATOM 3404 O O . LEU A 1 443 ? -3.740 -11.288 29.652 1.00 91.25 443 LEU A O 1
ATOM 3408 N N . THR A 1 444 ? -4.210 -13.377 30.325 1.00 92.06 444 THR A N 1
ATOM 3409 C CA . THR A 1 444 ? -5.638 -13.339 29.983 1.00 92.06 444 THR A CA 1
ATOM 3410 C C . THR A 1 444 ? -6.379 -12.352 30.877 1.00 92.06 444 THR A C 1
ATOM 3412 O O . THR A 1 444 ? -7.096 -11.482 30.377 1.00 92.06 444 THR A O 1
ATOM 3415 N N . PHE A 1 445 ? -6.155 -12.440 32.186 1.00 92.12 445 PHE A N 1
ATOM 3416 C CA . PHE A 1 445 ? -6.709 -11.535 33.179 1.00 92.12 445 PHE A CA 1
ATOM 3417 C C . PHE A 1 445 ? -6.246 -10.099 32.930 1.00 92.12 445 PHE A C 1
ATOM 3419 O O . PHE A 1 445 ? -7.075 -9.195 32.830 1.00 92.12 445 PHE A O 1
ATOM 3426 N N . ALA A 1 446 ? -4.939 -9.885 32.749 1.00 92.69 446 ALA A N 1
ATOM 3427 C CA . ALA A 1 446 ? -4.392 -8.553 32.498 1.00 92.69 446 ALA A CA 1
ATOM 3428 C C . ALA A 1 446 ? -5.020 -7.898 31.253 1.00 92.69 446 ALA A C 1
ATOM 3430 O O . ALA A 1 446 ? -5.452 -6.745 31.298 1.00 92.69 446 ALA A O 1
ATOM 3431 N N . LYS A 1 447 ? -5.147 -8.649 30.148 1.00 92.38 447 LYS A N 1
ATOM 3432 C CA . LYS A 1 447 ? -5.811 -8.174 28.922 1.00 92.38 447 LYS A CA 1
ATOM 3433 C C . LYS A 1 447 ? -7.286 -7.840 29.143 1.00 92.38 447 LYS A C 1
ATOM 3435 O O . LYS A 1 447 ? -7.758 -6.845 28.596 1.00 92.38 447 LYS A O 1
ATOM 3440 N N . ALA A 1 448 ? -8.009 -8.644 29.924 1.00 91.81 448 ALA A N 1
ATOM 3441 C CA . ALA A 1 448 ? -9.420 -8.405 30.216 1.00 91.81 448 ALA A CA 1
ATOM 3442 C C . ALA A 1 448 ? -9.626 -7.080 30.967 1.00 91.81 448 ALA A C 1
ATOM 3444 O O . ALA A 1 448 ? -10.437 -6.266 30.529 1.00 91.81 448 ALA A O 1
ATOM 3445 N N . ILE A 1 449 ? -8.833 -6.829 32.014 1.00 92.31 449 ILE A N 1
ATOM 3446 C CA . ILE A 1 449 ? -8.898 -5.592 32.808 1.00 92.31 449 ILE A CA 1
ATOM 3447 C C . ILE A 1 449 ? -8.525 -4.362 31.971 1.00 92.31 449 ILE A C 1
ATOM 3449 O O . ILE A 1 449 ? -9.216 -3.344 32.007 1.00 92.31 449 ILE A O 1
ATOM 3453 N N . LEU A 1 450 ? -7.458 -4.442 31.169 1.00 93.00 450 LEU A N 1
ATOM 3454 C CA . LEU A 1 450 ? -7.072 -3.335 30.285 1.00 93.00 450 LEU A CA 1
ATOM 3455 C C . LEU A 1 450 ? -8.158 -3.026 29.246 1.00 93.00 450 LEU A C 1
ATOM 3457 O O . LEU A 1 450 ? -8.385 -1.861 28.917 1.00 93.00 450 LEU A O 1
ATOM 3461 N N . ARG A 1 451 ? -8.846 -4.054 28.735 1.00 93.50 451 ARG A N 1
ATOM 3462 C CA . ARG A 1 451 ? -9.949 -3.878 27.785 1.00 93.50 451 ARG A CA 1
ATOM 3463 C C . ARG A 1 451 ? -11.188 -3.276 28.444 1.00 93.50 451 ARG A C 1
ATOM 3465 O O . ARG A 1 451 ? -11.806 -2.404 27.845 1.00 93.50 451 ARG A O 1
ATOM 3472 N N . GLU A 1 452 ? -11.521 -3.688 29.664 1.00 93.31 452 GLU A N 1
ATOM 3473 C CA . GLU A 1 452 ? -12.594 -3.066 30.450 1.00 93.31 452 GLU A CA 1
ATOM 3474 C C . GLU A 1 452 ? -12.315 -1.572 30.647 1.00 93.31 452 GLU A C 1
ATOM 3476 O O . GLU A 1 452 ? -13.143 -0.729 30.298 1.00 93.31 452 GLU A O 1
ATOM 3481 N N . ARG A 1 453 ? -11.089 -1.226 31.056 1.00 92.38 453 ARG A N 1
ATOM 3482 C CA . ARG A 1 453 ? -10.668 0.173 31.161 1.00 92.38 453 ARG A CA 1
ATOM 3483 C C . ARG A 1 453 ? -10.766 0.922 29.831 1.00 92.38 453 ARG A C 1
ATOM 3485 O O . ARG A 1 453 ? -11.173 2.083 29.802 1.00 92.38 453 ARG A O 1
ATOM 3492 N N . LEU A 1 454 ? -10.396 0.283 28.721 1.00 93.44 454 LEU A N 1
ATOM 3493 C CA . LEU A 1 454 ? -10.538 0.868 27.389 1.00 93.44 454 LEU A CA 1
ATOM 3494 C C . LEU A 1 454 ? -12.013 1.157 27.061 1.00 93.44 454 LEU A C 1
ATOM 3496 O O . LEU A 1 454 ? -12.318 2.230 26.540 1.00 93.44 454 LEU A O 1
ATOM 3500 N N . HIS A 1 455 ? -12.936 0.252 27.398 1.00 94.06 455 HIS A N 1
ATOM 3501 C CA . HIS A 1 455 ? -14.374 0.466 27.209 1.00 94.06 455 HIS A CA 1
ATOM 3502 C C . HIS A 1 455 ? -14.925 1.607 28.069 1.00 94.06 455 HIS A C 1
ATOM 3504 O O . HIS A 1 455 ? -15.726 2.389 27.560 1.00 94.06 455 HIS A O 1
ATOM 3510 N N . GLU A 1 456 ? -14.461 1.783 29.308 1.00 93.06 456 GLU A N 1
ATOM 3511 C CA . GLU A 1 456 ? -14.827 2.944 30.142 1.00 93.06 456 GLU A CA 1
ATOM 3512 C C . GLU A 1 456 ? -14.400 4.276 29.501 1.00 93.06 456 GLU A C 1
ATOM 3514 O O . GLU A 1 456 ? -15.155 5.258 29.473 1.00 93.06 456 GLU A O 1
ATOM 3519 N N . VAL A 1 457 ? -13.184 4.316 28.947 1.00 91.75 457 VAL A N 1
ATOM 3520 C CA . VAL A 1 457 ? -12.673 5.493 28.233 1.00 91.75 457 VAL A CA 1
ATOM 3521 C C . VAL A 1 457 ? -13.499 5.750 26.972 1.00 91.75 457 VAL A C 1
ATOM 3523 O O . VAL A 1 457 ? -13.892 6.891 26.724 1.00 91.75 457 VAL A O 1
ATOM 3526 N N . ILE A 1 458 ? -13.825 4.706 26.207 1.00 91.31 458 ILE A N 1
ATOM 3527 C CA . ILE A 1 458 ? -14.681 4.812 25.017 1.00 91.31 458 ILE A CA 1
ATOM 3528 C C . ILE A 1 458 ? -16.075 5.324 25.391 1.00 91.31 458 ILE A C 1
ATOM 3530 O O . ILE A 1 458 ? -16.584 6.219 24.718 1.00 91.31 458 ILE A O 1
ATOM 3534 N N . ALA A 1 459 ? -16.677 4.827 26.474 1.00 89.81 459 ALA A N 1
ATOM 3535 C CA . ALA A 1 459 ? -17.965 5.313 26.966 1.00 89.81 459 ALA A CA 1
ATOM 3536 C C . ALA A 1 459 ? -17.901 6.812 27.296 1.00 89.81 459 ALA A C 1
ATOM 3538 O O . ALA A 1 459 ? -18.746 7.583 26.847 1.00 89.81 459 ALA A O 1
ATOM 3539 N N . THR A 1 460 ? -16.834 7.251 27.970 1.00 90.19 460 THR A N 1
ATOM 3540 C CA . THR A 1 460 ? -16.600 8.675 28.260 1.00 90.19 460 THR A CA 1
ATOM 3541 C C . THR A 1 460 ? -16.475 9.516 26.982 1.00 90.19 460 THR A C 1
ATOM 3543 O O . THR A 1 460 ? -17.000 10.630 26.918 1.00 90.19 460 THR A O 1
ATOM 3546 N N . ILE A 1 461 ? -15.780 9.007 25.957 1.00 86.81 461 ILE A N 1
ATOM 3547 C CA . ILE A 1 461 ? -15.648 9.677 24.654 1.00 86.81 461 ILE A CA 1
ATOM 3548 C C . ILE A 1 461 ? -17.018 9.807 23.982 1.00 86.81 461 ILE A C 1
ATOM 3550 O O . ILE A 1 461 ? -17.346 10.894 23.506 1.00 86.81 461 ILE A O 1
ATOM 3554 N N . LYS A 1 462 ? -17.829 8.742 23.990 1.00 84.88 462 LYS A N 1
ATOM 3555 C CA . LYS A 1 462 ? -19.186 8.744 23.426 1.00 84.88 462 LYS A CA 1
ATOM 3556 C C . LYS A 1 462 ? -20.079 9.776 24.107 1.00 84.88 462 LYS A C 1
ATOM 3558 O O . LYS A 1 462 ? -20.605 10.650 23.425 1.00 84.88 462 LYS A O 1
ATOM 3563 N N . THR A 1 463 ? -20.143 9.779 25.440 1.00 85.44 463 THR A N 1
ATOM 3564 C CA . THR A 1 463 ? -20.933 10.770 26.190 1.00 85.44 463 THR A CA 1
ATOM 3565 C C . THR A 1 463 ? -20.516 12.203 25.850 1.00 85.44 463 THR A C 1
ATOM 3567 O O . THR A 1 463 ? -21.357 13.074 25.638 1.00 85.44 463 THR A O 1
ATOM 3570 N N . LYS A 1 464 ? -19.207 12.477 25.755 1.00 84.06 464 LYS A N 1
ATOM 3571 C CA . LYS A 1 464 ? -18.711 13.813 25.383 1.00 84.06 464 LYS A CA 1
ATOM 3572 C C . LYS A 1 464 ? -19.055 14.185 23.943 1.00 84.06 464 LYS A C 1
ATOM 3574 O O . LYS A 1 464 ? -19.384 15.339 23.684 1.00 84.06 464 LYS A O 1
ATOM 3579 N N . ALA A 1 465 ? -18.975 13.240 23.013 1.00 78.62 465 ALA A N 1
ATOM 3580 C CA . ALA A 1 465 ? -19.312 13.475 21.616 1.00 78.62 465 ALA A CA 1
ATOM 3581 C C . ALA A 1 465 ? -20.803 13.766 21.426 1.00 78.62 465 ALA A C 1
ATOM 3583 O O . ALA A 1 465 ? -21.146 14.697 20.702 1.00 78.62 465 ALA A O 1
ATOM 3584 N N . GLU A 1 466 ? -21.675 13.050 22.136 1.00 77.56 466 GLU A N 1
ATOM 3585 C CA . GLU A 1 466 ? -23.112 13.334 22.173 1.00 77.56 466 GLU A CA 1
ATOM 3586 C C . GLU A 1 466 ? -23.394 14.744 22.702 1.00 77.56 466 GLU A C 1
ATOM 3588 O O . GLU A 1 466 ? -24.209 15.468 22.131 1.00 77.56 466 GLU A O 1
ATOM 3593 N N . LEU A 1 467 ? -22.695 15.170 23.761 1.00 78.00 467 LEU A N 1
ATOM 3594 C CA . LEU A 1 467 ? -22.810 16.531 24.292 1.00 78.00 467 LEU A CA 1
ATOM 3595 C C . LEU A 1 467 ? -22.357 17.591 23.277 1.00 78.00 467 LEU A C 1
ATOM 3597 O O . LEU A 1 467 ? -23.021 18.616 23.142 1.00 78.00 467 LEU A O 1
ATOM 3601 N N . ILE A 1 468 ? -21.264 17.346 22.545 1.00 74.06 468 ILE A N 1
ATOM 3602 C CA . ILE A 1 468 ? -20.787 18.249 21.485 1.00 74.06 468 ILE A CA 1
ATOM 3603 C C . ILE A 1 468 ? -21.796 18.312 20.336 1.00 74.06 468 ILE A C 1
ATOM 3605 O O . ILE A 1 468 ? -22.153 19.405 19.912 1.00 74.06 468 ILE A O 1
ATOM 3609 N N . ALA A 1 469 ? -22.303 17.170 19.869 1.00 71.69 469 ALA A N 1
ATOM 3610 C CA . ALA A 1 469 ? -23.290 17.121 18.794 1.00 71.69 469 ALA A CA 1
ATOM 3611 C C . ALA A 1 469 ? -24.590 17.843 19.182 1.00 71.69 469 ALA A C 1
ATOM 3613 O O . ALA A 1 469 ? -25.164 18.563 18.365 1.00 71.69 469 ALA A O 1
ATOM 3614 N N . LYS A 1 470 ? -25.031 17.702 20.441 1.00 69.75 470 LYS A N 1
ATOM 3615 C CA . LYS A 1 470 ? -26.135 18.496 20.995 1.00 69.75 470 LYS A CA 1
ATOM 3616 C C . LYS A 1 470 ? -25.793 19.985 20.941 1.00 69.75 470 LYS A C 1
ATOM 3618 O O . LYS A 1 470 ? -26.538 20.738 20.332 1.00 69.75 470 LYS A O 1
ATOM 3623 N N . ALA A 1 471 ? -24.645 20.399 21.483 1.00 68.31 471 ALA A N 1
ATOM 3624 C CA . ALA A 1 471 ? -24.200 21.796 21.481 1.00 68.31 471 ALA A CA 1
ATOM 3625 C C . ALA A 1 471 ? -24.116 22.415 20.070 1.00 68.31 471 ALA A C 1
ATOM 3627 O O . ALA A 1 471 ? -24.551 23.546 19.876 1.00 68.31 471 ALA A O 1
ATOM 3628 N N . GLU A 1 472 ? -23.603 21.689 19.074 1.00 64.88 472 GLU A N 1
ATOM 3629 C CA . GLU A 1 472 ? -23.503 22.170 17.688 1.00 64.88 472 GLU A CA 1
ATOM 3630 C C . GLU A 1 472 ? -24.881 22.399 17.046 1.00 64.88 472 GLU A C 1
ATOM 3632 O O . GLU A 1 472 ? -25.062 23.386 16.330 1.00 64.88 472 GLU A O 1
ATOM 3637 N N . ARG A 1 473 ? -25.880 21.557 17.352 1.00 63.59 473 ARG A N 1
ATOM 3638 C CA . ARG A 1 473 ? -27.269 21.755 16.898 1.00 63.59 473 ARG A CA 1
ATOM 3639 C C . ARG A 1 473 ? -27.889 23.043 17.440 1.00 63.59 473 ARG A C 1
ATOM 3641 O O . ARG A 1 473 ? -28.641 23.681 16.712 1.00 63.59 473 ARG A O 1
ATOM 3648 N N . PHE A 1 474 ? -27.517 23.469 18.649 1.00 60.44 474 PHE A N 1
ATOM 3649 C CA . PHE A 1 474 ? -27.960 24.747 19.222 1.00 60.44 474 PHE A CA 1
ATOM 3650 C C . PHE A 1 474 ? -27.304 25.975 18.573 1.00 60.44 474 PHE A C 1
ATOM 3652 O O . PHE A 1 474 ? -27.862 27.065 18.644 1.00 60.44 474 PHE A O 1
ATOM 3659 N N . VAL A 1 475 ? -26.122 25.830 17.965 1.00 61.53 475 VAL A N 1
ATOM 3660 C CA . VAL A 1 475 ? -25.353 26.952 17.386 1.00 61.53 475 VAL A CA 1
ATOM 3661 C C . VAL A 1 475 ? -25.699 27.192 15.909 1.00 61.53 475 VAL A C 1
ATOM 3663 O O . VAL A 1 475 ? -25.597 28.314 15.416 1.00 61.53 475 VAL A O 1
ATOM 3666 N N . LEU A 1 476 ? -26.147 26.157 15.194 1.00 54.19 476 LEU A N 1
ATOM 3667 C CA . LEU A 1 476 ? -26.512 26.222 13.774 1.00 54.19 476 LEU A CA 1
ATOM 3668 C C . LEU A 1 476 ? -27.750 27.087 13.400 1.00 54.19 476 LEU A C 1
ATOM 3670 O O . LEU A 1 476 ? -27.806 27.486 12.236 1.00 54.19 476 LEU A O 1
ATOM 3674 N N . PRO A 1 477 ? -28.694 27.472 14.292 1.00 51.78 477 PRO A N 1
ATOM 3675 C CA . PRO A 1 477 ? -29.809 28.367 13.945 1.00 51.78 477 PRO A CA 1
ATOM 3676 C C . PRO A 1 477 ? -29.467 29.865 13.836 1.00 51.78 477 PRO A C 1
ATOM 3678 O O . PRO A 1 477 ? -30.379 30.680 13.764 1.00 51.78 477 PRO A O 1
ATOM 3681 N N . GLY A 1 478 ? -28.194 30.276 13.849 1.00 51.06 478 GLY A N 1
ATOM 3682 C CA . GLY A 1 478 ? -27.817 31.693 13.698 1.00 51.06 478 GLY A CA 1
ATOM 3683 C C . GLY A 1 478 ? -28.094 32.588 14.917 1.00 51.06 478 GLY A C 1
ATOM 3684 O O . GLY A 1 478 ? -27.656 33.736 14.934 1.00 51.06 478 GLY A O 1
ATOM 3685 N N . ASP A 1 479 ? -28.717 32.061 15.968 1.00 52.56 479 ASP A N 1
ATOM 3686 C CA . ASP A 1 479 ? -28.864 32.726 17.262 1.00 52.56 479 ASP A CA 1
ATOM 3687 C C . ASP A 1 479 ? -27.653 32.415 18.148 1.00 52.56 479 ASP A C 1
ATOM 3689 O O . ASP A 1 479 ? -27.714 31.582 19.050 1.00 52.56 479 ASP A O 1
ATOM 3693 N N . VAL A 1 480 ? -26.522 33.084 17.907 1.00 51.72 480 VAL A N 1
ATOM 3694 C CA . VAL A 1 480 ? -25.429 33.114 18.892 1.00 51.72 480 VAL A CA 1
ATOM 3695 C C . VAL A 1 480 ? -25.839 34.101 19.990 1.00 51.72 480 VAL A C 1
ATOM 3697 O O . VAL A 1 480 ? -25.888 35.304 19.720 1.00 51.72 480 VAL A O 1
ATOM 3700 N N . PRO A 1 481 ? -26.145 33.662 21.227 1.00 53.44 481 PRO A N 1
ATOM 3701 C CA . PRO A 1 481 ? -26.563 34.580 22.276 1.00 53.44 481 PRO A CA 1
ATOM 3702 C C . PRO A 1 481 ? -25.403 35.522 22.596 1.00 53.44 481 PRO A C 1
ATOM 3704 O O . PRO A 1 481 ? -24.295 35.086 22.902 1.00 53.44 481 PRO A O 1
ATOM 3707 N N . THR A 1 482 ? -25.654 36.826 22.545 1.00 56.22 482 THR A N 1
ATOM 3708 C CA . THR A 1 482 ? -24.646 37.882 22.729 1.00 56.22 482 THR A CA 1
ATOM 3709 C C . THR A 1 482 ? -24.019 37.911 24.130 1.00 56.22 482 THR A C 1
ATOM 3711 O O . THR A 1 482 ? -23.061 38.652 24.348 1.00 56.22 482 THR A O 1
ATOM 3714 N N . ASN A 1 483 ? -24.514 37.117 25.090 1.00 60.59 483 ASN A N 1
ATOM 3715 C CA . ASN A 1 483 ? -24.002 37.072 26.459 1.00 60.59 483 ASN A CA 1
ATOM 3716 C C . ASN A 1 483 ? -24.166 35.685 27.124 1.00 60.59 483 ASN A C 1
ATOM 3718 O O . ASN A 1 483 ? -25.237 35.078 27.081 1.00 60.59 483 ASN A O 1
ATOM 3722 N N . ILE A 1 484 ? -23.122 35.231 27.831 1.00 59.50 484 ILE A N 1
ATOM 3723 C CA . ILE A 1 484 ? -23.081 34.023 28.682 1.00 59.50 484 ILE A CA 1
ATOM 3724 C C . ILE A 1 484 ? -24.217 33.974 29.717 1.00 59.50 484 ILE A C 1
ATOM 3726 O O . ILE A 1 484 ? -24.667 32.888 30.089 1.00 59.50 484 ILE A O 1
ATOM 3730 N N . THR A 1 485 ? -24.694 35.129 30.187 1.00 58.88 485 THR A N 1
ATOM 3731 C CA . THR A 1 485 ? -25.793 35.207 31.162 1.00 58.88 485 THR A CA 1
ATOM 3732 C C . THR A 1 485 ? -27.116 34.707 30.576 1.00 58.88 485 THR A C 1
ATOM 3734 O O . THR A 1 485 ? -27.849 33.997 31.260 1.00 58.88 485 THR A O 1
ATOM 3737 N N . GLU A 1 486 ? -27.381 34.995 29.299 1.00 61.06 486 GLU A N 1
ATOM 3738 C CA . GLU A 1 486 ? -28.579 34.528 28.587 1.00 61.06 486 GLU A CA 1
ATOM 3739 C C . GLU A 1 486 ? -28.508 33.018 28.325 1.00 61.06 486 GLU A C 1
ATOM 3741 O O . GLU A 1 486 ? -29.493 32.306 28.510 1.00 61.06 486 GLU A O 1
ATOM 3746 N N . VAL A 1 487 ? -27.317 32.498 27.998 1.00 60.97 487 VAL A N 1
ATOM 3747 C CA . VAL A 1 487 ? -27.086 31.050 27.856 1.00 60.97 487 VAL A CA 1
ATOM 3748 C C . VAL A 1 487 ? -27.373 30.326 29.171 1.00 60.97 487 VAL A C 1
ATOM 3750 O O . VAL A 1 487 ? -28.101 29.338 29.173 1.00 60.97 487 VAL A O 1
ATOM 3753 N N . ARG A 1 488 ? -26.858 30.825 30.307 1.00 63.56 488 ARG A N 1
ATOM 3754 C CA . ARG A 1 488 ? -27.132 30.227 31.629 1.00 63.56 488 ARG A CA 1
ATOM 3755 C C . ARG A 1 488 ? -28.603 30.296 32.009 1.00 63.56 488 ARG A C 1
ATOM 3757 O O . ARG A 1 488 ? -29.110 29.347 32.597 1.00 63.56 488 ARG A O 1
ATOM 3764 N N . PHE A 1 489 ? -29.279 31.399 31.697 1.00 68.81 489 PHE A N 1
ATOM 3765 C CA . PHE A 1 489 ? -30.700 31.545 31.991 1.00 68.81 489 PHE A CA 1
ATOM 3766 C C . PHE A 1 489 ? -31.542 30.553 31.182 1.00 68.81 489 PHE A C 1
ATOM 3768 O O . PHE A 1 489 ? -32.382 29.859 31.754 1.00 68.81 489 PHE A O 1
ATOM 3775 N N . ARG A 1 490 ? -31.260 30.412 29.879 1.00 64.62 490 ARG A N 1
ATOM 3776 C CA . ARG A 1 490 ? -31.926 29.424 29.020 1.00 64.62 490 ARG A CA 1
ATOM 3777 C C . ARG A 1 490 ? -31.638 27.995 29.464 1.00 64.62 490 ARG A C 1
ATOM 3779 O O . ARG A 1 490 ? -32.587 27.236 29.585 1.00 64.62 490 ARG A O 1
ATOM 3786 N N . LEU A 1 491 ? -30.383 27.667 29.785 1.00 66.44 491 LEU A N 1
ATOM 3787 C CA . LEU A 1 491 ? -29.986 26.334 30.255 1.00 66.44 491 LEU A CA 1
ATOM 3788 C C . LEU A 1 491 ? -30.678 25.956 31.574 1.00 66.44 491 LEU A C 1
ATOM 3790 O O . LEU A 1 491 ? -31.158 24.839 31.728 1.00 66.44 491 LEU A O 1
ATOM 3794 N N . ASN A 1 492 ? -30.766 26.897 32.520 1.00 71.25 492 ASN A N 1
ATOM 3795 C CA . ASN A 1 492 ? -31.482 26.670 33.775 1.00 71.25 492 ASN A CA 1
ATOM 3796 C C . ASN A 1 492 ? -32.979 26.468 33.538 1.00 71.25 492 ASN A C 1
ATOM 3798 O O . ASN A 1 492 ? -33.572 25.618 34.193 1.00 71.25 492 ASN A O 1
ATOM 3802 N N . ARG A 1 493 ? -33.575 27.210 32.598 1.00 68.94 493 ARG A N 1
ATOM 3803 C CA . ARG A 1 493 ? -34.990 27.070 32.248 1.00 68.94 493 ARG A CA 1
ATOM 3804 C C . ARG A 1 493 ? -35.288 25.713 31.606 1.00 68.94 493 ARG A C 1
ATOM 3806 O O . ARG A 1 493 ? -36.215 25.040 32.040 1.00 68.94 493 ARG A O 1
ATOM 3813 N N . THR A 1 494 ? -34.468 25.254 30.660 1.00 59.91 494 THR A N 1
ATOM 3814 C CA . THR A 1 494 ? -34.623 23.905 30.091 1.00 59.91 494 THR A CA 1
ATOM 3815 C C . THR A 1 494 ? -34.371 22.812 31.119 1.00 59.91 494 THR A C 1
ATOM 3817 O O . THR A 1 494 ? -35.086 21.817 31.115 1.00 59.91 494 THR A O 1
ATOM 3820 N N . GLN A 1 495 ? -33.427 22.996 32.046 1.00 67.50 495 GLN A N 1
ATOM 3821 C CA . GLN A 1 495 ? -33.224 22.037 33.132 1.00 67.50 495 GLN A CA 1
ATOM 3822 C C . GLN A 1 495 ? -34.436 21.980 34.074 1.00 67.50 495 GLN A C 1
ATOM 3824 O O . GLN A 1 495 ? -34.831 20.897 34.500 1.00 67.50 495 GLN A O 1
ATOM 3829 N N . THR A 1 496 ? -35.054 23.121 34.399 1.00 70.38 496 THR A N 1
ATOM 3830 C CA . THR A 1 496 ? -36.272 23.138 35.222 1.00 70.38 496 THR A CA 1
ATOM 3831 C C . THR A 1 496 ? -37.468 22.538 34.497 1.00 70.38 496 THR A C 1
ATOM 3833 O O . THR A 1 496 ? -38.234 21.814 35.128 1.00 70.38 496 THR A O 1
ATOM 3836 N N . ASP A 1 497 ? -37.596 22.779 33.192 1.00 67.50 497 ASP A N 1
ATOM 3837 C CA . ASP A 1 497 ? -38.690 22.252 32.376 1.00 67.50 497 ASP A CA 1
ATOM 3838 C C . ASP A 1 497 ? -38.540 20.732 32.169 1.00 67.50 497 ASP A C 1
ATOM 3840 O O . ASP A 1 497 ? -39.518 19.998 32.302 1.00 67.50 497 ASP A O 1
ATOM 3844 N N . ALA A 1 498 ? -37.312 20.236 31.964 1.00 63.66 498 ALA A N 1
ATOM 3845 C CA . ALA A 1 498 ? -37.008 18.803 31.897 1.00 63.66 498 ALA A CA 1
ATOM 3846 C C . ALA A 1 498 ? -37.289 18.095 33.232 1.00 63.66 498 ALA A C 1
ATOM 3848 O O . ALA A 1 498 ? -37.977 17.078 33.262 1.00 63.66 498 ALA A O 1
ATOM 3849 N N . ASN A 1 499 ? -36.844 18.676 34.351 1.00 72.44 499 ASN A N 1
ATOM 3850 C CA . ASN A 1 499 ? -37.120 18.129 35.681 1.00 72.44 499 ASN A CA 1
ATOM 3851 C C . ASN A 1 499 ? -38.627 18.158 36.019 1.00 72.44 499 ASN A C 1
ATOM 3853 O O . ASN A 1 499 ? -39.110 17.310 36.768 1.00 72.44 499 ASN A O 1
ATOM 3857 N N . ALA A 1 500 ? -39.382 19.140 35.513 1.00 72.50 500 ALA A N 1
ATOM 3858 C CA . ALA A 1 500 ? -40.834 19.200 35.683 1.00 72.50 500 ALA A CA 1
ATOM 3859 C C . ALA A 1 500 ? -41.551 18.132 34.839 1.00 72.50 500 ALA A C 1
ATOM 3861 O O . ALA A 1 500 ? -42.474 17.490 35.337 1.00 72.50 500 ALA A O 1
ATOM 3862 N N . ALA A 1 501 ? -41.091 17.893 33.608 1.00 68.31 501 ALA A N 1
ATOM 3863 C CA . ALA A 1 501 ? -41.603 16.827 32.750 1.00 68.31 501 ALA A CA 1
ATOM 3864 C C . ALA A 1 501 ? -41.324 15.428 33.331 1.00 68.31 501 ALA A C 1
ATOM 3866 O O . ALA A 1 501 ? -42.211 14.578 33.331 1.00 68.31 501 ALA A O 1
ATOM 3867 N N . GLU A 1 502 ? -40.135 15.196 33.904 1.00 69.56 502 GLU A N 1
ATOM 3868 C CA . GLU A 1 502 ? -39.819 13.939 34.601 1.00 69.56 502 GLU A CA 1
ATOM 3869 C C . GLU A 1 502 ? -40.746 13.694 35.799 1.00 69.56 502 GLU A C 1
ATOM 3871 O O . GLU A 1 502 ? -41.265 12.589 35.959 1.00 69.56 502 GLU A O 1
ATOM 3876 N N . ARG A 1 503 ? -41.025 14.727 36.605 1.00 75.69 503 ARG A N 1
ATOM 3877 C CA . ARG A 1 503 ? -41.963 14.619 37.737 1.00 75.69 503 ARG A CA 1
ATOM 3878 C C . ARG A 1 503 ? -43.384 14.296 37.288 1.00 75.69 503 ARG A C 1
ATOM 3880 O O . ARG A 1 503 ? -44.017 13.429 37.882 1.00 75.69 503 ARG A O 1
ATOM 3887 N N . ASN A 1 504 ? -43.868 14.943 36.229 1.00 75.81 504 ASN A N 1
ATOM 3888 C CA . ASN A 1 504 ? -45.193 14.648 35.680 1.00 75.81 504 ASN A CA 1
ATOM 3889 C C . ASN A 1 504 ? -45.278 13.199 35.173 1.00 75.81 504 ASN A C 1
ATOM 3891 O O . ASN A 1 504 ? -46.253 12.506 35.466 1.00 75.81 504 ASN A O 1
ATOM 3895 N N . ARG A 1 505 ? -44.215 12.691 34.533 1.00 71.25 505 ARG A N 1
ATOM 3896 C CA . ARG A 1 505 ? -44.119 11.293 34.080 1.00 71.25 505 ARG A CA 1
ATOM 3897 C C . ARG A 1 505 ? -44.149 10.302 35.244 1.00 71.25 505 ARG A C 1
ATOM 3899 O O . ARG A 1 505 ? -44.843 9.282 35.177 1.00 71.25 505 ARG A O 1
ATOM 3906 N N . GLU A 1 506 ? -43.414 10.586 36.318 1.00 77.38 506 GLU A N 1
ATOM 3907 C CA . GLU A 1 506 ? -43.456 9.779 37.542 1.00 77.38 506 GLU A CA 1
ATOM 3908 C C . GLU A 1 506 ? -44.852 9.788 38.176 1.00 77.38 506 GLU A C 1
ATOM 3910 O O . GLU A 1 506 ? -45.361 8.733 38.570 1.00 77.38 506 GLU A O 1
ATOM 3915 N N . ASP A 1 507 ? -45.510 10.946 38.224 1.00 81.69 507 ASP A N 1
ATOM 3916 C CA . ASP A 1 507 ? -46.868 11.081 38.745 1.00 81.69 507 ASP A CA 1
ATOM 3917 C C . ASP A 1 507 ? -47.891 10.313 37.901 1.00 81.69 507 ASP A C 1
ATOM 3919 O O . ASP A 1 507 ? -48.738 9.612 38.467 1.00 81.69 507 ASP A O 1
ATOM 3923 N N . LEU A 1 508 ? -47.789 10.353 36.569 1.00 79.62 508 LEU A N 1
ATOM 3924 C CA . LEU A 1 508 ? -48.678 9.611 35.674 1.00 79.62 508 LEU A CA 1
ATOM 3925 C C . LEU A 1 508 ? -48.476 8.091 35.799 1.00 79.62 508 LEU A C 1
ATOM 3927 O O . LEU A 1 508 ? -49.445 7.335 35.888 1.00 79.62 508 LEU A O 1
ATOM 3931 N N . SER A 1 509 ? -47.225 7.636 35.920 1.00 77.69 509 SER A N 1
ATOM 3932 C CA . SER A 1 509 ? -46.884 6.229 36.188 1.00 77.69 509 SER A CA 1
ATOM 3933 C C . SER A 1 509 ? -47.404 5.756 37.554 1.00 77.69 509 SER A C 1
ATOM 3935 O O . SER A 1 509 ? -47.933 4.648 37.711 1.00 77.69 509 SER A O 1
ATOM 3937 N N . ASN A 1 510 ? -47.326 6.618 38.570 1.00 81.94 510 ASN A N 1
ATOM 3938 C CA . ASN A 1 510 ? -47.904 6.352 39.884 1.00 81.94 510 ASN A CA 1
ATOM 3939 C C . ASN A 1 510 ? -49.440 6.286 39.831 1.00 81.94 510 ASN A C 1
ATOM 3941 O O . ASN A 1 510 ? -50.038 5.442 40.507 1.00 81.94 510 ASN A O 1
ATOM 3945 N N . GLN A 1 511 ? -50.088 7.140 39.035 1.00 82.31 511 GLN A N 1
ATOM 3946 C CA . GLN A 1 511 ? -51.536 7.104 38.811 1.00 82.31 511 GLN A CA 1
ATOM 3947 C C . GLN A 1 511 ? -51.970 5.834 38.075 1.00 82.31 511 GLN A C 1
ATOM 3949 O O . GLN A 1 511 ? -52.927 5.192 38.513 1.00 82.31 511 GLN A O 1
ATOM 3954 N N . HIS A 1 512 ? -51.234 5.415 37.044 1.00 84.19 512 HIS A N 1
ATOM 3955 C CA . HIS A 1 512 ? -51.478 4.164 36.321 1.00 84.19 512 HIS A CA 1
ATOM 3956 C C . HIS A 1 512 ? -51.421 2.956 37.261 1.00 84.19 512 HIS A C 1
ATOM 3958 O O . HIS A 1 512 ? -52.375 2.182 37.358 1.00 84.19 512 HIS A O 1
ATOM 3964 N N . ARG A 1 513 ? -50.361 2.847 38.068 1.00 81.88 513 ARG A N 1
ATOM 3965 C CA . ARG A 1 513 ? -50.209 1.761 39.050 1.00 81.88 513 ARG A CA 1
ATOM 3966 C C . ARG A 1 513 ? -51.349 1.726 40.066 1.00 81.88 513 ARG A C 1
ATOM 3968 O O . ARG A 1 513 ? -51.854 0.652 40.400 1.00 81.88 513 ARG A O 1
ATOM 3975 N N . LYS A 1 514 ? -51.776 2.901 40.546 1.00 85.44 514 LYS A N 1
ATOM 3976 C CA . LYS A 1 514 ? -52.937 3.029 41.438 1.00 85.44 514 LYS A CA 1
ATOM 3977 C C . LYS A 1 514 ? -54.219 2.574 40.741 1.00 85.44 514 LYS A C 1
ATOM 3979 O O . LYS A 1 514 ? -54.969 1.813 41.343 1.00 85.44 514 LYS A O 1
ATOM 3984 N N . ALA A 1 515 ? -54.445 2.963 39.487 1.00 82.75 515 ALA A N 1
ATOM 3985 C CA . ALA A 1 515 ? -55.622 2.567 38.715 1.00 82.75 515 ALA A CA 1
ATOM 3986 C C . ALA A 1 515 ? -55.717 1.040 38.548 1.00 82.75 515 ALA A C 1
ATOM 3988 O O . ALA A 1 515 ? -56.766 0.453 38.827 1.00 82.75 515 ALA A O 1
ATOM 3989 N N . ILE A 1 516 ? -54.611 0.380 38.191 1.00 83.44 516 ILE A N 1
ATOM 3990 C CA . ILE A 1 516 ? -54.550 -1.083 38.050 1.00 83.44 516 ILE A CA 1
ATOM 3991 C C . ILE A 1 516 ? -54.826 -1.778 39.387 1.00 83.44 516 ILE A C 1
ATOM 3993 O O . ILE A 1 516 ? -55.658 -2.686 39.454 1.00 83.44 516 ILE A O 1
ATOM 3997 N N . HIS A 1 517 ? -54.207 -1.309 40.471 1.00 85.38 517 HIS A N 1
ATOM 3998 C CA . HIS A 1 517 ? -54.432 -1.850 41.812 1.00 85.38 517 HIS A CA 1
ATOM 3999 C C . HIS A 1 517 ? -55.887 -1.662 42.289 1.00 85.38 517 HIS A C 1
ATOM 4001 O O . HIS A 1 517 ? -56.495 -2.567 42.870 1.00 85.38 517 HIS A O 1
ATOM 4007 N N . THR A 1 518 ? -56.497 -0.505 42.022 1.00 84.50 518 THR A N 1
ATOM 4008 C CA . THR A 1 518 ? -57.912 -0.243 42.326 1.00 84.50 518 THR A CA 1
ATOM 4009 C C . THR A 1 518 ? -58.848 -1.148 41.519 1.00 84.50 518 THR A C 1
ATOM 4011 O O . THR A 1 518 ? -59.840 -1.640 42.058 1.00 84.50 518 THR A O 1
ATOM 4014 N N . LEU A 1 519 ? -58.541 -1.422 40.251 1.00 82.88 519 LEU A N 1
ATOM 4015 C CA . LEU A 1 519 ? -59.338 -2.337 39.432 1.00 82.88 519 LEU A CA 1
ATOM 4016 C C . LEU A 1 519 ? -59.188 -3.794 39.879 1.00 82.88 519 LEU A C 1
ATOM 4018 O O . LEU A 1 519 ? -60.181 -4.520 39.913 1.00 82.88 519 LEU A O 1
ATOM 4022 N N . ASP A 1 520 ? -57.987 -4.225 40.269 1.00 81.88 520 ASP A N 1
ATOM 4023 C CA . ASP A 1 520 ? -57.769 -5.584 40.773 1.00 81.88 520 ASP A CA 1
ATOM 4024 C C . ASP A 1 520 ? -58.459 -5.819 42.125 1.00 81.88 520 ASP A C 1
ATOM 4026 O O . ASP A 1 520 ? -59.225 -6.773 42.285 1.00 81.88 520 ASP A O 1
ATOM 4030 N N . SER A 1 521 ? -58.307 -4.884 43.067 1.00 83.06 521 SER A N 1
ATOM 4031 C CA . SER A 1 521 ? -59.030 -4.922 44.346 1.00 83.06 521 SER A CA 1
ATOM 4032 C C . SER A 1 521 ? -60.553 -4.964 44.156 1.00 83.06 521 SER A C 1
ATOM 4034 O O . SER A 1 521 ? -61.220 -5.794 44.776 1.00 83.06 521 SER A O 1
ATOM 4036 N N . ARG A 1 522 ? -61.119 -4.166 43.238 1.00 81.50 522 ARG A N 1
ATOM 4037 C CA . ARG A 1 522 ? -62.550 -4.240 42.880 1.00 81.50 522 ARG A CA 1
ATOM 4038 C C . ARG A 1 522 ? -62.923 -5.574 42.233 1.00 81.50 522 ARG A C 1
ATOM 4040 O O . ARG A 1 522 ? -63.961 -6.139 42.566 1.00 81.50 522 ARG A O 1
ATOM 4047 N N . GLY A 1 523 ? -62.069 -6.119 41.370 1.00 79.88 523 GLY A N 1
ATOM 4048 C CA . GLY A 1 523 ? -62.272 -7.421 40.729 1.00 79.88 523 GLY A CA 1
ATOM 4049 C C . GLY A 1 523 ? -62.270 -8.594 41.715 1.00 79.88 523 GLY A C 1
ATOM 4050 O O . GLY A 1 523 ? -62.932 -9.610 41.466 1.00 79.88 523 GLY A O 1
ATOM 4051 N N . ASN A 1 524 ? -61.572 -8.435 42.843 1.00 78.81 524 ASN A N 1
ATOM 4052 C CA . ASN A 1 524 ? -61.518 -9.388 43.950 1.00 78.81 524 ASN A CA 1
ATOM 4053 C C . ASN A 1 524 ? -62.748 -9.328 44.870 1.00 78.81 524 ASN A C 1
ATOM 4055 O O . ASN A 1 524 ? -63.061 -10.336 45.508 1.00 78.81 524 ASN A O 1
ATOM 4059 N N . LEU A 1 525 ? -63.485 -8.211 44.872 1.00 81.62 525 LEU A N 1
ATOM 4060 C CA . LEU A 1 525 ? -64.765 -8.046 45.578 1.00 81.62 525 LEU A CA 1
ATOM 4061 C C . LEU A 1 525 ? -65.957 -8.679 44.837 1.00 81.62 525 LEU A C 1
ATOM 4063 O O . LEU A 1 525 ? -67.069 -8.699 45.361 1.00 81.62 525 LEU A O 1
ATOM 4067 N N . HIS A 1 526 ? -65.755 -9.207 43.625 1.00 83.06 526 HIS A N 1
ATOM 4068 C CA . HIS A 1 526 ? -66.809 -9.932 42.914 1.00 83.06 526 HIS A CA 1
ATOM 4069 C C . HIS A 1 526 ? -67.171 -11.232 43.663 1.00 83.06 526 HIS A C 1
ATOM 4071 O O . HIS A 1 526 ? -66.274 -11.869 44.228 1.00 83.06 526 HIS A O 1
ATOM 4077 N N . PRO A 1 527 ? -68.446 -11.675 43.630 1.00 84.94 527 PRO A N 1
ATOM 4078 C CA . PRO A 1 527 ? -68.890 -12.888 44.317 1.00 84.94 527 PRO A CA 1
ATOM 4079 C C . PRO A 1 527 ? -67.995 -14.101 44.030 1.00 84.94 527 PRO A C 1
ATOM 4081 O O . PRO A 1 527 ? -67.604 -14.327 42.883 1.00 84.94 527 PRO A O 1
ATOM 4084 N N . LEU A 1 528 ? -67.702 -14.910 45.058 1.00 77.88 528 LEU A N 1
ATOM 4085 C CA . LEU A 1 528 ? -66.790 -16.063 44.958 1.00 77.88 528 LEU A CA 1
ATOM 4086 C C . LEU A 1 528 ? -67.168 -17.017 43.819 1.00 77.88 528 LEU A C 1
ATOM 4088 O O . LEU A 1 528 ? -66.292 -17.443 43.072 1.00 77.88 528 LEU A O 1
ATOM 4092 N N . TRP A 1 529 ? -68.462 -17.271 43.608 1.00 78.25 529 TRP A N 1
ATOM 4093 C CA . TRP A 1 529 ? -68.920 -18.113 42.503 1.00 78.25 529 TRP A CA 1
ATOM 4094 C C . TRP A 1 529 ? -68.540 -17.526 41.133 1.00 78.25 529 TRP A C 1
ATOM 4096 O O . TRP A 1 529 ? -68.000 -18.246 40.302 1.00 78.25 529 TRP A O 1
ATOM 4106 N N . MET A 1 530 ? -68.686 -16.210 40.912 1.00 81.25 530 MET A N 1
ATOM 4107 C CA . MET A 1 530 ? -68.266 -15.556 39.660 1.00 81.25 530 MET A CA 1
ATOM 4108 C C . MET A 1 530 ? -66.753 -15.655 39.432 1.00 81.25 530 MET A C 1
ATOM 4110 O O . MET A 1 530 ? -66.294 -15.631 38.291 1.00 81.25 530 MET A O 1
ATOM 4114 N N . ARG A 1 531 ? -65.965 -15.731 40.510 1.00 78.19 531 ARG A N 1
ATOM 4115 C CA . ARG A 1 531 ? -64.511 -15.917 40.440 1.00 78.19 531 ARG A CA 1
ATOM 4116 C C . ARG A 1 531 ? -64.136 -17.358 40.098 1.00 78.19 531 ARG A C 1
ATOM 4118 O O . ARG A 1 531 ? -63.206 -17.548 39.329 1.00 78.19 531 ARG A O 1
ATOM 4125 N N . TRP A 1 532 ? -64.865 -18.338 40.628 1.00 78.00 532 TRP A N 1
ATOM 4126 C CA . TRP A 1 532 ? -64.605 -19.764 40.412 1.00 78.00 532 TRP A CA 1
ATOM 4127 C C . TRP A 1 532 ? -64.977 -20.237 39.004 1.00 78.00 532 TRP A C 1
ATOM 4129 O O . TRP A 1 532 ? -64.248 -21.026 38.414 1.00 78.00 532 TRP A O 1
ATOM 4139 N N . VAL A 1 533 ? -66.073 -19.724 38.435 1.00 82.88 533 VAL A N 1
ATOM 4140 C CA . VAL A 1 533 ? -66.517 -20.077 37.073 1.00 82.88 533 VAL A CA 1
ATOM 4141 C C . VAL A 1 533 ? -66.152 -19.024 36.022 1.00 82.88 533 VAL A C 1
ATOM 4143 O O . VAL A 1 533 ? -66.799 -18.912 34.984 1.00 82.88 533 VAL A O 1
ATOM 4146 N N . SER A 1 534 ? -65.098 -18.235 36.256 1.00 75.06 534 SER A N 1
ATOM 4147 C CA . SER A 1 534 ? -64.703 -17.160 35.336 1.00 75.06 534 SER A CA 1
ATOM 4148 C C . SER A 1 534 ? -64.099 -17.628 34.016 1.00 75.06 534 SER A C 1
ATOM 4150 O O . SER A 1 534 ? -63.866 -16.792 33.157 1.00 75.06 534 SER A O 1
ATOM 4152 N N . PHE A 1 535 ? -63.839 -18.928 33.860 1.00 77.00 535 PHE A N 1
ATOM 4153 C CA . PHE A 1 535 ? -63.439 -19.530 32.585 1.00 77.00 535 PHE A CA 1
ATOM 4154 C C . PHE A 1 535 ? -64.607 -19.628 31.587 1.00 77.00 535 PHE A C 1
ATOM 4156 O O . PHE A 1 535 ? -64.389 -19.925 30.416 1.00 77.00 535 PHE A O 1
ATOM 4163 N N . LEU A 1 536 ? -65.850 -19.398 32.035 1.00 82.12 536 LEU A N 1
ATOM 4164 C CA . LEU A 1 536 ? -67.012 -19.326 31.157 1.00 82.12 536 LEU A CA 1
ATOM 4165 C C . LEU A 1 536 ? -67.114 -17.923 30.525 1.00 82.12 536 LEU A C 1
ATOM 4167 O O . LEU A 1 536 ? -67.305 -16.948 31.264 1.00 82.12 536 LEU A O 1
ATOM 4171 N N . PRO A 1 537 ? -67.106 -17.805 29.180 1.00 81.25 537 PRO A N 1
ATOM 4172 C CA . PRO A 1 537 ? -67.171 -16.523 28.472 1.00 81.25 537 PRO A CA 1
ATOM 4173 C C . PRO A 1 537 ? -68.278 -15.551 28.933 1.00 81.25 537 PRO A C 1
ATOM 4175 O O . PRO A 1 537 ? -67.977 -14.374 29.133 1.00 81.25 537 PRO A O 1
ATOM 4178 N N . PRO A 1 538 ? -69.540 -15.974 29.186 1.00 81.31 538 PRO A N 1
ATOM 4179 C CA . PRO A 1 538 ? -70.587 -15.036 29.614 1.00 81.31 538 PRO A CA 1
ATOM 4180 C C . PRO A 1 538 ? -70.351 -14.458 31.018 1.00 81.31 538 PRO A C 1
ATOM 4182 O O . PRO A 1 538 ? -70.794 -13.350 31.325 1.00 81.31 538 PRO A O 1
ATOM 4185 N N . ILE A 1 539 ? -69.652 -15.194 31.886 1.00 81.06 539 ILE A N 1
ATOM 4186 C CA . ILE A 1 539 ? -69.331 -14.751 33.246 1.00 81.06 539 ILE A CA 1
ATOM 4187 C C . ILE A 1 539 ? -68.129 -13.812 33.209 1.00 81.06 539 ILE A C 1
ATOM 4189 O O . ILE A 1 539 ? -68.136 -12.784 33.887 1.00 81.06 539 ILE A O 1
ATOM 4193 N N . GLU A 1 540 ? -67.128 -14.113 32.383 1.00 79.94 540 GLU A N 1
ATOM 4194 C CA . GLU A 1 540 ? -65.986 -13.230 32.165 1.00 79.94 540 GLU A CA 1
ATOM 4195 C C . GLU A 1 540 ? -66.410 -11.871 31.591 1.00 79.94 540 GLU A C 1
ATOM 4197 O O . GLU A 1 540 ? -66.029 -10.837 32.147 1.00 79.94 540 GLU A O 1
ATOM 4202 N N . ALA A 1 541 ? -67.288 -11.865 30.584 1.00 81.69 541 ALA A N 1
ATOM 4203 C CA . ALA A 1 541 ? -67.848 -10.647 29.999 1.00 81.69 541 ALA A CA 1
ATOM 4204 C C . ALA A 1 541 ? -68.623 -9.813 31.031 1.00 81.69 541 ALA A C 1
ATOM 4206 O O . ALA A 1 541 ? -68.466 -8.593 31.115 1.00 81.69 541 ALA A O 1
ATOM 4207 N N . ARG A 1 542 ? -69.407 -10.463 31.902 1.00 81.19 542 ARG A N 1
ATOM 4208 C CA . ARG A 1 542 ? -70.146 -9.772 32.970 1.00 81.19 542 ARG A CA 1
ATOM 4209 C C . ARG A 1 542 ? -69.220 -9.179 34.035 1.00 81.19 542 ARG A C 1
ATOM 4211 O O . ARG A 1 542 ? -69.486 -8.090 34.542 1.00 81.19 542 ARG A O 1
ATOM 4218 N N . ARG A 1 543 ? -68.115 -9.859 34.363 1.00 81.69 543 ARG A N 1
ATOM 4219 C CA . ARG A 1 543 ? -67.083 -9.320 35.266 1.00 81.69 543 ARG A CA 1
ATOM 4220 C C . ARG A 1 543 ? -66.324 -8.157 34.624 1.00 81.69 543 ARG A C 1
ATOM 4222 O O . ARG A 1 543 ? -66.051 -7.180 35.316 1.00 81.69 543 ARG A O 1
ATOM 4229 N N . ALA A 1 544 ? -66.019 -8.236 33.331 1.00 82.62 544 ALA A N 1
ATOM 4230 C CA . ALA A 1 544 ? -65.394 -7.149 32.584 1.00 82.62 544 ALA A CA 1
ATOM 4231 C C . ALA A 1 544 ? -66.299 -5.903 32.533 1.00 82.62 544 ALA A C 1
ATOM 4233 O O . ALA A 1 544 ? -65.828 -4.800 32.795 1.00 82.62 544 ALA A O 1
ATOM 4234 N N . ALA A 1 545 ? -67.610 -6.074 32.329 1.00 81.38 545 ALA A N 1
ATOM 4235 C CA . ALA A 1 545 ? -68.578 -4.973 32.311 1.00 81.38 545 ALA A CA 1
ATOM 4236 C C . ALA A 1 545 ? -68.663 -4.198 33.644 1.00 81.38 545 ALA A C 1
ATOM 4238 O O . ALA A 1 545 ? -68.732 -2.968 33.643 1.00 81.38 545 ALA A O 1
ATOM 4239 N N . LEU A 1 546 ? -68.606 -4.889 34.790 1.00 82.06 546 LEU A N 1
ATOM 4240 C CA . LEU A 1 546 ? -68.595 -4.248 36.117 1.00 82.06 546 LEU A CA 1
ATOM 4241 C C . LEU A 1 546 ? -67.309 -3.447 36.372 1.00 82.06 546 LEU A C 1
ATOM 4243 O O . LEU A 1 546 ? -67.346 -2.335 36.909 1.00 82.06 546 LEU A O 1
ATOM 4247 N N . LEU A 1 547 ? -66.162 -3.992 35.959 1.00 83.50 547 LEU A N 1
ATOM 4248 C CA . LEU A 1 547 ? -64.883 -3.287 36.049 1.00 83.50 547 LEU A CA 1
ATOM 4249 C C . LEU A 1 547 ? -64.828 -2.093 35.093 1.00 83.50 547 LEU A C 1
ATOM 4251 O O . LEU A 1 547 ? -64.300 -1.051 35.472 1.00 83.50 547 LEU A O 1
ATOM 4255 N N . ARG A 1 548 ? -65.458 -2.191 33.916 1.00 82.31 548 ARG A N 1
ATOM 4256 C CA . ARG A 1 548 ? -65.611 -1.072 32.975 1.00 82.31 548 ARG A CA 1
ATOM 4257 C C . ARG A 1 548 ? -66.385 0.083 33.590 1.00 82.31 548 ARG A C 1
ATOM 4259 O O . ARG A 1 548 ? -65.902 1.205 33.549 1.00 82.31 548 ARG A O 1
ATOM 4266 N N . GLN A 1 549 ? -67.519 -0.178 34.241 1.00 81.25 549 GLN A N 1
ATOM 4267 C CA . GLN A 1 549 ? -68.270 0.873 34.941 1.00 81.25 549 GLN A CA 1
ATOM 4268 C C . GLN A 1 549 ? -67.416 1.589 35.994 1.00 81.25 549 GLN A C 1
ATOM 4270 O O . GLN A 1 549 ? -67.480 2.810 36.120 1.00 81.25 549 GLN A O 1
ATOM 4275 N N . THR A 1 550 ? -66.576 0.841 36.717 1.00 82.38 550 THR A N 1
ATOM 4276 C CA . THR A 1 550 ? -65.629 1.419 37.678 1.00 82.38 550 THR A CA 1
ATOM 4277 C C . THR A 1 550 ? -64.552 2.255 36.986 1.00 82.38 550 THR A C 1
ATOM 4279 O O . THR A 1 550 ? -64.304 3.381 37.412 1.00 82.38 550 THR A O 1
ATOM 4282 N N . ALA A 1 551 ? -63.935 1.738 35.921 1.00 82.44 551 ALA A N 1
ATOM 4283 C CA . ALA A 1 551 ? -62.892 2.437 35.176 1.00 82.44 551 ALA A CA 1
ATOM 4284 C C . ALA A 1 551 ? -63.411 3.744 34.552 1.00 82.44 551 ALA A C 1
ATOM 4286 O O . ALA A 1 551 ? -62.756 4.776 34.656 1.00 82.44 551 ALA A O 1
ATOM 4287 N N . THR A 1 552 ? -64.621 3.739 33.990 1.00 82.88 552 THR A N 1
ATOM 4288 C CA . THR A 1 552 ? -65.255 4.936 33.421 1.00 82.88 552 THR A CA 1
ATOM 4289 C C . THR A 1 552 ? -65.677 5.937 34.503 1.00 82.88 552 THR A C 1
ATOM 4291 O O . THR A 1 552 ? -65.510 7.141 34.322 1.00 82.88 552 THR A O 1
ATOM 4294 N N . ALA A 1 553 ? -66.182 5.477 35.655 1.00 83.31 553 ALA A N 1
ATOM 4295 C CA . ALA A 1 553 ? -66.540 6.360 36.772 1.00 83.31 553 ALA A CA 1
ATOM 4296 C C . ALA A 1 553 ? -65.317 7.065 37.384 1.00 83.31 553 ALA A C 1
ATOM 4298 O O . ALA A 1 553 ? -65.407 8.224 37.784 1.00 83.31 553 ALA A O 1
ATOM 4299 N N . LEU A 1 554 ? -64.172 6.376 37.423 1.00 83.12 554 LEU A N 1
ATOM 4300 C CA . LEU A 1 554 ? -62.894 6.911 37.898 1.00 83.12 554 LEU A CA 1
ATOM 4301 C C . LEU A 1 554 ? -62.090 7.634 36.805 1.00 83.12 554 LEU A C 1
ATOM 4303 O O . LEU A 1 554 ? -60.991 8.102 37.084 1.00 83.12 554 LEU A O 1
ATOM 4307 N N . LYS A 1 555 ? -62.648 7.768 35.592 1.00 81.50 555 LYS A N 1
ATOM 4308 C CA . LYS A 1 555 ? -62.023 8.410 34.421 1.00 81.50 555 LYS A CA 1
ATOM 4309 C C . LYS A 1 555 ? -60.715 7.755 33.946 1.00 81.50 555 LYS A C 1
ATOM 4311 O O . LYS A 1 555 ? -59.894 8.421 33.333 1.00 81.50 555 LYS A O 1
ATOM 4316 N N . TYR A 1 556 ? -60.528 6.460 34.195 1.00 83.56 556 TYR A N 1
ATOM 4317 C CA . TYR A 1 556 ? -59.395 5.690 33.658 1.00 83.56 556 TYR A CA 1
ATOM 4318 C C . TYR A 1 556 ? -59.591 5.279 32.196 1.00 83.56 556 TYR A C 1
ATOM 4320 O O . TYR A 1 556 ? -58.633 4.912 31.531 1.00 83.56 556 TYR A O 1
ATOM 4328 N N . LEU A 1 557 ? -60.835 5.301 31.716 1.00 81.19 557 LEU A N 1
ATOM 4329 C CA . LEU A 1 557 ? -61.210 5.014 30.335 1.00 81.19 557 LEU A CA 1
ATOM 4330 C C . LEU A 1 557 ? -62.269 6.032 29.882 1.00 81.19 557 LEU A C 1
ATOM 4332 O O . LEU A 1 557 ? -63.178 6.341 30.670 1.00 81.19 557 LEU A O 1
ATOM 4336 N N . PRO A 1 558 ? -62.205 6.522 28.631 1.00 76.88 558 PRO A N 1
ATOM 4337 C CA . PRO A 1 558 ? -63.264 7.331 28.039 1.00 76.88 558 PRO A CA 1
ATOM 4338 C C . PRO A 1 558 ? -64.584 6.544 27.944 1.00 76.88 558 PRO A C 1
ATOM 4340 O O . PRO A 1 558 ? -64.627 5.319 28.075 1.00 76.88 558 PRO A O 1
ATOM 4343 N N . LYS A 1 559 ? -65.700 7.257 27.749 1.00 70.50 559 LYS A N 1
ATOM 4344 C CA . LYS A 1 559 ? -67.053 6.666 27.728 1.00 70.50 559 LYS A CA 1
ATOM 4345 C C . LYS A 1 559 ? -67.363 5.832 26.471 1.00 70.50 559 LYS A C 1
ATOM 4347 O O . LYS A 1 559 ? -68.449 5.262 26.410 1.00 70.50 559 LYS A O 1
ATOM 4352 N N . ASP A 1 560 ? -66.444 5.746 25.512 1.00 62.88 560 ASP A N 1
ATOM 4353 C CA . ASP A 1 560 ? -66.724 5.241 24.166 1.00 62.88 560 ASP A CA 1
ATOM 4354 C C . ASP A 1 560 ? -66.929 3.717 24.063 1.00 62.88 560 ASP A C 1
ATOM 4356 O O . ASP A 1 560 ? -66.552 2.918 24.928 1.00 62.88 560 ASP A O 1
ATOM 4360 N N . ASP A 1 561 ? -67.588 3.341 22.965 1.00 53.50 561 ASP A N 1
ATOM 4361 C CA . ASP A 1 561 ? -68.438 2.162 22.762 1.00 53.50 561 ASP A CA 1
ATOM 4362 C C . ASP A 1 561 ? -67.679 0.888 22.324 1.00 53.50 561 ASP A C 1
ATOM 4364 O O . ASP A 1 561 ? -68.098 0.147 21.437 1.00 53.50 561 ASP A O 1
ATOM 4368 N N . ILE A 1 562 ? -66.519 0.613 22.930 1.00 58.91 562 ILE A N 1
ATOM 4369 C CA . ILE A 1 562 ? -65.735 -0.595 22.617 1.00 58.91 562 ILE A CA 1
ATOM 4370 C C . ILE A 1 562 ? -66.285 -1.782 23.422 1.00 58.91 562 ILE A C 1
ATOM 4372 O O . ILE A 1 562 ? -66.366 -1.726 24.653 1.00 58.91 562 ILE A O 1
ATOM 4376 N N . SER A 1 563 ? -66.655 -2.882 22.756 1.00 60.97 563 SER A N 1
ATOM 4377 C CA . SER A 1 563 ? -67.012 -4.135 23.438 1.00 60.97 563 SER A CA 1
ATOM 4378 C C . SER A 1 563 ? -65.741 -4.769 24.033 1.00 60.97 563 SER A C 1
ATOM 4380 O O . SER A 1 563 ? -64.862 -5.301 23.352 1.00 60.97 563 SER A O 1
ATOM 4382 N N . LEU A 1 564 ? -65.589 -4.619 25.350 1.00 74.25 564 LEU A N 1
ATOM 4383 C CA . LEU A 1 564 ? -64.493 -5.188 26.133 1.00 74.25 564 LEU A CA 1
ATOM 4384 C C . LEU A 1 564 ? -65.007 -6.446 26.835 1.00 74.25 564 LEU A C 1
ATOM 4386 O O . LEU A 1 564 ? -65.353 -6.427 28.014 1.00 74.25 564 LEU A O 1
ATOM 4390 N N . ASP A 1 565 ? -65.085 -7.537 26.075 1.00 72.75 565 ASP A N 1
ATOM 4391 C CA . ASP A 1 565 ? -65.755 -8.775 26.506 1.00 72.75 565 ASP A CA 1
ATOM 4392 C C . ASP A 1 565 ? -64.920 -9.634 27.472 1.00 72.75 565 ASP A C 1
ATOM 4394 O O . ASP A 1 565 ? -65.359 -10.699 27.898 1.00 72.75 565 ASP A O 1
ATOM 4398 N N . SER A 1 566 ? -63.709 -9.196 27.826 1.00 80.44 566 SER A N 1
ATOM 4399 C CA . SER A 1 566 ? -62.847 -9.888 28.785 1.00 80.44 566 SER A CA 1
ATOM 4400 C C . SER A 1 566 ? -62.081 -8.911 29.670 1.00 80.44 566 SER A C 1
ATOM 4402 O O . SER A 1 566 ? -61.825 -7.761 29.300 1.00 80.44 566 SER A O 1
ATOM 4404 N N . ARG A 1 567 ? -61.674 -9.380 30.856 1.00 81.31 567 ARG A N 1
ATOM 4405 C CA . ARG A 1 567 ? -60.859 -8.575 31.781 1.00 81.31 567 ARG A CA 1
ATOM 4406 C C . ARG A 1 567 ? -59.520 -8.208 31.148 1.00 81.31 567 ARG A C 1
ATOM 4408 O O . ARG A 1 567 ? -59.086 -7.075 31.296 1.00 81.31 567 ARG A O 1
ATOM 4415 N N . ALA A 1 568 ? -58.905 -9.135 30.414 1.00 80.06 568 ALA A N 1
ATOM 4416 C CA . ALA A 1 568 ? -57.637 -8.900 29.730 1.00 80.06 568 ALA A CA 1
ATOM 4417 C C . ALA A 1 568 ? -57.730 -7.740 28.725 1.00 80.06 568 ALA A C 1
ATOM 4419 O O . ALA A 1 568 ? -56.872 -6.863 28.731 1.00 80.06 568 ALA A O 1
ATOM 4420 N N . LYS A 1 569 ? -58.808 -7.680 27.928 1.00 82.06 569 LYS A N 1
ATOM 4421 C CA . LYS A 1 569 ? -59.048 -6.562 27.002 1.00 82.06 569 LYS A CA 1
ATOM 4422 C C . LYS A 1 569 ? -59.258 -5.239 27.741 1.00 82.06 569 LYS A C 1
ATOM 4424 O O . LYS A 1 569 ? -58.799 -4.207 27.272 1.00 82.06 569 LYS A O 1
ATOM 4429 N N . LEU A 1 570 ? -59.926 -5.265 28.897 1.00 82.62 570 LEU A N 1
ATOM 4430 C CA . LEU A 1 570 ? -60.128 -4.074 29.722 1.00 82.62 570 LEU A CA 1
ATOM 4431 C C . LEU A 1 570 ? -58.815 -3.532 30.303 1.00 82.62 570 LEU A C 1
ATOM 4433 O O . LEU A 1 570 ? -58.567 -2.338 30.182 1.00 82.62 570 LEU A O 1
ATOM 4437 N N . TYR A 1 571 ? -57.976 -4.382 30.903 1.00 83.12 571 TYR A N 1
ATOM 4438 C CA . TYR A 1 571 ? -56.671 -3.945 31.413 1.00 83.12 571 TYR A CA 1
ATOM 4439 C C . TYR A 1 571 ? -55.779 -3.430 30.282 1.00 83.12 571 TYR A C 1
ATOM 4441 O O . TYR A 1 571 ? -55.244 -2.338 30.407 1.00 83.12 571 TYR A O 1
ATOM 4449 N N . ALA A 1 572 ? -55.745 -4.123 29.140 1.00 83.19 572 ALA A N 1
ATOM 4450 C CA . ALA A 1 572 ? -55.023 -3.653 27.959 1.00 83.19 572 ALA A CA 1
ATOM 4451 C C . ALA A 1 572 ? -55.516 -2.281 27.460 1.00 83.19 572 ALA A C 1
ATOM 4453 O O . ALA A 1 572 ? -54.712 -1.471 27.015 1.00 83.19 572 ALA A O 1
ATOM 4454 N N . ALA A 1 573 ? -56.819 -1.994 27.551 1.00 82.69 573 ALA A N 1
ATOM 4455 C CA . ALA A 1 573 ? -57.366 -0.693 27.170 1.00 82.69 573 ALA A CA 1
ATOM 4456 C C . ALA A 1 573 ? -57.000 0.421 28.170 1.00 82.69 573 ALA A C 1
ATOM 4458 O O . ALA A 1 573 ? -56.729 1.541 27.752 1.00 82.69 573 ALA A O 1
ATOM 4459 N N . VAL A 1 574 ? -56.956 0.119 29.474 1.00 82.75 574 VAL A N 1
ATOM 4460 C CA . VAL A 1 574 ? -56.460 1.058 30.498 1.00 82.75 574 VAL A CA 1
ATOM 4461 C C . VAL A 1 574 ? -54.965 1.318 30.305 1.00 82.75 574 VAL A C 1
ATOM 4463 O O . VAL A 1 574 ? -54.540 2.468 30.325 1.00 82.75 574 VAL A O 1
ATOM 4466 N N . ASP A 1 575 ? -54.177 0.268 30.074 1.00 84.31 575 ASP A N 1
ATOM 4467 C CA . ASP A 1 575 ? -52.740 0.378 29.814 1.00 84.31 575 ASP A CA 1
ATOM 4468 C C . ASP A 1 575 ? -52.464 1.209 28.554 1.00 84.31 575 ASP A C 1
ATOM 4470 O O . ASP A 1 575 ? -51.582 2.063 28.564 1.00 84.31 575 ASP A O 1
ATOM 4474 N N . ALA A 1 576 ? -53.254 1.014 27.494 1.00 83.19 576 ALA A N 1
ATOM 4475 C CA . ALA A 1 576 ? -53.149 1.795 26.267 1.00 83.19 576 ALA A CA 1
ATOM 4476 C C . ALA A 1 576 ? -53.516 3.273 26.471 1.00 83.19 576 ALA A C 1
ATOM 4478 O O . ALA A 1 576 ? -52.855 4.141 25.913 1.00 83.19 576 ALA A O 1
ATOM 4479 N N . GLU A 1 577 ? -54.534 3.581 27.276 1.00 83.38 577 GLU A N 1
ATOM 4480 C CA . GLU A 1 577 ? -54.941 4.964 27.554 1.00 83.38 577 GLU A CA 1
ATOM 4481 C C . GLU A 1 577 ? -53.870 5.723 28.352 1.00 83.38 577 GLU A C 1
ATOM 4483 O O . GLU A 1 577 ? -53.485 6.829 27.974 1.00 83.38 577 GLU A O 1
ATOM 4488 N N . PHE A 1 578 ? -53.326 5.114 29.411 1.00 83.50 578 PHE A N 1
ATOM 4489 C CA . PHE A 1 578 ? -52.210 5.708 30.153 1.00 83.50 578 PHE A CA 1
ATOM 4490 C C . PHE A 1 578 ? -50.937 5.781 29.300 1.00 83.50 578 PHE A C 1
ATOM 4492 O O . PHE A 1 578 ? -50.234 6.784 29.368 1.00 83.50 578 PHE A O 1
ATOM 4499 N N . GLY A 1 579 ? -50.673 4.783 28.451 1.00 79.75 579 GLY A N 1
ATOM 4500 C CA . GLY A 1 579 ? -49.591 4.829 27.464 1.00 79.75 579 GLY A CA 1
ATOM 4501 C C . GLY A 1 579 ? -49.731 6.016 26.508 1.00 79.75 579 GLY A C 1
ATOM 4502 O O . GLY A 1 579 ? -48.803 6.803 26.371 1.00 79.75 579 GLY A O 1
ATOM 4503 N N . ASN A 1 580 ? -50.922 6.231 25.945 1.00 81.56 580 ASN A N 1
ATOM 4504 C CA . ASN A 1 580 ? -51.201 7.365 25.062 1.00 81.56 580 ASN A CA 1
ATOM 4505 C C . ASN A 1 580 ? -51.044 8.721 25.766 1.00 81.56 580 ASN A C 1
ATOM 4507 O O . ASN A 1 580 ? -50.623 9.687 25.135 1.00 81.56 580 ASN A O 1
ATOM 4511 N N . GLN A 1 581 ? -51.388 8.815 27.053 1.00 79.75 581 GLN A N 1
ATOM 4512 C CA . GLN A 1 581 ? -51.207 10.040 27.837 1.00 79.75 581 GLN A CA 1
ATOM 4513 C C . GLN A 1 581 ? -49.725 10.314 28.131 1.00 79.75 581 GLN A C 1
ATOM 4515 O O . GLN A 1 581 ? -49.297 11.460 28.016 1.00 79.75 581 GLN A O 1
ATOM 4520 N N . ILE A 1 582 ? -48.933 9.274 28.421 1.00 77.69 582 ILE A N 1
ATOM 4521 C CA . ILE A 1 582 ? -47.470 9.377 28.555 1.00 77.69 582 ILE A CA 1
ATOM 4522 C C . ILE A 1 582 ? -46.846 9.817 27.223 1.00 77.69 582 ILE A C 1
ATOM 4524 O O . ILE A 1 582 ? -46.042 10.747 27.199 1.00 77.69 582 ILE A O 1
ATOM 4528 N N . ASP A 1 583 ? -47.265 9.216 26.111 1.00 74.62 583 ASP A N 1
ATOM 4529 C CA . ASP A 1 583 ? -46.764 9.543 24.771 1.00 74.62 583 ASP A CA 1
ATOM 4530 C C . ASP A 1 583 ? -47.197 10.950 24.314 1.00 74.62 583 ASP A C 1
ATOM 4532 O O . ASP A 1 583 ? -46.488 11.629 23.566 1.00 74.62 583 ASP A O 1
ATOM 4536 N N . ALA A 1 584 ? -48.374 11.416 24.743 1.00 73.94 584 ALA A N 1
ATOM 4537 C CA . ALA A 1 584 ? -48.843 12.777 24.496 1.00 73.94 584 ALA A CA 1
ATOM 4538 C C . ALA A 1 584 ? -48.031 13.802 25.300 1.00 73.94 584 ALA A C 1
ATOM 4540 O O . ALA A 1 584 ? -47.629 14.821 24.734 1.00 73.94 584 ALA A O 1
ATOM 4541 N N . GLU A 1 585 ? -47.727 13.516 26.573 1.00 66.94 585 GLU A N 1
ATOM 4542 C CA . GLU A 1 585 ? -46.796 14.330 27.358 1.00 66.94 585 GLU A CA 1
ATOM 4543 C C . GLU A 1 585 ? -45.408 14.363 26.709 1.00 66.94 585 GLU A C 1
ATOM 4545 O O . GLU A 1 585 ? -44.825 15.437 26.615 1.00 66.94 585 GLU A O 1
ATOM 4550 N N . GLU A 1 586 ? -44.926 13.252 26.147 1.00 63.31 586 GLU A N 1
ATOM 4551 C CA . GLU A 1 586 ? -43.635 13.176 25.445 1.00 63.31 586 GLU A CA 1
ATOM 4552 C C . GLU A 1 586 ? -43.595 14.031 24.162 1.00 63.31 586 GLU A C 1
ATOM 4554 O O . GLU A 1 586 ? -42.550 14.576 23.808 1.00 63.31 586 GLU A O 1
ATOM 4559 N N . LYS A 1 587 ? -44.742 14.232 23.496 1.00 63.53 587 LYS A N 1
ATOM 4560 C CA . LYS A 1 587 ? -44.876 15.128 22.329 1.00 63.53 587 LYS A CA 1
ATOM 4561 C C . LYS A 1 587 ? -45.063 16.603 22.693 1.00 63.53 587 LYS A C 1
ATOM 4563 O O . LYS A 1 587 ? -44.755 17.462 21.868 1.00 63.53 587 LYS A O 1
ATOM 4568 N N . THR A 1 588 ? -45.614 16.902 23.872 1.00 54.94 588 THR A N 1
ATOM 4569 C CA . THR A 1 588 ? -45.847 18.281 24.354 1.00 54.94 588 THR A CA 1
ATOM 4570 C C . THR A 1 588 ? -44.766 18.809 25.286 1.00 54.94 588 THR A C 1
ATOM 4572 O O . THR A 1 588 ? -44.670 20.025 25.466 1.00 54.94 588 THR A O 1
ATOM 4575 N N . ALA A 1 589 ? -43.952 17.925 25.868 1.00 53.00 589 ALA A N 1
ATOM 4576 C CA . ALA A 1 589 ? -42.746 18.309 26.573 1.00 53.00 589 ALA A CA 1
ATOM 4577 C C . ALA A 1 589 ? -41.919 19.173 25.617 1.00 53.00 589 ALA A C 1
ATOM 4579 O O . ALA A 1 589 ? -41.808 18.819 24.436 1.00 53.00 589 ALA A O 1
ATOM 4580 N N . PRO A 1 590 ? -41.379 20.319 26.074 1.00 45.91 590 PRO A N 1
ATOM 4581 C CA . PRO A 1 590 ? -40.449 21.069 25.256 1.00 45.91 590 PRO A CA 1
ATOM 4582 C C . PRO A 1 590 ? -39.359 20.083 24.872 1.00 45.91 590 PRO A C 1
ATOM 4584 O O . PRO A 1 590 ? -38.642 19.570 25.733 1.00 45.91 590 PRO A O 1
ATOM 4587 N N . ASN A 1 591 ? -39.328 19.745 23.584 1.00 39.09 591 ASN A N 1
ATOM 4588 C CA . ASN A 1 591 ? -38.322 18.867 23.030 1.00 39.09 591 ASN A CA 1
ATOM 4589 C C . ASN A 1 591 ? -36.992 19.432 23.544 1.00 39.09 591 ASN A C 1
ATOM 4591 O O . ASN A 1 591 ? -36.804 20.651 23.437 1.00 39.09 591 ASN A O 1
ATOM 4595 N N . PRO A 1 592 ? -36.106 18.644 24.172 1.00 40.75 592 PRO A N 1
ATOM 4596 C CA . PRO A 1 592 ? -34.767 19.120 24.476 1.00 40.75 592 PRO A CA 1
ATOM 4597 C C . PRO A 1 592 ? -34.010 19.231 23.141 1.00 40.75 592 PRO A C 1
ATOM 4599 O O . PRO A 1 592 ? -33.142 18.418 22.827 1.00 40.75 592 PRO A O 1
ATOM 4602 N N . SER A 1 593 ? -34.441 20.194 22.323 1.00 34.22 593 SER A N 1
ATOM 4603 C CA . SER A 1 593 ? -33.961 20.585 21.004 1.00 34.22 593 SER A CA 1
ATOM 4604 C C . SER A 1 593 ? -33.008 21.742 21.141 1.00 34.22 593 SER A C 1
ATOM 4606 O O . SER A 1 593 ? -33.452 22.752 21.744 1.00 34.22 593 SER A O 1
#